Protein AF-A0A0B3VZ58-F1 (afdb_monomer)

pLDDT: mean 81.36, std 14.56, range [23.19, 97.62]

Radius of gyration: 36.92 Å; Cα contacts (8 Å, |Δi|>4): 1366; chains: 1; bounding box: 118×51×94 Å

Sequence (593 aa):
MMNLVYVKKSDALPTGVDRVEIGNWTKTREINEIKGEEKKLNSERFDNIRNINFEDSLNQIEEFTNLYTSTSKSMRTVKQVNDDSKNIIKENKVLRTRVRTFEPIYSFTYDTIKTWIGSEESPTWGEGYLGSKIITWPCYVEVLKYDINGVAPIEWRMLEGEFKLNKEQLEAIKLKKVQPVIGIESEEGDQLILPFCDLLSIFINGEITDINYRASSEPYKFKIDKVIGNYSLVNLMENNKYCNKEMDNKLSQHTRNKHIDCNILTKTISDNYYKMVGDVSQYIKPEISDYKISLLIGQLGRMGEGILNYNGGISKITLFLIENPKFNVNIKPYTINDNGKKLYINSDYKFSYNEKILFDVEIINESSSYDYSNLDLRIDLIKELKEGSVKIRDVFQFNKSTGKYNDTSIKDNVNVYVNDDNTPCSINELSNLDKGDKLTISSNKLAYTVTEYNALKEQIDYDYTLQVNYLNDHIFYKYTNTNRLQANLIEGRLTVTVNGNDEDYFYLKLKGEDNSANIKVKSNEPYTVLNLDYDKEYELSLINSLSYKSVSSQNFVLKNASGYNTKSITINANTKPNNYFTQRKIDEIIINR

Solvent-accessible surface area (backbone atoms only — not comparable to full-atom values): 32676 Å² total; per-residue (Å²): 135,83,82,78,77,78,74,78,73,77,82,71,63,61,64,52,45,45,81,39,72,59,40,83,50,21,19,33,37,52,62,85,72,54,61,85,94,55,56,40,32,40,29,53,77,63,95,47,54,44,80,55,68,99,59,100,59,103,74,49,63,43,70,44,92,62,59,44,44,91,85,79,23,34,48,49,33,49,68,64,46,33,78,78,42,97,60,83,73,79,60,27,19,37,34,34,46,79,44,28,51,52,87,50,72,53,27,35,40,56,72,33,53,38,43,38,16,40,47,86,46,62,70,77,70,39,82,40,54,60,69,16,40,25,44,72,45,70,51,50,44,34,36,76,52,86,52,91,82,46,54,45,52,29,40,35,41,32,39,35,28,33,37,69,53,56,74,68,57,42,51,32,40,76,68,62,46,25,44,42,27,46,16,27,56,36,77,92,43,83,39,49,37,48,39,35,44,32,34,40,39,37,22,45,73,68,43,76,55,88,51,33,38,22,64,50,93,68,64,42,29,46,22,52,58,93,45,77,46,68,44,45,65,56,59,84,77,87,40,64,73,52,46,60,63,72,59,53,34,51,63,11,46,68,20,75,50,26,49,41,68,17,47,45,60,41,84,48,99,64,83,55,46,54,44,39,56,30,49,48,55,91,68,62,52,83,93,59,47,76,44,40,41,35,42,42,36,34,42,64,45,47,67,66,92,62,47,84,75,40,55,35,28,39,53,54,64,35,42,34,37,34,51,53,90,39,68,48,79,46,78,47,43,24,40,70,47,100,84,72,45,79,44,71,62,54,52,80,39,78,60,48,65,72,38,67,40,31,42,36,39,37,43,32,30,68,24,95,45,44,52,35,30,60,35,35,41,37,39,36,41,50,50,44,78,46,88,93,77,44,70,43,63,49,41,41,38,40,30,39,89,47,28,32,48,72,88,38,80,43,46,96,53,43,36,22,19,68,79,51,92,81,64,78,41,57,49,53,55,34,40,52,46,49,54,65,38,38,38,37,42,37,33,88,80,49,60,45,67,38,32,64,58,25,30,76,66,32,31,49,43,32,39,38,34,45,31,31,20,42,97,46,95,35,28,56,47,57,38,47,53,75,52,68,53,59,35,48,83,82,61,21,34,41,38,40,30,41,43,49,91,86,54,72,63,48,43,33,36,42,35,47,88,90,51,73,49,79,45,82,40,47,42,72,39,79,42,77,49,72,74,43,69,59,79,44,62,31,38,42,24,41,37,38,83,82,74,74,42,74,78,48,73,48,76,50,62,33,37,93,42,94,87,37,27,51,47,80,48,78,46,79,52,92,74,85,79,78,93,75,80,81,92,83,83,81,76,81,83,77,82,80,129

Foldseek 3Di:
DDPPPPPLPPDDAFFQKDWWDWDLKDKQDAQVNDDDLAQREEEEDDPFKDFADPDDDPHSYHYDHPQAPPPQLEGAALVVRCVVDPDRHDARHWYKDKWFLDFDSHEYFLVRVCSHHPDSHHDDFDQAFQRFTKDKDADRIAGNDDDPRGMFMKIKMKMKTKTFDDLVLLVCLVVVQWFWFKFTAGSVGTARKWAWAAWKWKDKQRHTDPLTAGQDPRFIWHHYPNDTDTHHHADPPVQPLQDPQVVQQRRNVSNVSDIHRQLDWDDDPDDQFTHGSRTPSVVRDSVDGMMMMMMIGMDTHYYDDCSRVHMTMTTDMIIMTGGDWDKDKDKWKFDADPVRDTDTDDQADADDAQDKIFIKIKIWRQDPRWKWFFKKKKKWKFQDQDPPRDTDTWMWIATLPFTDTNNHTPQVFKFKDKQDPPDTDHSNPSGIGGHGIMMMIGGPVRIDTHHPVCNVQRKIKMKMKIWIDTPDSNRITIGIDIDMDHHDPLKQKEKEAEADDDDQWWWKWKDWPPDIDIDIDGHRDIDMDIRDDAPTKIKIFTAQPVPRDGPDIDIDGAHSDVPRSYYYYYHYDPDDRPPDDDPPDPDDDDPDD

Nearest PDB structures (foldseek):
  3qw9-assembly1_B  TM=3.981E-01  e=2.880E-02  Rattus norvegicus
  3s8w-assembly2_B  TM=7.404E-01  e=1.391E+00  Homo sapiens
  5cl2-assembly1_B  TM=2.750E-01  e=3.978E-02  Bacillus subtilis subsp. subtilis str. 168
  7usy-assembly1_J  TM=2.177E-01  e=3.039E-02  Caenorhabditis elegans
  6voa-assembly1_I  TM=3.654E-01  e=5.569E-01  Bos taurus

Structure (mmCIF, N/CA/C/O backbone):
data_AF-A0A0B3VZ58-F1
#
_entry.id   AF-A0A0B3VZ58-F1
#
loop_
_atom_site.group_PDB
_atom_site.id
_atom_site.type_symbol
_atom_site.label_atom_id
_atom_site.label_alt_id
_atom_site.label_comp_id
_atom_site.label_asym_id
_atom_site.label_entity_id
_atom_site.label_seq_id
_atom_site.pdbx_PDB_ins_code
_atom_site.Cartn_x
_atom_site.Cartn_y
_atom_site.Cartn_z
_atom_site.occupancy
_atom_site.B_iso_or_equiv
_atom_site.auth_seq_id
_atom_site.auth_comp_id
_atom_site.auth_asym_id
_atom_site.auth_atom_id
_atom_site.pdbx_PDB_model_num
ATOM 1 N N . MET A 1 1 ? 44.691 -9.206 24.976 1.00 33.66 1 MET A N 1
ATOM 2 C CA . MET A 1 1 ? 44.050 -8.687 23.749 1.00 33.66 1 MET A CA 1
ATOM 3 C C . MET A 1 1 ? 42.843 -9.551 23.467 1.00 33.66 1 MET A C 1
ATOM 5 O O . MET A 1 1 ? 43.009 -10.733 23.204 1.00 33.66 1 MET A O 1
ATOM 9 N N . MET A 1 2 ? 41.646 -8.999 23.642 1.00 23.19 2 MET A N 1
ATOM 10 C CA . MET A 1 2 ? 40.391 -9.700 23.387 1.00 23.19 2 MET A CA 1
ATOM 11 C C . MET A 1 2 ? 40.067 -9.486 21.904 1.00 23.19 2 MET A C 1
ATOM 13 O O . MET A 1 2 ? 39.782 -8.361 21.501 1.00 23.19 2 MET A O 1
ATOM 17 N N . ASN A 1 3 ? 40.211 -10.529 21.082 1.00 23.91 3 ASN A N 1
ATOM 18 C CA . ASN A 1 3 ? 39.792 -10.486 19.683 1.00 23.91 3 ASN A CA 1
ATOM 19 C C . ASN A 1 3 ? 38.262 -10.435 19.654 1.00 23.91 3 ASN A C 1
ATOM 21 O O . ASN A 1 3 ? 37.597 -11.452 19.847 1.00 23.91 3 ASN A O 1
ATOM 25 N N . LEU A 1 4 ? 37.713 -9.240 19.437 1.00 24.73 4 LEU A N 1
ATOM 26 C CA . LEU A 1 4 ? 36.330 -9.056 19.017 1.00 24.73 4 LEU A CA 1
ATOM 27 C C . LEU A 1 4 ? 36.203 -9.633 17.606 1.00 24.73 4 LEU A C 1
ATOM 29 O O . LEU A 1 4 ? 36.510 -8.977 16.614 1.00 24.73 4 LEU A O 1
ATOM 33 N N . VAL A 1 5 ? 35.788 -10.895 17.529 1.00 25.30 5 VAL A N 1
ATOM 34 C CA . VAL A 1 5 ? 35.271 -11.478 16.295 1.00 25.30 5 VAL A CA 1
ATOM 35 C C . VAL A 1 5 ? 33.942 -10.779 16.030 1.00 25.30 5 VAL A C 1
ATOM 37 O O . VAL A 1 5 ? 32.931 -11.092 16.655 1.00 25.30 5 VAL A O 1
ATOM 40 N N . TYR A 1 6 ? 33.961 -9.786 15.142 1.00 24.61 6 TYR A N 1
ATOM 41 C CA . TYR A 1 6 ? 32.750 -9.228 14.554 1.00 24.61 6 TYR A CA 1
ATOM 42 C C . TYR A 1 6 ? 32.147 -10.338 13.690 1.00 24.61 6 TYR A C 1
ATOM 44 O O . TYR A 1 6 ? 32.563 -10.573 12.556 1.00 24.61 6 TYR A O 1
ATOM 52 N N . VAL A 1 7 ? 31.229 -11.107 14.269 1.00 26.70 7 VAL A N 1
ATOM 53 C CA . VAL A 1 7 ? 30.395 -12.027 13.502 1.00 26.70 7 VAL A CA 1
ATOM 54 C C . VAL A 1 7 ? 29.510 -11.134 12.640 1.00 26.70 7 VAL A C 1
ATOM 56 O O . VAL A 1 7 ? 28.573 -10.525 13.149 1.00 26.70 7 VAL A O 1
ATOM 59 N N . LYS A 1 8 ? 29.845 -11.008 11.348 1.00 30.94 8 LYS A N 1
ATOM 60 C CA . LYS A 1 8 ? 28.934 -10.480 10.326 1.00 30.94 8 LYS A CA 1
ATOM 61 C C . LYS A 1 8 ? 27.684 -11.364 10.431 1.00 30.94 8 LYS A C 1
ATOM 63 O O . LYS A 1 8 ? 27.748 -12.543 10.075 1.00 30.94 8 LYS A O 1
ATOM 68 N N . LYS A 1 9 ? 26.612 -10.864 11.061 1.00 29.86 9 LYS A N 1
ATOM 69 C CA . LYS A 1 9 ? 25.311 -11.541 11.053 1.00 29.86 9 LYS A CA 1
ATOM 70 C C . LYS A 1 9 ? 24.988 -11.733 9.576 1.00 29.86 9 LYS A C 1
ATOM 72 O O . LYS A 1 9 ? 24.919 -10.761 8.843 1.00 29.86 9 LYS A O 1
ATOM 77 N N . SER A 1 10 ? 24.905 -12.980 9.133 1.00 33.62 10 SER A N 1
ATOM 78 C CA . SER A 1 10 ? 24.218 -13.278 7.885 1.00 33.62 10 SER A CA 1
ATOM 79 C C . SER A 1 10 ? 22.781 -12.808 8.083 1.00 33.62 10 SER A C 1
ATOM 81 O O . SER A 1 10 ? 22.152 -13.180 9.077 1.00 33.62 10 SER A O 1
ATOM 83 N N . ASP A 1 11 ? 22.333 -11.916 7.207 1.00 41.22 11 ASP A N 1
ATOM 84 C CA . ASP A 1 11 ? 21.073 -11.186 7.301 1.00 41.22 11 ASP A CA 1
ATOM 85 C C . ASP A 1 11 ? 19.884 -12.151 7.278 1.00 41.22 11 ASP A C 1
ATOM 87 O O . ASP A 1 11 ? 19.392 -12.556 6.226 1.00 41.22 11 ASP A O 1
ATOM 91 N N . ALA A 1 12 ? 19.430 -12.574 8.458 1.00 50.62 12 ALA A N 1
ATOM 92 C CA . ALA A 1 12 ? 18.084 -13.099 8.587 1.00 50.62 12 ALA A CA 1
ATOM 93 C C . ALA A 1 12 ? 17.136 -11.923 8.327 1.00 50.62 12 ALA A C 1
ATOM 95 O O . ALA A 1 12 ? 17.218 -10.916 9.035 1.00 50.62 12 ALA A O 1
ATOM 96 N N . LEU A 1 13 ? 16.278 -12.052 7.309 1.00 57.34 13 LEU A N 1
ATOM 97 C CA . LEU A 1 13 ? 15.213 -11.086 7.031 1.00 57.34 13 LEU A CA 1
ATOM 98 C C . LEU A 1 13 ? 14.439 -10.793 8.330 1.00 57.34 13 LEU A C 1
ATOM 100 O O . LEU A 1 13 ? 14.291 -11.701 9.164 1.00 57.34 13 LEU A O 1
ATOM 104 N N . PRO A 1 14 ? 13.939 -9.560 8.535 1.00 71.56 14 PRO A N 1
ATOM 105 C CA . PRO A 1 14 ? 13.055 -9.280 9.656 1.00 71.56 14 PRO A CA 1
ATOM 106 C C . PRO A 1 14 ? 11.910 -10.299 9.694 1.00 71.56 14 PRO A C 1
ATOM 108 O O . PRO A 1 14 ? 11.344 -10.647 8.659 1.00 71.56 14 PRO A O 1
ATOM 111 N N . THR A 1 15 ? 11.564 -10.791 10.885 1.00 79.00 15 THR A N 1
ATOM 112 C CA . THR A 1 15 ? 10.455 -11.749 11.043 1.00 79.00 15 THR A CA 1
ATOM 113 C C . THR A 1 15 ? 9.189 -11.193 10.378 1.00 79.00 15 THR A C 1
ATOM 115 O O . THR A 1 15 ? 8.862 -10.029 10.580 1.00 79.00 15 THR A O 1
ATOM 118 N N . GLY A 1 16 ? 8.487 -12.000 9.577 1.00 83.38 16 GLY A N 1
ATOM 119 C CA . GLY A 1 16 ? 7.318 -11.563 8.800 1.00 83.38 16 GLY A CA 1
ATOM 120 C C . GLY A 1 16 ? 7.646 -10.889 7.462 1.00 83.38 16 GLY A C 1
ATOM 121 O O . GLY A 1 16 ? 6.733 -10.408 6.796 1.00 83.38 16 GLY A O 1
ATOM 122 N N . VAL A 1 17 ? 8.917 -10.820 7.059 1.00 87.88 17 VAL A N 1
ATOM 123 C CA . VAL A 1 17 ? 9.322 -10.418 5.706 1.00 87.88 17 VAL A CA 1
ATOM 124 C C . VAL A 1 17 ? 9.944 -11.610 5.002 1.00 87.88 17 VAL A C 1
ATOM 126 O O . VAL A 1 17 ? 10.991 -12.102 5.416 1.00 87.88 17 VAL A O 1
ATOM 129 N N . ASP A 1 18 ? 9.324 -12.029 3.904 1.00 89.88 18 ASP A N 1
ATOM 130 C CA . ASP A 1 18 ? 9.908 -13.008 2.997 1.00 89.88 18 ASP A CA 1
ATOM 131 C C . ASP A 1 18 ? 10.396 -12.332 1.718 1.00 89.88 18 ASP A C 1
ATOM 133 O O . ASP A 1 18 ? 9.804 -11.383 1.201 1.00 89.88 18 ASP A O 1
ATOM 137 N N . ARG A 1 19 ? 11.475 -12.871 1.159 1.00 90.31 19 ARG A N 1
ATOM 138 C CA . ARG A 1 19 ? 12.031 -12.433 -0.117 1.00 90.31 19 ARG A CA 1
ATOM 139 C C . ARG A 1 19 ? 11.566 -13.353 -1.235 1.00 90.31 19 ARG A C 1
ATOM 141 O O . ARG A 1 19 ? 11.728 -14.570 -1.157 1.00 90.31 19 ARG A O 1
ATOM 148 N N . VAL A 1 20 ? 11.117 -12.759 -2.333 1.00 92.19 20 VAL A N 1
ATOM 149 C CA . VAL A 1 20 ? 10.935 -13.455 -3.606 1.00 92.19 20 VAL A CA 1
ATOM 150 C C . VAL A 1 20 ? 11.995 -12.955 -4.578 1.00 92.19 20 VAL A C 1
ATOM 152 O O . VAL A 1 20 ? 12.031 -11.780 -4.951 1.00 92.19 20 VAL A O 1
ATOM 155 N N . GLU A 1 21 ? 12.901 -13.851 -4.970 1.00 87.00 21 GLU A N 1
ATOM 156 C CA . GLU A 1 21 ? 13.918 -13.522 -5.962 1.00 87.00 21 GLU A CA 1
ATOM 157 C C . GLU A 1 21 ? 13.271 -13.266 -7.326 1.00 87.00 21 GLU A C 1
ATOM 159 O O . GLU A 1 21 ? 12.488 -14.073 -7.829 1.00 87.00 21 GLU A O 1
ATOM 164 N N . ILE A 1 22 ? 13.655 -12.145 -7.936 1.00 94.25 22 ILE A N 1
ATOM 165 C CA . ILE A 1 22 ? 13.393 -11.870 -9.342 1.00 94.25 22 ILE A CA 1
ATOM 166 C C . ILE A 1 22 ? 14.657 -12.254 -10.120 1.00 94.25 22 ILE A C 1
ATOM 168 O O . ILE A 1 22 ? 15.747 -11.711 -9.879 1.00 94.25 22 ILE A O 1
ATOM 172 N N . GLY A 1 23 ? 14.510 -13.212 -11.029 1.00 93.81 23 GLY A N 1
ATOM 173 C CA . GLY A 1 23 ? 15.562 -13.779 -11.869 1.00 93.81 23 GLY A CA 1
ATOM 174 C C . GLY A 1 23 ? 15.348 -13.491 -13.355 1.00 93.81 23 GLY A C 1
ATOM 175 O O . GLY A 1 23 ? 14.509 -12.672 -13.722 1.00 93.81 23 GLY A O 1
ATOM 176 N N . ASN A 1 24 ? 16.135 -14.165 -14.203 1.00 95.25 24 ASN A N 1
ATOM 177 C CA . ASN A 1 24 ? 16.038 -14.111 -15.672 1.00 95.25 24 ASN A CA 1
ATOM 178 C C . ASN A 1 24 ? 15.975 -12.686 -16.234 1.00 95.25 24 ASN A C 1
ATOM 180 O O . ASN A 1 24 ? 15.191 -12.384 -17.131 1.00 95.25 24 ASN A O 1
ATOM 184 N N . TRP A 1 25 ? 16.790 -11.797 -15.666 1.00 97.00 25 TRP A N 1
ATOM 185 C CA . TRP A 1 25 ? 16.746 -10.397 -16.040 1.00 97.00 25 TRP A CA 1
ATOM 186 C C . TRP A 1 25 ? 17.202 -10.190 -17.484 1.00 97.00 25 TRP A C 1
ATOM 188 O O . TRP A 1 25 ? 18.269 -10.668 -17.874 1.00 97.00 25 TRP A O 1
ATOM 198 N N . THR A 1 26 ? 16.448 -9.394 -18.231 1.00 97.00 26 THR A N 1
ATOM 199 C CA . THR A 1 26 ? 16.855 -8.849 -19.525 1.00 97.00 26 THR A CA 1
ATOM 200 C C . THR A 1 26 ? 16.703 -7.336 -19.533 1.00 97.00 26 THR A C 1
ATOM 202 O O . THR A 1 26 ? 15.935 -6.766 -18.757 1.00 97.00 26 THR A O 1
ATOM 205 N N . LYS A 1 27 ? 17.461 -6.654 -20.387 1.00 95.88 27 LYS A N 1
ATOM 206 C CA . LYS A 1 27 ? 17.427 -5.197 -20.522 1.00 95.88 27 LYS A CA 1
ATOM 207 C C . LYS A 1 27 ? 17.440 -4.765 -21.978 1.00 95.88 27 LYS A C 1
ATOM 209 O O . LYS A 1 27 ? 17.877 -5.509 -22.844 1.00 95.88 27 LYS A O 1
ATOM 214 N N . THR A 1 28 ? 17.043 -3.532 -22.259 1.00 95.50 28 THR A N 1
ATOM 215 C CA . THR A 1 28 ? 17.336 -2.882 -23.545 1.00 95.50 28 THR A CA 1
ATOM 216 C C . THR A 1 28 ? 18.844 -2.875 -23.819 1.00 95.50 28 THR A C 1
ATOM 218 O O . THR A 1 28 ? 19.642 -2.626 -22.909 1.00 95.50 28 THR A O 1
ATOM 221 N N . ARG A 1 29 ? 19.248 -3.129 -25.072 1.00 92.44 29 ARG A N 1
ATOM 222 C CA . ARG A 1 29 ? 20.662 -3.051 -25.463 1.00 92.44 29 ARG A CA 1
ATOM 223 C C . ARG A 1 29 ? 21.131 -1.597 -25.469 1.00 92.44 29 ARG A C 1
ATOM 225 O O . ARG A 1 29 ? 20.477 -0.728 -26.053 1.00 92.44 29 ARG A O 1
ATOM 232 N N . GLU A 1 30 ? 22.268 -1.351 -24.831 1.00 89.19 30 GLU A N 1
ATOM 233 C CA . GLU A 1 30 ? 22.956 -0.060 -24.854 1.00 89.19 30 GLU A CA 1
ATOM 234 C C . GLU A 1 30 ? 23.797 0.090 -26.126 1.00 89.19 30 GLU A C 1
ATOM 236 O O . GLU A 1 30 ? 24.083 -0.876 -26.835 1.00 89.19 30 GLU A O 1
ATOM 241 N N . ILE A 1 31 ? 24.222 1.320 -26.423 1.00 84.94 31 ILE A N 1
ATOM 242 C CA . ILE A 1 31 ? 24.852 1.669 -27.706 1.00 84.94 31 ILE A CA 1
ATOM 243 C C . ILE A 1 31 ? 26.127 0.877 -28.031 1.00 84.94 31 ILE A C 1
ATOM 245 O O . ILE A 1 31 ? 26.469 0.720 -29.201 1.00 84.94 31 ILE A O 1
ATOM 249 N N . ASN A 1 32 ? 26.841 0.420 -27.003 1.00 83.44 32 ASN A N 1
ATOM 250 C CA . ASN A 1 32 ? 28.097 -0.326 -27.084 1.00 83.44 32 ASN A CA 1
ATOM 251 C C . ASN A 1 32 ? 27.875 -1.838 -27.215 1.00 83.44 32 ASN A C 1
ATOM 253 O O . ASN A 1 32 ? 28.800 -2.574 -27.545 1.00 83.44 32 ASN A O 1
ATOM 257 N N . GLU A 1 33 ? 26.658 -2.309 -26.961 1.00 86.88 33 GLU A N 1
ATOM 258 C CA . GLU A 1 33 ? 26.284 -3.716 -27.097 1.00 86.88 33 GLU A CA 1
ATOM 259 C C . GLU A 1 33 ? 25.758 -4.019 -28.499 1.00 86.88 33 GLU A C 1
ATOM 261 O O . GLU A 1 33 ? 25.628 -5.188 -28.863 1.00 86.88 33 GLU A O 1
ATOM 266 N N . ILE A 1 34 ? 25.469 -2.981 -29.290 1.00 82.69 34 ILE A N 1
ATOM 267 C CA . ILE A 1 34 ? 25.019 -3.051 -30.682 1.00 82.69 34 ILE A CA 1
ATOM 268 C C . ILE A 1 34 ? 26.164 -3.517 -31.593 1.00 82.69 34 ILE A C 1
ATOM 270 O O . ILE A 1 34 ? 27.288 -3.033 -31.490 1.00 82.69 34 ILE A O 1
ATOM 274 N N . LYS A 1 35 ? 25.891 -4.477 -32.489 1.00 76.69 35 LYS A N 1
ATOM 275 C CA . LYS A 1 35 ? 26.919 -5.177 -33.289 1.00 76.69 35 LYS A CA 1
ATOM 276 C C . LYS A 1 35 ? 26.626 -5.106 -34.787 1.00 76.69 35 LYS A C 1
ATOM 278 O O . LYS A 1 35 ? 25.472 -5.040 -35.197 1.00 76.69 35 LYS A O 1
ATOM 283 N N . GLY A 1 36 ? 27.671 -5.214 -35.608 1.00 77.19 36 GLY A N 1
ATOM 284 C CA . GLY A 1 36 ? 27.554 -5.283 -37.068 1.00 77.19 36 GLY A CA 1
ATOM 285 C C . GLY A 1 36 ? 27.046 -3.978 -37.689 1.00 77.19 36 GLY A C 1
ATOM 286 O O . GLY A 1 36 ? 27.402 -2.894 -37.245 1.00 77.19 36 GLY A O 1
ATOM 287 N N . GLU A 1 37 ? 26.196 -4.084 -38.711 1.00 74.44 37 GLU A N 1
ATOM 288 C CA . GLU A 1 37 ? 25.627 -2.937 -39.449 1.00 74.44 37 GLU A CA 1
ATOM 289 C C . GLU A 1 37 ? 24.430 -2.282 -38.735 1.00 74.44 37 GLU A C 1
ATOM 291 O O . GLU A 1 37 ? 23.650 -1.529 -39.317 1.00 74.44 37 GLU A O 1
ATOM 296 N N . GLU A 1 38 ? 24.217 -2.617 -37.466 1.00 79.19 38 GLU A N 1
ATOM 297 C CA . GLU A 1 38 ? 23.137 -2.064 -36.672 1.00 79.19 38 GLU A CA 1
ATOM 298 C C . GLU A 1 38 ? 23.376 -0.593 -36.343 1.00 79.19 38 GLU A C 1
ATOM 300 O O . GLU A 1 38 ? 24.395 -0.209 -35.775 1.00 79.19 38 GLU A O 1
ATOM 305 N N . LYS A 1 39 ? 22.369 0.234 -36.615 1.00 84.88 39 LYS A N 1
ATOM 306 C CA . LYS A 1 39 ? 22.294 1.574 -36.041 1.00 84.88 39 LYS A CA 1
ATOM 307 C C . LYS A 1 39 ? 22.174 1.490 -34.516 1.00 84.88 39 LYS A C 1
ATOM 309 O O . LYS A 1 39 ? 21.515 0.588 -34.006 1.00 84.88 39 LYS A O 1
ATOM 314 N N . LYS A 1 40 ? 22.813 2.402 -33.788 1.00 82.88 40 LYS A N 1
ATOM 315 C CA . LYS A 1 40 ? 22.953 2.359 -32.325 1.00 82.88 40 LYS A CA 1
ATOM 316 C C . LYS A 1 40 ? 21.656 2.665 -31.572 1.00 82.88 40 LYS A C 1
ATOM 318 O O . LYS A 1 40 ? 21.442 2.105 -30.505 1.00 82.88 40 LYS A O 1
ATOM 323 N N . LEU A 1 41 ? 20.805 3.542 -32.106 1.00 87.81 41 LEU A N 1
ATOM 324 C CA . LEU A 1 41 ? 19.612 4.053 -31.418 1.00 87.81 41 LEU A CA 1
ATOM 325 C C . LEU A 1 41 ? 18.430 4.173 -32.376 1.00 87.81 41 LEU A C 1
ATOM 327 O O . LEU A 1 41 ? 18.630 4.487 -33.548 1.00 87.81 41 LEU A O 1
ATOM 331 N N . ASN A 1 42 ? 17.220 4.037 -31.841 1.00 89.56 42 ASN A N 1
ATOM 332 C CA . ASN A 1 42 ? 15.961 4.299 -32.533 1.00 89.56 42 ASN A CA 1
ATOM 333 C C . ASN A 1 42 ? 15.461 5.698 -32.155 1.00 89.56 42 ASN A C 1
ATOM 335 O O . ASN A 1 42 ? 15.320 5.990 -30.970 1.00 89.56 42 ASN A O 1
ATOM 339 N N . SER A 1 43 ? 15.181 6.574 -33.123 1.00 87.88 43 SER A N 1
ATOM 340 C CA . SER A 1 43 ? 14.717 7.937 -32.834 1.00 87.88 43 SER A CA 1
ATOM 341 C C . SER A 1 43 ? 13.591 8.399 -33.749 1.00 87.88 43 SER A C 1
ATOM 343 O O . SER A 1 43 ? 13.693 8.355 -34.972 1.00 87.88 43 SER A O 1
ATOM 345 N N . GLU A 1 44 ? 12.542 8.967 -33.151 1.00 86.50 44 GLU A N 1
ATOM 346 C CA . GLU A 1 44 ? 11.639 9.852 -33.893 1.00 86.50 44 GLU A CA 1
ATOM 347 C C . GLU A 1 44 ? 12.456 11.035 -34.443 1.00 86.50 44 GLU A C 1
ATOM 349 O O . GLU A 1 44 ? 13.490 11.391 -33.878 1.00 86.50 44 GLU A O 1
ATOM 354 N N . ARG A 1 45 ? 12.038 11.658 -35.546 1.00 80.38 45 ARG A N 1
ATOM 355 C CA . ARG A 1 45 ? 12.713 12.864 -36.045 1.00 80.38 45 ARG A CA 1
ATOM 356 C C . ARG A 1 45 ? 12.479 14.063 -35.110 1.00 80.38 45 ARG A C 1
ATOM 358 O O . ARG A 1 45 ? 11.336 14.482 -34.891 1.00 80.38 45 ARG A O 1
ATOM 365 N N . PHE A 1 46 ? 13.570 14.652 -34.617 1.00 77.62 46 PHE A N 1
ATOM 366 C CA . PHE A 1 46 ? 13.574 15.842 -33.759 1.00 77.62 46 PHE A CA 1
ATOM 367 C C . PHE A 1 46 ? 14.427 16.955 -34.358 1.00 77.62 46 PHE A C 1
ATOM 369 O O . PHE A 1 46 ? 15.622 16.777 -34.558 1.00 77.62 46 PHE A O 1
ATOM 376 N N . ASP A 1 47 ? 13.840 18.134 -34.544 1.00 76.94 47 ASP A N 1
ATOM 377 C CA . ASP A 1 47 ? 14.566 19.278 -35.108 1.00 76.94 47 ASP A CA 1
ATOM 378 C C . ASP A 1 47 ? 15.311 20.110 -34.040 1.00 76.94 47 ASP A C 1
ATOM 380 O O . ASP A 1 47 ? 16.095 20.991 -34.380 1.00 76.94 47 ASP A O 1
ATOM 384 N N . ASN A 1 48 ? 15.077 19.859 -32.743 1.00 78.12 48 ASN A N 1
ATOM 385 C CA . ASN A 1 48 ? 15.582 20.679 -31.629 1.00 78.12 48 ASN A CA 1
ATOM 386 C C . ASN A 1 48 ? 16.533 19.947 -30.665 1.00 78.12 48 ASN A C 1
ATOM 388 O O . ASN A 1 48 ? 16.774 20.432 -29.554 1.00 78.12 48 ASN A O 1
ATOM 392 N N . ILE A 1 49 ? 17.060 18.788 -31.060 1.00 79.94 49 ILE A N 1
ATOM 393 C CA . ILE A 1 49 ? 17.991 18.007 -30.237 1.00 79.94 49 ILE A CA 1
ATOM 394 C C . ILE A 1 49 ? 19.301 17.774 -30.980 1.00 79.94 49 ILE A C 1
ATOM 396 O O . ILE A 1 49 ? 19.331 17.718 -32.207 1.00 79.94 49 ILE A O 1
ATOM 400 N N . ARG A 1 50 ? 20.376 17.580 -30.220 1.00 79.94 50 ARG A N 1
ATOM 401 C CA . ARG A 1 50 ? 21.627 17.016 -30.708 1.00 79.94 50 ARG A CA 1
ATOM 402 C C . ARG A 1 50 ? 21.777 15.605 -30.169 1.00 79.94 50 ARG A C 1
ATOM 404 O O . ARG A 1 50 ? 21.584 15.330 -28.986 1.00 79.94 50 ARG A O 1
ATOM 411 N N . ASN A 1 51 ? 22.141 14.718 -31.076 1.00 76.44 51 ASN A N 1
ATOM 412 C CA . ASN A 1 51 ? 22.446 13.338 -30.776 1.00 76.44 51 ASN A CA 1
ATOM 413 C C . ASN A 1 51 ? 23.861 13.238 -30.213 1.00 76.44 51 ASN A C 1
ATOM 415 O O . ASN A 1 51 ? 24.813 13.622 -30.890 1.00 76.44 51 ASN A O 1
ATOM 419 N N . ILE A 1 52 ? 23.999 12.719 -28.997 1.00 75.50 52 ILE A N 1
ATOM 420 C CA . ILE A 1 52 ? 25.306 12.444 -28.408 1.00 75.50 52 ILE A CA 1
ATOM 421 C C . ILE A 1 52 ? 25.687 11.016 -28.783 1.00 75.50 52 ILE A C 1
ATOM 423 O O . ILE A 1 52 ? 25.002 10.063 -28.417 1.00 75.50 52 ILE A O 1
ATOM 427 N N . ASN A 1 53 ? 26.790 10.872 -29.508 1.00 65.81 53 ASN A N 1
ATOM 428 C CA . ASN A 1 53 ? 27.406 9.585 -29.791 1.00 65.81 53 ASN A CA 1
ATOM 429 C C . ASN A 1 53 ? 28.830 9.626 -29.237 1.00 65.81 53 ASN A C 1
ATOM 431 O O . ASN A 1 53 ? 29.572 10.556 -29.538 1.00 65.81 53 ASN A O 1
ATOM 435 N N . PHE A 1 54 ? 29.197 8.656 -28.402 1.00 60.03 54 PHE A N 1
ATOM 436 C CA . PHE A 1 54 ? 30.498 8.644 -27.722 1.00 60.03 54 PHE A CA 1
ATOM 437 C C . PHE A 1 54 ? 31.643 8.111 -28.607 1.00 60.03 54 PHE A C 1
ATOM 439 O O . PHE A 1 54 ? 32.783 8.069 -28.159 1.00 60.03 54 PHE A O 1
ATOM 446 N N . GLU A 1 55 ? 31.365 7.742 -29.864 1.00 57.06 55 GLU A N 1
ATOM 447 C CA . GLU A 1 55 ? 32.372 7.321 -30.846 1.00 57.06 55 GLU A CA 1
ATOM 448 C C . GLU A 1 55 ? 32.144 8.003 -32.204 1.00 57.06 55 GLU A C 1
ATOM 450 O O . GLU A 1 55 ? 31.014 8.052 -32.705 1.00 57.06 55 GLU A O 1
ATOM 455 N N . ASP A 1 56 ? 33.234 8.485 -32.808 1.00 51.47 56 ASP A N 1
ATOM 456 C CA . ASP A 1 56 ? 33.284 9.192 -34.094 1.00 51.47 56 ASP A CA 1
ATOM 457 C C . ASP A 1 56 ? 32.899 8.295 -35.284 1.00 51.47 56 ASP A C 1
ATOM 459 O O . ASP A 1 56 ? 33.728 7.811 -36.054 1.00 51.47 56 ASP A O 1
ATOM 463 N N . SER A 1 57 ? 31.597 8.118 -35.495 1.00 57.00 57 SER A N 1
ATOM 464 C CA . SER A 1 57 ? 31.065 7.842 -36.830 1.00 57.00 57 SER A CA 1
ATOM 465 C C . SER A 1 57 ? 29.788 8.651 -37.060 1.00 57.00 57 SER A C 1
ATOM 467 O O . SER A 1 57 ? 28.849 8.648 -36.262 1.00 57.00 57 SER A O 1
ATOM 469 N N . LEU A 1 58 ? 29.799 9.393 -38.165 1.00 50.25 58 LEU A N 1
ATOM 470 C CA . LEU A 1 58 ? 28.994 10.578 -38.483 1.00 50.25 58 LEU A CA 1
ATOM 471 C C . LEU A 1 58 ? 27.475 10.367 -38.706 1.00 50.25 58 LEU A C 1
ATOM 473 O O . LEU A 1 58 ? 26.878 11.154 -39.429 1.00 50.25 58 LEU A O 1
ATOM 477 N N . ASN A 1 59 ? 26.851 9.343 -38.103 1.00 63.78 59 ASN A N 1
ATOM 478 C CA . ASN A 1 59 ? 25.456 9.295 -37.604 1.00 63.78 59 ASN A CA 1
ATOM 479 C C . ASN A 1 59 ? 24.918 7.853 -37.600 1.00 63.78 59 ASN A C 1
ATOM 481 O O . ASN A 1 59 ? 24.427 7.341 -38.604 1.00 63.78 59 ASN A O 1
ATOM 485 N N . GLN A 1 60 ? 24.945 7.215 -36.428 1.00 72.50 60 GLN A N 1
ATOM 486 C CA . GLN A 1 60 ? 24.499 5.832 -36.215 1.00 72.50 60 GLN A CA 1
ATOM 487 C C . GLN A 1 60 ? 23.029 5.721 -35.776 1.00 72.50 60 GLN A C 1
ATOM 489 O O . GLN A 1 60 ? 22.642 4.704 -35.216 1.00 72.50 60 GLN A O 1
ATOM 494 N N . ILE A 1 61 ? 22.199 6.746 -35.983 1.00 80.06 61 ILE A N 1
ATOM 495 C CA . ILE A 1 61 ? 20.823 6.781 -35.461 1.00 80.06 61 ILE A CA 1
ATOM 496 C C . ILE A 1 61 ? 19.821 6.378 -36.533 1.00 80.06 61 ILE A C 1
ATOM 498 O O . ILE A 1 61 ? 19.888 6.780 -37.701 1.00 80.06 61 ILE A O 1
ATOM 502 N N . GLU A 1 62 ? 18.904 5.511 -36.131 1.00 85.69 62 GLU A N 1
ATOM 503 C CA . GLU A 1 62 ? 17.796 5.033 -36.932 1.00 85.69 62 GLU A CA 1
ATOM 504 C C . GLU A 1 62 ? 16.621 5.985 -36.767 1.00 85.69 62 GLU A C 1
ATOM 506 O O . GLU A 1 62 ? 15.837 5.886 -35.825 1.00 85.69 62 GLU A O 1
ATOM 511 N N . GLU A 1 63 ? 16.551 6.964 -37.667 1.00 84.56 63 GLU A N 1
ATOM 512 C CA . GLU A 1 63 ? 15.464 7.934 -37.680 1.00 84.56 63 GLU A CA 1
ATOM 513 C C . GLU A 1 63 ? 14.232 7.403 -38.416 1.00 84.56 63 GLU A C 1
ATOM 515 O O . GLU A 1 63 ? 14.332 6.879 -39.528 1.00 84.56 63 GLU A O 1
ATOM 520 N N . PHE A 1 64 ? 13.058 7.614 -37.825 1.00 84.38 64 PHE A N 1
ATOM 521 C CA . PHE A 1 64 ? 11.763 7.275 -38.415 1.00 84.38 64 PHE A CA 1
ATOM 522 C C . PHE A 1 64 ? 10.762 8.432 -38.291 1.00 84.38 64 PHE A C 1
ATOM 524 O O . PHE A 1 64 ? 10.850 9.289 -37.409 1.00 84.38 64 PHE A O 1
ATOM 531 N N . THR A 1 65 ? 9.787 8.469 -39.203 1.00 79.25 65 THR A N 1
ATOM 532 C CA . THR A 1 65 ? 8.831 9.589 -39.346 1.00 79.25 65 THR A CA 1
ATOM 533 C C . THR A 1 65 ? 7.369 9.197 -39.112 1.00 79.25 65 THR A C 1
ATOM 535 O O . THR A 1 65 ? 6.503 10.064 -39.041 1.00 79.25 65 THR A O 1
ATOM 538 N N . ASN A 1 66 ? 7.082 7.906 -38.944 1.00 83.88 66 ASN A N 1
ATOM 539 C CA . ASN A 1 66 ? 5.737 7.329 -38.889 1.00 83.88 66 ASN A CA 1
ATOM 540 C C . ASN A 1 66 ? 5.526 6.423 -37.661 1.00 83.88 66 ASN A C 1
ATOM 542 O O . ASN A 1 66 ? 4.737 5.487 -37.741 1.00 83.88 66 ASN A O 1
ATOM 546 N N . LEU A 1 67 ? 6.196 6.698 -36.531 1.00 88.81 67 LEU A N 1
ATOM 547 C CA . LEU A 1 67 ? 6.075 5.912 -35.287 1.00 88.81 67 LEU A CA 1
ATOM 548 C C . LEU A 1 67 ? 4.631 5.777 -34.802 1.00 88.81 67 LEU A C 1
ATOM 550 O O . LEU A 1 67 ? 4.260 4.754 -34.239 1.00 88.81 67 LEU A O 1
ATOM 554 N N . TYR A 1 68 ? 3.819 6.809 -35.018 1.00 89.62 68 TYR A N 1
ATOM 555 C CA . TYR A 1 68 ? 2.425 6.841 -34.597 1.00 89.62 68 TYR A CA 1
ATOM 556 C C . TYR A 1 68 ? 1.495 6.810 -35.807 1.00 89.62 68 TYR A C 1
ATOM 558 O O . TYR A 1 68 ? 1.757 7.452 -36.826 1.00 89.62 68 TYR A O 1
ATOM 566 N N . THR A 1 69 ? 0.373 6.104 -35.680 1.00 88.31 69 THR A N 1
ATOM 567 C CA . THR A 1 69 ? -0.697 6.115 -36.685 1.00 88.31 69 THR A CA 1
ATOM 568 C C . THR A 1 69 ? -1.242 7.534 -36.888 1.00 88.31 69 THR A C 1
ATOM 570 O O . THR A 1 69 ? -1.355 8.326 -35.949 1.00 88.31 69 THR A O 1
ATOM 573 N N . SER A 1 70 ? -1.607 7.886 -38.123 1.00 83.12 70 SER A N 1
ATOM 574 C CA . SER A 1 70 ? -2.098 9.232 -38.450 1.00 83.12 70 SER A CA 1
ATOM 575 C C . SER A 1 70 ? -3.433 9.554 -37.770 1.00 83.12 70 SER A C 1
ATOM 577 O O . SER A 1 70 ? -3.601 10.684 -37.305 1.00 83.12 70 SER A O 1
ATOM 579 N N . THR A 1 71 ? -4.328 8.564 -37.674 1.00 83.81 71 THR A N 1
ATOM 580 C CA . THR A 1 71 ? -5.697 8.674 -37.147 1.00 83.81 71 THR A CA 1
ATOM 581 C C . THR A 1 71 ? -5.768 8.527 -35.628 1.00 83.81 71 THR A C 1
ATOM 583 O O . THR A 1 71 ? -6.181 9.461 -34.950 1.00 83.81 71 THR A O 1
ATOM 586 N N . SER A 1 72 ? -5.353 7.380 -35.077 1.00 83.31 72 SER A N 1
ATOM 587 C CA . SER A 1 72 ? -5.490 7.089 -33.640 1.00 83.31 72 SER A CA 1
ATOM 588 C C . SER A 1 72 ? -4.330 7.603 -32.787 1.00 83.31 72 SER A C 1
ATOM 590 O O . SER A 1 72 ? -4.431 7.581 -31.560 1.00 83.31 72 SER A O 1
ATOM 592 N N . LYS A 1 73 ? -3.234 8.061 -33.416 1.00 87.25 73 LYS A N 1
ATOM 593 C CA . LYS A 1 73 ? -2.004 8.504 -32.736 1.00 87.25 73 LYS A CA 1
ATOM 594 C C . LYS A 1 73 ? -1.436 7.429 -31.795 1.00 87.25 73 LYS A C 1
ATOM 596 O O . LYS A 1 73 ? -0.821 7.730 -30.773 1.00 87.25 73 LYS A O 1
ATOM 601 N N . SER A 1 74 ? -1.644 6.163 -32.144 1.00 90.50 74 SER A N 1
ATOM 602 C CA . SER A 1 74 ? -1.138 5.001 -31.409 1.00 90.50 74 SER A CA 1
ATOM 603 C C . SER A 1 74 ? 0.215 4.580 -31.967 1.00 90.50 74 SER A C 1
ATOM 605 O O . SER A 1 74 ? 0.414 4.608 -33.182 1.00 90.50 74 SER A O 1
ATOM 607 N N . MET A 1 75 ? 1.142 4.214 -31.086 1.00 92.38 75 MET A N 1
ATOM 608 C CA . MET A 1 75 ? 2.471 3.735 -31.437 1.00 92.38 75 MET A CA 1
ATOM 609 C C . MET A 1 75 ? 2.339 2.449 -32.242 1.00 92.38 75 MET A C 1
ATOM 611 O O . MET A 1 75 ? 1.606 1.531 -31.876 1.00 92.38 75 MET A O 1
ATOM 615 N N . ARG A 1 76 ? 3.052 2.405 -33.357 1.00 92.81 76 ARG A N 1
ATOM 616 C CA . ARG A 1 76 ? 3.181 1.235 -34.211 1.00 92.81 76 ARG A CA 1
ATOM 617 C C . ARG A 1 76 ? 4.298 0.347 -33.689 1.00 92.81 76 ARG A C 1
ATOM 619 O O . ARG A 1 76 ? 5.268 0.831 -33.113 1.00 92.81 76 ARG A O 1
ATOM 626 N N . THR A 1 77 ? 4.180 -0.946 -33.940 1.00 94.12 77 THR A N 1
ATOM 627 C CA . THR A 1 77 ? 5.285 -1.896 -33.751 1.00 94.12 77 THR A CA 1
ATOM 628 C C . THR A 1 77 ? 6.396 -1.661 -34.777 1.00 94.12 77 THR A C 1
ATOM 630 O O . THR A 1 77 ? 6.134 -1.115 -35.854 1.00 94.12 77 THR A O 1
ATOM 633 N N . VAL A 1 78 ? 7.614 -2.132 -34.493 1.00 92.31 78 VAL A N 1
ATOM 634 C CA . VAL A 1 78 ? 8.736 -2.091 -35.457 1.00 92.31 78 VAL A CA 1
ATOM 635 C C . VAL A 1 78 ? 8.352 -2.739 -36.790 1.00 92.31 78 VAL A C 1
ATOM 637 O O . VAL A 1 78 ? 8.556 -2.142 -37.845 1.00 92.31 78 VAL A O 1
ATOM 640 N N . LYS A 1 79 ? 7.704 -3.912 -36.754 1.00 92.12 79 LYS A N 1
ATOM 641 C CA . LYS A 1 79 ? 7.215 -4.605 -37.957 1.00 92.12 79 LYS A CA 1
ATOM 642 C C . LYS A 1 79 ? 6.303 -3.713 -38.798 1.00 92.12 79 LYS A C 1
ATOM 644 O O . LYS A 1 79 ? 6.540 -3.542 -39.986 1.00 92.12 79 LYS A O 1
ATOM 649 N N . GLN A 1 80 ? 5.300 -3.102 -38.168 1.00 92.00 80 GLN A N 1
ATOM 650 C CA . GLN A 1 80 ? 4.384 -2.211 -38.874 1.00 92.00 80 GLN A CA 1
ATOM 651 C C . GLN A 1 80 ? 5.112 -1.014 -39.485 1.00 92.00 80 GLN A C 1
ATOM 653 O O . GLN A 1 80 ? 4.727 -0.582 -40.563 1.00 92.00 80 GLN A O 1
ATOM 658 N N . VAL A 1 81 ? 6.115 -0.439 -38.815 1.00 90.56 81 VAL A N 1
ATOM 659 C CA . VAL A 1 81 ? 6.893 0.670 -39.392 1.00 90.56 81 VAL A CA 1
ATOM 660 C C . VAL A 1 81 ? 7.732 0.203 -40.585 1.00 90.56 81 VAL A C 1
ATOM 662 O O . VAL A 1 81 ? 7.800 0.920 -41.583 1.00 90.56 81 VAL A O 1
ATOM 665 N N . ASN A 1 82 ? 8.311 -0.996 -40.511 1.00 90.31 82 ASN A N 1
ATOM 666 C CA . ASN A 1 82 ? 9.105 -1.590 -41.586 1.00 90.31 82 ASN A CA 1
ATOM 667 C C . ASN A 1 82 ? 8.290 -1.897 -42.841 1.00 90.31 82 ASN A C 1
ATOM 669 O O . ASN A 1 82 ? 8.790 -1.659 -43.935 1.00 90.31 82 ASN A O 1
ATOM 673 N N . ASP A 1 83 ? 7.041 -2.347 -42.698 1.00 87.81 83 ASP A N 1
ATOM 674 C CA . ASP A 1 83 ? 6.156 -2.627 -43.839 1.00 87.81 83 ASP A CA 1
ATOM 675 C C . ASP A 1 83 ? 5.921 -1.378 -44.724 1.00 87.81 83 ASP A C 1
ATOM 677 O O . ASP A 1 83 ? 5.711 -1.497 -45.930 1.00 87.81 83 ASP A O 1
ATOM 681 N N . ASP A 1 84 ? 6.027 -0.176 -44.142 1.00 79.31 84 ASP A N 1
ATOM 682 C CA . ASP A 1 84 ? 5.842 1.111 -44.829 1.00 79.31 84 ASP A CA 1
ATOM 683 C C . ASP A 1 84 ? 7.164 1.833 -45.162 1.00 79.31 84 ASP A C 1
ATOM 685 O O . ASP A 1 84 ? 7.154 2.914 -45.762 1.00 79.31 84 ASP A O 1
ATOM 689 N N . SER A 1 85 ? 8.307 1.293 -44.732 1.00 76.81 85 SER A N 1
ATOM 690 C CA . SER A 1 85 ? 9.612 1.951 -44.820 1.00 76.81 85 SER A CA 1
ATOM 691 C C . SER A 1 85 ? 10.493 1.309 -45.887 1.00 76.81 85 SER A C 1
ATOM 693 O O . SER A 1 85 ? 10.520 0.097 -46.068 1.00 76.81 85 SER A O 1
ATOM 695 N N . LYS A 1 86 ? 11.295 2.129 -46.575 1.00 71.50 86 LYS A N 1
ATOM 696 C CA . LYS A 1 86 ? 12.353 1.631 -47.474 1.00 71.50 86 LYS A CA 1
ATOM 697 C C . LYS A 1 86 ? 13.580 1.113 -46.715 1.00 71.50 86 LYS A C 1
ATOM 699 O O . LYS A 1 86 ? 14.370 0.371 -47.287 1.00 71.50 86 LYS A O 1
ATOM 704 N N . ASN A 1 87 ? 13.736 1.516 -45.453 1.00 76.50 87 ASN A N 1
ATOM 705 C CA . ASN A 1 87 ? 14.829 1.109 -44.577 1.00 76.50 87 ASN A CA 1
ATOM 706 C C . ASN A 1 87 ? 14.281 0.205 -43.472 1.00 76.50 87 ASN A C 1
ATOM 708 O O . ASN A 1 87 ? 13.326 0.584 -42.791 1.00 76.50 87 ASN A O 1
ATOM 712 N N . ILE A 1 88 ? 14.901 -0.960 -43.289 1.00 85.62 88 ILE A N 1
ATOM 713 C CA . ILE A 1 88 ? 14.526 -1.914 -42.244 1.00 85.62 88 ILE A CA 1
ATOM 714 C C . ILE A 1 88 ? 15.080 -1.420 -40.911 1.00 85.62 88 ILE A C 1
ATOM 716 O O . ILE A 1 88 ? 16.291 -1.433 -40.700 1.00 85.62 88 ILE A O 1
ATOM 720 N N . ILE A 1 89 ? 14.174 -1.027 -40.023 1.00 87.62 89 ILE A N 1
ATOM 721 C CA . ILE A 1 89 ? 14.457 -0.674 -38.639 1.00 87.62 89 ILE A CA 1
ATOM 722 C C . ILE A 1 89 ? 14.705 -1.933 -37.829 1.00 87.62 89 ILE A C 1
ATOM 724 O O . ILE A 1 89 ? 13.965 -2.917 -37.942 1.00 87.62 89 ILE A O 1
ATOM 728 N N . LYS A 1 90 ? 15.729 -1.880 -36.983 1.00 87.75 90 LYS A N 1
ATOM 729 C CA . LYS A 1 90 ? 16.065 -2.957 -36.060 1.00 87.75 90 LYS A CA 1
ATOM 730 C C . LYS A 1 90 ? 15.566 -2.647 -34.649 1.00 87.75 90 LYS A C 1
ATOM 732 O O . LYS A 1 90 ? 15.750 -1.556 -34.114 1.00 87.75 90 LYS A O 1
ATOM 737 N N . GLU A 1 91 ? 14.948 -3.651 -34.051 1.00 89.62 91 GLU A N 1
ATOM 738 C CA . GLU A 1 91 ? 14.406 -3.635 -32.693 1.00 89.62 91 GLU A CA 1
ATOM 739 C C . GLU A 1 91 ? 15.488 -3.713 -31.597 1.00 89.62 91 GLU A C 1
ATOM 741 O O . GLU A 1 91 ? 16.686 -3.825 -31.877 1.00 89.62 91 GLU A O 1
ATOM 746 N N . ASN A 1 92 ? 15.030 -3.687 -30.343 1.00 91.62 92 ASN A N 1
ATOM 747 C CA . ASN A 1 92 ? 15.754 -4.054 -29.125 1.00 91.62 92 ASN A CA 1
ATOM 748 C C . ASN A 1 92 ? 16.834 -3.071 -28.639 1.00 91.62 92 ASN A C 1
ATOM 750 O O . ASN A 1 92 ? 17.806 -3.471 -27.993 1.00 91.62 92 ASN A O 1
ATOM 754 N N . LYS A 1 93 ? 16.664 -1.775 -28.925 1.00 91.94 93 LYS A N 1
ATOM 755 C CA . LYS A 1 93 ? 17.629 -0.701 -28.607 1.00 91.94 93 LYS A CA 1
ATOM 756 C C . LYS A 1 93 ? 16.931 0.476 -27.952 1.00 91.94 93 LYS A C 1
ATOM 758 O O . LYS A 1 93 ? 15.712 0.586 -28.022 1.00 91.94 93 LYS A O 1
ATOM 763 N N . VAL A 1 94 ? 17.705 1.388 -27.369 1.00 92.62 94 VAL A N 1
ATOM 764 C CA . VAL A 1 94 ? 17.165 2.614 -26.766 1.00 92.62 94 VAL A CA 1
ATOM 765 C C . VAL A 1 94 ? 16.297 3.363 -27.787 1.00 92.62 94 VAL A C 1
ATOM 767 O O . VAL A 1 94 ? 16.750 3.710 -28.884 1.00 92.62 94 VAL A O 1
ATOM 770 N N . LEU A 1 95 ? 15.037 3.591 -27.410 1.00 93.38 95 LEU A N 1
ATOM 771 C CA . LEU A 1 95 ? 14.039 4.284 -28.221 1.00 93.38 95 LEU A CA 1
ATOM 772 C C . LEU A 1 95 ? 13.881 5.713 -27.728 1.00 93.38 95 LEU A C 1
ATOM 774 O O . LEU A 1 95 ? 13.607 5.950 -26.553 1.00 93.38 95 LEU A O 1
ATOM 778 N N . ARG A 1 96 ? 13.954 6.666 -28.650 1.00 90.56 96 ARG A N 1
ATOM 779 C CA . ARG A 1 96 ? 13.743 8.073 -28.360 1.00 90.56 96 ARG A CA 1
ATOM 780 C C . ARG A 1 96 ? 12.425 8.582 -28.907 1.00 90.56 96 ARG A C 1
ATOM 782 O O . ARG A 1 96 ? 12.179 8.535 -30.113 1.00 90.56 96 ARG A O 1
ATOM 789 N N . THR A 1 97 ? 11.607 9.124 -28.012 1.00 89.38 97 THR A N 1
ATOM 790 C CA . THR A 1 97 ? 10.301 9.705 -28.344 1.00 89.38 97 THR A CA 1
ATOM 791 C C . THR A 1 97 ? 10.083 11.038 -27.634 1.00 89.38 97 THR A C 1
ATOM 793 O O . THR A 1 97 ? 10.964 11.558 -26.948 1.00 89.38 97 THR A O 1
ATOM 796 N N . ARG A 1 98 ? 8.925 11.653 -27.873 1.00 84.06 98 ARG A N 1
ATOM 797 C CA . ARG A 1 98 ? 8.492 12.896 -27.232 1.00 84.06 98 ARG A CA 1
ATOM 798 C C . ARG A 1 98 ? 7.579 12.608 -26.048 1.00 84.06 98 ARG A C 1
ATOM 800 O O . ARG A 1 98 ? 6.630 11.839 -26.182 1.00 84.06 98 ARG A O 1
ATOM 807 N N . VAL A 1 99 ? 7.781 13.330 -24.951 1.00 82.00 99 VAL A N 1
ATOM 808 C CA . VAL A 1 99 ? 6.803 13.470 -23.861 1.00 82.00 99 VAL A CA 1
ATOM 809 C C . VAL A 1 99 ? 6.318 14.907 -23.762 1.00 82.00 99 VAL A C 1
ATOM 811 O O . VAL A 1 99 ? 6.987 15.839 -24.213 1.00 82.00 99 VAL A O 1
ATOM 814 N N . ARG A 1 100 ? 5.119 15.079 -23.205 1.00 80.81 100 ARG A N 1
ATOM 815 C CA . ARG A 1 100 ? 4.420 16.365 -23.129 1.00 80.81 100 ARG A CA 1
ATOM 816 C C . ARG A 1 100 ? 3.975 16.639 -21.697 1.00 80.81 100 ARG A C 1
ATOM 818 O O . ARG A 1 100 ? 3.621 15.707 -20.977 1.00 80.81 100 ARG A O 1
ATOM 825 N N . THR A 1 101 ? 3.976 17.906 -21.297 1.00 80.50 101 THR A N 1
ATOM 826 C CA . THR A 1 101 ? 3.451 18.364 -19.993 1.00 80.50 101 THR A CA 1
ATOM 827 C C . THR A 1 101 ? 1.933 18.603 -20.006 1.00 80.50 101 THR A C 1
ATOM 829 O O . THR A 1 101 ? 1.305 18.789 -18.966 1.00 80.50 101 THR A O 1
ATOM 832 N N . PHE A 1 102 ? 1.318 18.562 -21.188 1.00 79.88 102 PHE A N 1
ATOM 833 C CA . PHE A 1 102 ? -0.125 18.644 -21.416 1.00 79.88 102 PHE A CA 1
ATOM 834 C C . PHE A 1 102 ? -0.669 17.303 -21.927 1.00 79.88 102 PHE A C 1
ATOM 836 O O . PHE A 1 102 ? 0.011 16.283 -21.843 1.00 79.88 102 PHE A O 1
ATOM 843 N N . GLU A 1 103 ? -1.918 17.277 -22.399 1.00 78.00 103 GLU A N 1
ATOM 844 C CA . GLU A 1 103 ? -2.593 16.035 -22.782 1.00 78.00 103 GLU A CA 1
ATOM 845 C C . GLU A 1 103 ? -1.758 15.187 -23.768 1.00 78.00 103 GLU A C 1
ATOM 847 O O . GLU A 1 103 ? -1.348 15.680 -24.830 1.00 78.00 103 GLU A O 1
ATOM 852 N N . PRO A 1 104 ? -1.464 13.919 -23.418 1.00 77.69 104 PRO A N 1
ATOM 853 C CA . PRO A 1 104 ? -0.658 13.048 -24.254 1.00 77.69 104 PRO A CA 1
ATOM 854 C C . PRO A 1 104 ? -1.452 12.671 -25.506 1.00 77.69 104 PRO A C 1
ATOM 856 O O . PRO A 1 104 ? -2.413 11.905 -25.464 1.00 77.69 104 PRO A O 1
ATOM 859 N N . ILE A 1 105 ? -1.029 13.217 -26.645 1.00 74.75 105 ILE A N 1
ATOM 860 C CA . ILE A 1 105 ? -1.629 12.901 -27.948 1.00 74.75 105 ILE A CA 1
ATOM 861 C C . ILE A 1 105 ? -1.234 11.488 -28.396 1.00 74.75 105 ILE A C 1
ATOM 863 O O . ILE A 1 105 ? -2.018 10.803 -29.048 1.00 74.75 105 ILE A O 1
ATOM 867 N N . TYR A 1 106 ? -0.028 11.050 -28.036 1.00 82.88 106 TYR A N 1
ATOM 868 C CA . TYR A 1 106 ? 0.524 9.757 -28.423 1.00 82.88 106 TYR A CA 1
ATOM 869 C C . TYR A 1 106 ? 0.258 8.694 -27.367 1.00 82.88 106 TYR A C 1
ATOM 871 O O . TYR A 1 106 ? 0.397 8.971 -26.179 1.00 82.88 106 TYR A O 1
ATOM 879 N N . SER A 1 107 ? -0.092 7.488 -27.813 1.00 88.50 107 SER A N 1
ATOM 880 C CA . SER A 1 107 ? -0.354 6.330 -26.947 1.00 88.50 107 SER A CA 1
ATOM 881 C C . SER A 1 107 ? 0.489 5.125 -27.329 1.00 88.50 107 SER A C 1
ATOM 883 O O . SER A 1 107 ? 0.829 4.981 -28.499 1.00 88.50 107 SER A O 1
ATOM 885 N N . PHE A 1 108 ? 0.791 4.241 -26.382 1.00 91.25 108 PHE A N 1
ATOM 886 C CA . PHE A 1 108 ? 1.410 2.939 -26.656 1.00 91.25 108 PHE A CA 1
ATOM 887 C C . PHE A 1 108 ? 0.918 1.879 -25.667 1.00 91.25 108 PHE A C 1
ATOM 889 O O . PHE A 1 108 ? 0.547 2.204 -24.549 1.00 91.25 108 PHE A O 1
ATOM 896 N N . THR A 1 109 ? 0.908 0.611 -26.062 1.00 92.50 109 THR A N 1
ATOM 897 C CA . THR A 1 109 ? 0.717 -0.539 -25.160 1.00 92.50 109 THR A CA 1
ATOM 898 C C . THR A 1 109 ? 2.066 -1.154 -24.787 1.00 92.50 109 THR A C 1
ATOM 900 O O . THR A 1 109 ? 3.058 -0.917 -25.486 1.00 92.50 109 THR A O 1
ATOM 903 N N . TYR A 1 110 ? 2.097 -1.988 -23.741 1.00 93.69 110 TYR A N 1
ATOM 904 C CA . TYR A 1 110 ? 3.276 -2.791 -23.389 1.00 93.69 110 TYR A CA 1
ATOM 905 C C . TYR A 1 110 ? 3.820 -3.563 -24.603 1.00 93.69 110 TYR A C 1
ATOM 907 O O . TYR A 1 110 ? 4.993 -3.422 -24.937 1.00 93.69 110 TYR A O 1
ATOM 915 N N . ASP A 1 111 ? 2.960 -4.276 -25.336 1.00 94.62 111 ASP A N 1
ATOM 916 C CA . ASP A 1 111 ? 3.385 -5.054 -26.507 1.00 94.62 111 ASP A CA 1
ATOM 917 C C . ASP A 1 111 ? 4.000 -4.176 -27.598 1.00 94.62 111 ASP A C 1
ATOM 919 O O . ASP A 1 111 ? 5.033 -4.524 -28.167 1.00 94.62 111 ASP A O 1
ATOM 923 N N . THR A 1 112 ? 3.406 -3.009 -27.873 1.00 94.69 112 THR A N 1
ATOM 924 C CA . THR A 1 112 ? 3.925 -2.116 -28.920 1.00 94.69 112 THR A CA 1
ATOM 925 C C . THR A 1 112 ? 5.297 -1.561 -28.565 1.00 94.69 112 THR A C 1
ATOM 927 O O . THR A 1 112 ? 6.209 -1.679 -29.382 1.00 94.69 112 THR A O 1
ATOM 930 N N . ILE A 1 113 ? 5.484 -1.017 -27.354 1.00 94.75 113 ILE A N 1
ATOM 931 C CA . ILE A 1 113 ? 6.775 -0.451 -26.945 1.00 94.75 113 ILE A CA 1
ATOM 932 C C . ILE A 1 113 ? 7.838 -1.541 -26.799 1.00 94.75 113 ILE A C 1
ATOM 934 O O . ILE A 1 113 ? 8.989 -1.324 -27.172 1.00 94.75 113 ILE A O 1
ATOM 938 N N . LYS A 1 114 ? 7.452 -2.743 -26.357 1.00 95.75 114 LYS A N 1
ATOM 939 C CA . LYS A 1 114 ? 8.353 -3.890 -26.242 1.00 95.75 114 LYS A CA 1
ATOM 940 C C . LYS A 1 114 ? 8.985 -4.273 -27.576 1.00 95.75 114 LYS A C 1
ATOM 942 O O . LYS A 1 114 ? 10.167 -4.589 -27.579 1.00 95.75 114 LYS A O 1
ATOM 947 N N . THR A 1 115 ? 8.268 -4.159 -28.699 1.00 95.81 115 THR A N 1
ATOM 948 C CA . THR A 1 115 ? 8.884 -4.397 -30.022 1.00 95.81 115 THR A CA 1
ATOM 949 C C . THR A 1 115 ? 10.038 -3.446 -30.340 1.00 95.81 115 THR A C 1
ATOM 951 O O . THR A 1 115 ? 10.839 -3.746 -31.209 1.00 95.81 115 THR A O 1
ATOM 954 N N . TRP A 1 116 ? 10.144 -2.297 -29.669 1.00 95.31 116 TRP A N 1
ATOM 955 C CA . TRP A 1 116 ? 11.223 -1.336 -29.903 1.00 95.31 116 TRP A CA 1
ATOM 956 C C . TRP A 1 116 ? 12.412 -1.526 -28.968 1.00 95.31 116 TRP A C 1
ATOM 958 O O . TRP A 1 116 ? 13.550 -1.357 -29.403 1.00 95.31 116 TRP A O 1
ATOM 968 N N . ILE A 1 117 ? 12.147 -1.825 -27.692 1.00 95.62 117 ILE A N 1
ATOM 969 C CA . ILE A 1 117 ? 13.149 -1.741 -26.617 1.00 95.62 117 ILE A CA 1
ATOM 970 C C . ILE A 1 117 ? 13.357 -3.044 -25.841 1.00 95.62 117 ILE A C 1
ATOM 972 O O . ILE A 1 117 ? 14.319 -3.126 -25.077 1.00 95.62 117 ILE A O 1
ATOM 976 N N . GLY A 1 118 ? 12.470 -4.034 -25.984 1.00 94.38 118 GLY A N 1
ATOM 977 C CA . GLY A 1 118 ? 12.632 -5.341 -25.342 1.00 94.38 118 GLY A CA 1
ATOM 978 C C . GLY A 1 118 ? 13.877 -6.037 -25.875 1.00 94.38 118 GLY A C 1
ATOM 979 O O . GLY A 1 118 ? 14.289 -5.758 -26.982 1.00 94.38 118 GLY A O 1
ATOM 980 N N . SER A 1 119 ? 14.545 -6.891 -25.111 1.00 93.56 119 SER A N 1
ATOM 981 C CA . SER A 1 119 ? 15.662 -7.675 -25.650 1.00 93.56 119 SER A CA 1
ATOM 982 C C . SER A 1 119 ? 15.915 -8.919 -24.805 1.00 93.56 119 SER A C 1
ATOM 984 O O . SER A 1 119 ? 15.323 -9.074 -23.735 1.00 93.56 119 SER A O 1
ATOM 986 N N . GLU A 1 120 ? 16.791 -9.794 -25.292 1.00 91.94 120 GLU A N 1
ATOM 987 C CA . GLU A 1 120 ? 17.296 -10.964 -24.563 1.00 91.94 120 GLU A CA 1
ATOM 988 C C . GLU A 1 120 ? 18.647 -10.688 -23.871 1.00 91.94 120 GLU A C 1
ATOM 990 O O . GLU A 1 120 ? 19.198 -11.562 -23.209 1.00 91.94 120 GLU A O 1
ATOM 995 N N . GLU A 1 121 ? 19.190 -9.473 -24.003 1.00 93.81 121 GLU A N 1
ATOM 996 C CA . GLU A 1 121 ? 20.459 -9.075 -23.392 1.00 93.81 121 GLU A CA 1
ATOM 997 C C . GLU A 1 121 ? 20.328 -9.044 -21.870 1.00 93.81 121 GLU A C 1
ATOM 999 O O . GLU A 1 121 ? 19.480 -8.338 -21.318 1.00 93.81 121 GLU A O 1
ATOM 1004 N N . SER A 1 122 ? 21.192 -9.777 -21.174 1.00 93.94 122 SER A N 1
ATOM 1005 C CA . SER A 1 122 ? 21.214 -9.771 -19.714 1.00 93.94 122 SER A CA 1
ATOM 1006 C C . SER A 1 122 ? 21.897 -8.508 -19.173 1.00 93.94 122 SER A C 1
ATOM 1008 O O . SER A 1 122 ? 22.934 -8.086 -19.688 1.00 93.94 122 SER A O 1
ATOM 1010 N N . PRO A 1 123 ? 21.378 -7.890 -18.099 1.00 93.44 123 PRO A N 1
ATOM 1011 C CA . PRO A 1 123 ? 22.071 -6.794 -17.444 1.00 93.44 123 PRO A CA 1
ATOM 1012 C C . PRO A 1 123 ? 23.335 -7.278 -16.729 1.00 93.44 123 PRO A C 1
ATOM 1014 O O . PRO A 1 123 ? 23.320 -8.280 -16.013 1.00 93.44 123 PRO A O 1
ATOM 1017 N N . THR A 1 124 ? 24.406 -6.492 -16.832 1.00 93.19 124 THR A N 1
ATOM 1018 C CA . THR A 1 124 ? 25.528 -6.579 -15.893 1.00 93.19 124 THR A CA 1
ATOM 1019 C C . THR A 1 124 ? 25.246 -5.638 -14.729 1.00 93.19 124 THR A C 1
ATOM 1021 O O . THR A 1 124 ? 25.208 -4.421 -14.901 1.00 93.19 124 THR A O 1
ATOM 1024 N N . TRP A 1 125 ? 25.017 -6.208 -13.549 1.00 93.44 125 TRP A N 1
ATOM 1025 C CA . TRP A 1 125 ? 24.772 -5.453 -12.325 1.00 93.44 125 TRP A CA 1
ATOM 1026 C C . TRP A 1 125 ? 26.096 -4.984 -11.724 1.00 93.44 125 TRP A C 1
ATOM 1028 O O . TRP A 1 125 ? 26.912 -5.808 -11.314 1.00 93.44 125 TRP A O 1
ATOM 1038 N N . GLY A 1 126 ? 26.299 -3.671 -11.670 1.00 91.75 126 GLY A N 1
ATOM 1039 C CA . GLY A 1 126 ? 27.410 -3.069 -10.942 1.00 91.75 126 GLY A CA 1
ATOM 1040 C C . GLY A 1 126 ? 27.169 -3.092 -9.436 1.00 91.75 126 GLY A C 1
ATOM 1041 O O . GLY A 1 126 ? 26.024 -3.129 -8.977 1.00 91.75 126 GLY A O 1
ATOM 1042 N N . GLU A 1 127 ? 28.257 -3.046 -8.673 1.00 90.50 127 GLU A N 1
ATOM 1043 C CA . GLU A 1 127 ? 28.202 -2.832 -7.230 1.00 90.50 127 GLU A CA 1
ATOM 1044 C C . GLU A 1 127 ? 27.927 -1.350 -6.947 1.00 90.50 127 GLU A C 1
ATOM 1046 O O . GLU A 1 127 ? 28.639 -0.454 -7.403 1.00 90.50 127 GLU A O 1
ATOM 1051 N N . GLY A 1 128 ? 26.828 -1.102 -6.252 1.00 86.12 128 GLY A N 1
ATOM 1052 C CA . GLY A 1 128 ? 26.405 0.187 -5.738 1.00 86.12 128 GLY A CA 1
ATOM 1053 C C . GLY A 1 128 ? 26.824 0.369 -4.284 1.00 86.12 128 GLY A C 1
ATOM 1054 O O . GLY A 1 128 ? 27.542 -0.439 -3.696 1.00 86.12 128 GLY A O 1
ATOM 1055 N N . TYR A 1 129 ? 26.366 1.464 -3.685 1.00 83.25 129 TYR A N 1
ATOM 1056 C CA . TYR A 1 129 ? 26.661 1.754 -2.286 1.00 83.25 129 TYR A CA 1
ATOM 1057 C C . TYR A 1 129 ? 25.997 0.707 -1.372 1.00 83.25 129 TYR A C 1
ATOM 1059 O O . TYR A 1 129 ? 24.870 0.287 -1.649 1.00 83.25 129 TYR A O 1
ATOM 1067 N N . LEU A 1 130 ? 26.696 0.280 -0.310 1.00 86.75 130 LEU A N 1
ATOM 1068 C CA . LEU A 1 130 ? 26.273 -0.793 0.613 1.00 86.75 130 LEU A CA 1
ATOM 1069 C C . LEU A 1 130 ? 25.871 -2.076 -0.128 1.00 86.75 130 LEU A C 1
ATOM 1071 O O . LEU A 1 130 ? 24.811 -2.634 0.128 1.00 86.75 130 LEU A O 1
ATOM 1075 N N . GLY A 1 131 ? 26.647 -2.481 -1.136 1.00 85.81 131 GLY A N 1
ATOM 1076 C CA . GLY A 1 131 ? 26.431 -3.706 -1.917 1.00 85.81 131 GLY A CA 1
ATOM 1077 C C . GLY A 1 131 ? 25.112 -3.794 -2.694 1.00 85.81 131 GLY A C 1
ATOM 1078 O O . GLY A 1 131 ? 24.791 -4.857 -3.231 1.00 85.81 131 GLY A O 1
ATOM 1079 N N . SER A 1 132 ? 24.350 -2.699 -2.799 1.00 87.25 132 SER A N 1
ATOM 1080 C CA . SER A 1 132 ? 23.175 -2.639 -3.674 1.00 87.25 132 SER A CA 1
ATOM 1081 C C . SER A 1 132 ? 23.584 -2.888 -5.128 1.00 87.25 132 SER A C 1
ATOM 1083 O O . SER A 1 132 ? 24.658 -2.488 -5.560 1.00 87.25 132 SER A O 1
ATOM 1085 N N . LYS A 1 133 ? 22.755 -3.565 -5.921 1.00 93.19 133 LYS A N 1
ATOM 1086 C CA . LYS A 1 133 ? 23.066 -3.840 -7.336 1.00 93.19 133 LYS A CA 1
ATOM 1087 C C . LYS A 1 133 ? 22.471 -2.755 -8.218 1.00 93.19 133 LYS A C 1
ATOM 1089 O O . LYS A 1 133 ? 21.275 -2.495 -8.117 1.00 93.19 133 LYS A O 1
ATOM 1094 N N . ILE A 1 134 ? 23.269 -2.143 -9.090 1.00 94.62 134 ILE A N 1
ATOM 1095 C CA . ILE A 1 134 ? 22.844 -0.984 -9.892 1.00 94.62 134 ILE A CA 1
ATOM 1096 C C . ILE A 1 134 ? 23.213 -1.119 -11.370 1.00 94.62 134 ILE A C 1
ATOM 1098 O O . ILE A 1 134 ? 24.151 -1.825 -11.736 1.00 94.62 134 ILE A O 1
ATOM 1102 N N . ILE A 1 135 ? 22.491 -0.394 -12.219 1.00 93.50 135 ILE A N 1
ATOM 1103 C CA . ILE A 1 135 ? 22.866 -0.107 -13.605 1.00 93.50 135 ILE A CA 1
ATOM 1104 C C . ILE A 1 135 ? 22.857 1.409 -13.761 1.00 93.50 135 ILE A C 1
ATOM 1106 O O . ILE A 1 135 ? 21.940 2.084 -13.289 1.00 93.50 135 ILE A O 1
ATOM 1110 N N . THR A 1 136 ? 23.868 1.946 -14.437 1.00 92.06 136 THR A N 1
ATOM 1111 C CA . THR A 1 136 ? 23.900 3.347 -14.858 1.00 92.06 136 THR A CA 1
ATOM 1112 C C . THR A 1 136 ? 24.148 3.433 -16.355 1.00 92.06 136 THR A C 1
ATOM 1114 O O . THR A 1 136 ? 24.726 2.529 -16.956 1.00 92.06 136 THR A O 1
ATOM 1117 N N . TRP A 1 137 ? 23.686 4.516 -16.966 1.00 89.50 137 TRP A N 1
ATOM 1118 C CA . TRP A 1 137 ? 23.859 4.774 -18.393 1.00 89.50 137 TRP A CA 1
ATOM 1119 C C . TRP A 1 137 ? 23.948 6.281 -18.642 1.00 89.50 137 TRP A C 1
ATOM 1121 O O . TRP A 1 137 ? 23.359 7.062 -17.892 1.00 89.50 137 TRP A O 1
ATOM 1131 N N . PRO A 1 138 ? 24.662 6.737 -19.678 1.00 87.56 138 PRO A N 1
ATOM 1132 C CA . PRO A 1 138 ? 24.694 8.151 -20.026 1.00 87.56 138 PRO A CA 1
ATOM 1133 C C . PRO A 1 138 ? 23.411 8.572 -20.760 1.00 87.56 138 PRO A C 1
ATOM 1135 O O . PRO A 1 138 ? 22.667 7.749 -21.299 1.00 87.56 138 PRO A O 1
ATOM 1138 N N . CYS A 1 139 ? 23.156 9.879 -20.798 1.00 86.12 139 CYS A N 1
ATOM 1139 C CA . CYS A 1 139 ? 22.135 10.457 -21.667 1.00 86.12 139 CYS A CA 1
ATOM 1140 C C . CYS A 1 139 ? 22.688 10.628 -23.085 1.00 86.12 139 CYS A C 1
ATOM 1142 O O . CYS A 1 139 ? 23.696 11.314 -23.268 1.00 86.12 139 CYS A O 1
ATOM 1144 N N . TYR A 1 140 ? 22.012 10.070 -24.093 1.00 86.00 140 TYR A N 1
ATOM 1145 C CA . TYR A 1 140 ? 22.427 10.229 -25.494 1.00 86.00 140 TYR A CA 1
ATOM 1146 C C . TYR A 1 140 ? 21.702 11.385 -26.215 1.00 86.00 140 TYR A C 1
ATOM 1148 O O . TYR A 1 140 ? 21.813 11.535 -27.440 1.00 86.00 140 TYR A O 1
ATOM 1156 N N . VAL A 1 141 ? 20.969 12.228 -25.472 1.00 84.25 141 VAL A N 1
ATOM 1157 C CA . VAL A 1 141 ? 20.272 13.432 -25.961 1.00 84.25 141 VAL A CA 1
ATOM 1158 C C . VAL A 1 141 ? 20.808 14.689 -25.308 1.00 84.25 141 VAL A C 1
ATOM 1160 O O . VAL A 1 141 ? 20.750 14.838 -24.091 1.00 84.25 141 VAL A O 1
ATOM 1163 N N . GLU A 1 142 ? 21.111 15.679 -26.137 1.00 85.31 142 GLU A N 1
ATOM 1164 C CA . GLU A 1 142 ? 21.155 17.075 -25.725 1.00 85.31 142 GLU A CA 1
ATOM 1165 C C . GLU A 1 142 ? 19.989 17.860 -26.330 1.00 85.31 142 GLU A C 1
ATOM 1167 O O . GLU A 1 142 ? 19.695 17.764 -27.521 1.00 85.31 142 GLU A O 1
ATOM 1172 N N . VAL A 1 143 ? 19.324 18.670 -25.513 1.00 85.88 143 VAL A N 1
ATOM 1173 C CA . VAL A 1 143 ? 18.295 19.613 -25.959 1.00 85.88 143 VAL A CA 1
ATOM 1174 C C . VAL A 1 143 ? 18.990 20.908 -26.371 1.00 85.88 143 VAL A C 1
ATOM 1176 O O . VAL A 1 143 ? 19.556 21.593 -25.524 1.00 85.88 143 VAL A O 1
ATOM 1179 N N . LEU A 1 144 ? 18.931 21.257 -27.660 1.00 82.62 144 LEU A N 1
ATOM 1180 C CA . LEU A 1 144 ? 19.567 22.470 -28.198 1.00 82.62 144 LEU A CA 1
ATOM 1181 C C . LEU A 1 144 ? 18.756 23.731 -27.896 1.00 82.62 144 LEU A C 1
ATOM 1183 O O . LEU A 1 144 ? 19.302 24.818 -27.726 1.00 82.62 144 LEU A O 1
ATOM 1187 N N . LYS A 1 145 ? 17.431 23.586 -27.852 1.00 77.31 145 LYS A N 1
ATOM 1188 C CA . LYS A 1 145 ? 16.499 24.656 -27.515 1.00 77.31 145 LYS A CA 1
ATOM 1189 C C . LYS A 1 145 ? 15.283 24.049 -26.833 1.00 77.31 145 LYS A C 1
ATOM 1191 O O . LYS A 1 145 ? 14.636 23.166 -27.408 1.00 77.31 145 LYS A O 1
ATOM 1196 N N . TYR A 1 146 ? 14.960 24.528 -25.632 1.00 65.50 146 TYR A N 1
ATOM 1197 C CA . TYR A 1 146 ? 13.665 24.223 -25.034 1.00 65.50 146 TYR A CA 1
ATOM 1198 C C . TYR A 1 146 ? 12.579 24.819 -25.916 1.00 65.50 146 TYR A C 1
ATOM 1200 O O . TYR A 1 146 ? 12.556 26.026 -26.168 1.00 65.50 146 TYR A O 1
ATOM 1208 N N . ASP A 1 147 ? 11.692 23.959 -26.402 1.00 60.88 147 ASP A N 1
ATOM 1209 C CA . ASP A 1 147 ? 10.461 24.447 -26.985 1.00 60.88 147 ASP A CA 1
ATOM 1210 C C . ASP A 1 147 ? 9.566 24.908 -25.829 1.00 60.88 147 ASP A C 1
ATOM 1212 O O . ASP A 1 147 ? 9.259 24.134 -24.920 1.00 60.88 147 ASP A O 1
ATOM 1216 N N . ILE A 1 148 ? 9.154 26.176 -25.849 1.00 56.28 148 ILE A N 1
ATOM 1217 C CA . ILE A 1 148 ? 8.245 26.770 -24.851 1.00 56.28 148 ILE A CA 1
ATOM 1218 C C . ILE A 1 148 ? 6.875 26.070 -24.814 1.00 56.28 148 ILE A C 1
ATOM 1220 O O . ILE A 1 148 ? 6.070 26.317 -23.922 1.00 56.28 148 ILE A O 1
ATOM 1224 N N . ASN A 1 149 ? 6.626 25.161 -25.758 1.00 64.44 149 ASN A N 1
ATOM 1225 C CA . ASN A 1 149 ? 5.399 24.395 -25.907 1.00 64.44 149 ASN A CA 1
ATOM 1226 C C . ASN A 1 149 ? 5.311 23.143 -25.012 1.00 64.44 149 ASN A C 1
ATOM 1228 O O . ASN A 1 149 ? 4.433 22.319 -25.242 1.00 64.44 149 ASN A O 1
ATOM 1232 N N . GLY A 1 150 ? 6.193 22.943 -24.025 1.00 70.69 150 GLY A N 1
ATOM 1233 C CA . GLY A 1 150 ? 6.042 21.853 -23.044 1.00 70.69 150 GLY A CA 1
ATOM 1234 C C . GLY A 1 150 ? 6.277 20.442 -23.603 1.00 70.69 150 GLY A C 1
ATOM 1235 O O . GLY A 1 150 ? 5.623 19.487 -23.177 1.00 70.69 150 GLY A O 1
ATOM 1236 N N . VAL A 1 151 ? 7.189 20.304 -24.573 1.00 79.56 151 VAL A N 1
ATOM 1237 C CA . VAL A 1 151 ? 7.595 19.025 -25.184 1.00 79.56 151 VAL A CA 1
ATOM 1238 C C . VAL A 1 151 ? 9.066 18.753 -24.882 1.00 79.56 151 VAL A C 1
ATOM 1240 O O . VAL A 1 151 ? 9.909 19.622 -25.096 1.00 79.56 151 VAL A O 1
ATOM 1243 N N . ALA A 1 152 ? 9.389 17.534 -24.446 1.00 82.31 152 ALA A N 1
ATOM 1244 C CA . ALA A 1 152 ? 10.765 17.109 -24.201 1.00 82.31 152 ALA A CA 1
ATOM 1245 C C . ALA A 1 152 ? 11.077 15.769 -24.890 1.00 82.31 152 ALA A C 1
ATOM 1247 O O . ALA A 1 152 ? 10.201 14.901 -24.966 1.00 82.31 152 ALA A O 1
ATOM 1248 N N . PRO A 1 153 ? 12.308 15.576 -25.398 1.00 87.12 153 PRO A N 1
ATOM 1249 C CA . PRO A 1 153 ? 12.777 14.264 -25.824 1.00 87.12 153 PRO A CA 1
ATOM 1250 C C . PRO A 1 153 ? 13.000 13.361 -24.607 1.00 87.12 153 PRO A C 1
ATOM 1252 O O . PRO A 1 153 ? 13.494 13.805 -23.567 1.00 87.12 153 PRO A O 1
ATOM 1255 N N . ILE A 1 154 ? 12.675 12.085 -24.759 1.00 89.31 154 ILE A N 1
ATOM 1256 C CA . ILE A 1 154 ? 12.890 11.060 -23.748 1.00 89.31 154 ILE A CA 1
ATOM 1257 C C . ILE A 1 154 ? 13.524 9.823 -24.369 1.00 89.31 154 ILE A C 1
ATOM 1259 O O . ILE A 1 154 ? 13.185 9.450 -25.490 1.00 89.31 154 ILE A O 1
ATOM 1263 N N . GLU A 1 155 ? 14.436 9.198 -23.637 1.00 92.44 155 GLU A N 1
ATOM 1264 C CA . GLU A 1 155 ? 15.040 7.913 -23.965 1.00 92.44 155 GLU A CA 1
ATOM 1265 C C . GLU A 1 155 ? 14.415 6.825 -23.102 1.00 92.44 155 GLU A C 1
ATOM 1267 O O . GLU A 1 155 ? 14.444 6.911 -21.872 1.00 92.44 155 GLU A O 1
ATOM 1272 N N . TRP A 1 156 ? 13.858 5.808 -23.751 1.00 94.06 156 TRP A N 1
ATOM 1273 C CA . TRP A 1 156 ? 13.215 4.679 -23.100 1.00 94.06 156 TRP A CA 1
ATOM 1274 C C . TRP A 1 156 ? 14.140 3.477 -23.036 1.00 94.06 156 TRP A C 1
ATOM 1276 O O . TRP A 1 156 ? 14.751 3.082 -24.034 1.00 94.06 156 TRP A O 1
ATOM 1286 N N . ARG A 1 157 ? 14.169 2.871 -21.855 1.00 94.88 157 ARG A N 1
ATOM 1287 C CA . ARG A 1 157 ? 14.781 1.578 -21.571 1.00 94.88 157 ARG A CA 1
ATOM 1288 C C . ARG A 1 157 ? 13.761 0.704 -20.872 1.00 94.88 157 ARG A C 1
ATOM 1290 O O . ARG A 1 157 ? 12.913 1.198 -20.132 1.00 94.88 157 ARG A O 1
ATOM 1297 N N . MET A 1 158 ? 13.860 -0.589 -21.099 1.00 96.38 158 MET A N 1
ATOM 1298 C CA . MET A 1 158 ? 13.078 -1.592 -20.409 1.00 96.38 158 MET A CA 1
ATOM 1299 C C . MET A 1 158 ? 14.025 -2.563 -19.728 1.00 96.38 158 MET A C 1
ATOM 1301 O O . MET A 1 158 ? 14.989 -3.025 -20.333 1.00 96.38 158 MET A O 1
ATOM 1305 N N . LEU A 1 159 ? 13.736 -2.849 -18.468 1.00 97.00 159 LEU A N 1
ATOM 1306 C CA . LEU A 1 159 ? 14.345 -3.925 -17.710 1.00 97.00 159 LEU A CA 1
ATOM 1307 C C . LEU A 1 159 ? 13.229 -4.908 -17.354 1.00 97.00 159 LEU A C 1
ATOM 1309 O O . LEU A 1 159 ? 12.193 -4.492 -16.843 1.00 97.00 159 LEU A O 1
ATOM 1313 N N . GLU A 1 160 ? 13.414 -6.188 -17.634 1.00 97.50 160 GLU A N 1
ATOM 1314 C CA . GLU A 1 160 ? 12.406 -7.217 -17.404 1.00 97.50 160 GLU A CA 1
ATOM 1315 C C . GLU A 1 160 ? 12.982 -8.344 -16.564 1.00 97.50 160 GLU A C 1
ATOM 1317 O O . GLU A 1 160 ? 14.130 -8.721 -16.763 1.00 97.50 160 GLU A O 1
ATOM 1322 N N . GLY A 1 161 ? 12.194 -8.885 -15.646 1.00 97.19 161 GLY A N 1
ATOM 1323 C CA . GLY A 1 161 ? 12.575 -10.022 -14.820 1.00 97.19 161 GLY A CA 1
ATOM 1324 C C . GLY A 1 161 ? 11.388 -10.936 -14.561 1.00 97.19 161 GLY A C 1
ATOM 1325 O O . GLY A 1 161 ? 10.237 -10.587 -14.833 1.00 97.19 161 GLY A O 1
ATOM 1326 N N . GLU A 1 162 ? 11.674 -12.114 -14.027 1.00 97.31 162 GLU A N 1
ATOM 1327 C CA . GLU A 1 162 ? 10.679 -13.145 -13.751 1.00 97.31 162 GLU A CA 1
ATOM 1328 C C . GLU A 1 162 ? 10.739 -13.575 -12.290 1.00 97.31 162 GLU A C 1
ATOM 1330 O O . GLU A 1 162 ? 11.819 -13.700 -11.712 1.00 97.31 162 GLU A O 1
ATOM 1335 N N . PHE A 1 163 ? 9.579 -13.824 -11.691 1.00 96.31 163 PHE A N 1
ATOM 1336 C CA . PHE A 1 163 ? 9.474 -14.335 -10.330 1.00 96.31 163 PHE A CA 1
ATOM 1337 C C . PHE A 1 163 ? 8.337 -15.343 -10.210 1.00 96.31 163 PHE A C 1
ATOM 1339 O O . PHE A 1 163 ? 7.421 -15.381 -11.034 1.00 96.31 163 PHE A O 1
ATOM 1346 N N . LYS A 1 164 ? 8.401 -16.175 -9.170 1.00 95.12 164 LYS A N 1
ATOM 1347 C CA . LYS A 1 164 ? 7.402 -17.210 -8.907 1.00 95.12 164 LYS A CA 1
ATOM 1348 C C . LYS A 1 164 ? 6.813 -17.045 -7.523 1.00 95.12 164 LYS A C 1
ATOM 1350 O O . LYS A 1 164 ? 7.537 -16.741 -6.579 1.00 95.12 164 LYS A O 1
ATOM 1355 N N . LEU A 1 165 ? 5.516 -17.304 -7.410 1.00 94.19 165 LEU A N 1
ATOM 1356 C CA . LEU A 1 165 ? 4.815 -17.365 -6.133 1.00 94.19 165 LEU A CA 1
ATOM 1357 C C . LEU A 1 165 ? 4.212 -18.754 -5.957 1.00 94.19 165 LEU A C 1
ATOM 1359 O O . LEU A 1 165 ? 3.604 -19.310 -6.875 1.00 94.19 165 LEU A O 1
ATOM 1363 N N . ASN A 1 166 ? 4.391 -19.327 -4.772 1.00 92.50 166 ASN A N 1
ATOM 1364 C CA . ASN A 1 166 ? 3.763 -20.596 -4.429 1.00 92.50 166 ASN A CA 1
ATOM 1365 C C . ASN A 1 166 ? 2.288 -20.387 -4.021 1.00 92.50 166 ASN A C 1
ATOM 1367 O O . ASN A 1 166 ? 1.819 -19.265 -3.825 1.00 92.50 166 ASN A O 1
ATOM 1371 N N . LYS A 1 167 ? 1.535 -21.485 -3.879 1.00 92.06 167 LYS A N 1
ATOM 1372 C CA . LYS A 1 167 ? 0.098 -21.428 -3.553 1.00 92.06 167 LYS A CA 1
ATOM 1373 C C . LYS A 1 167 ? -0.195 -20.768 -2.202 1.00 92.06 167 LYS A C 1
ATOM 1375 O O . LYS A 1 167 ? -1.199 -20.073 -2.082 1.00 92.06 167 LYS A O 1
ATOM 1380 N N . GLU A 1 168 ? 0.655 -20.983 -1.201 1.00 92.50 168 GLU A N 1
ATOM 1381 C CA . GLU A 1 168 ? 0.476 -20.418 0.143 1.00 92.50 168 GLU A CA 1
ATOM 1382 C C . GLU A 1 168 ? 0.655 -18.897 0.124 1.00 92.50 168 GLU A C 1
ATOM 1384 O O . GLU A 1 168 ? -0.172 -18.174 0.676 1.00 92.50 168 GLU A O 1
ATOM 1389 N N . GLN A 1 169 ? 1.672 -18.410 -0.591 1.00 94.06 169 GLN A N 1
ATOM 1390 C CA . GLN A 1 169 ? 1.926 -16.985 -0.805 1.00 94.06 169 GLN A CA 1
ATOM 1391 C C . GLN A 1 169 ? 0.771 -16.320 -1.562 1.00 94.06 169 GLN A C 1
ATOM 1393 O O . GLN A 1 169 ? 0.288 -15.268 -1.146 1.00 94.06 169 GLN A O 1
ATOM 1398 N N . LEU A 1 170 ? 0.279 -16.946 -2.637 1.00 93.88 170 LEU A N 1
ATOM 1399 C CA . LEU A 1 170 ? -0.858 -16.434 -3.411 1.00 93.88 170 LEU A CA 1
ATOM 1400 C C . LEU A 1 170 ? -2.131 -16.322 -2.559 1.00 93.88 170 LEU A C 1
ATOM 1402 O O . LEU A 1 170 ? -2.805 -15.291 -2.594 1.00 93.88 170 LEU A O 1
ATOM 1406 N N . GLU A 1 171 ? -2.449 -17.338 -1.752 1.00 93.31 171 GLU A N 1
ATOM 1407 C CA . GLU A 1 171 ? -3.596 -17.272 -0.839 1.00 93.31 171 GLU A CA 1
ATOM 1408 C C . GLU A 1 171 ? -3.383 -16.245 0.286 1.00 93.31 171 GLU A C 1
ATOM 1410 O O . GLU A 1 171 ? -4.323 -15.537 0.646 1.00 93.31 171 GLU A O 1
ATOM 1415 N N . ALA A 1 172 ? -2.164 -16.085 0.813 1.00 92.38 172 ALA A N 1
ATOM 1416 C CA . ALA A 1 172 ? -1.864 -15.061 1.817 1.00 92.38 172 ALA A CA 1
ATOM 1417 C C . ALA A 1 172 ? -2.052 -13.631 1.277 1.00 92.38 172 ALA A C 1
ATOM 1419 O O . ALA A 1 172 ? -2.648 -12.797 1.965 1.00 92.38 172 ALA A O 1
ATOM 1420 N N . ILE A 1 173 ? -1.611 -13.365 0.042 1.00 92.00 173 ILE A N 1
ATOM 1421 C CA . ILE A 1 173 ? -1.808 -12.082 -0.654 1.00 92.00 173 ILE A CA 1
ATOM 1422 C C . ILE A 1 173 ? -3.300 -11.835 -0.901 1.00 92.00 173 ILE A C 1
ATOM 1424 O O . ILE A 1 173 ? -3.831 -10.781 -0.553 1.00 92.00 173 ILE A O 1
ATOM 1428 N N . LYS A 1 174 ? -4.013 -12.836 -1.426 1.00 90.19 174 LYS A N 1
ATOM 1429 C CA . LYS A 1 174 ? -5.461 -12.774 -1.682 1.00 90.19 174 LYS A CA 1
ATOM 1430 C C . LYS A 1 174 ? -6.273 -12.498 -0.414 1.00 90.19 174 LYS A C 1
ATOM 1432 O O . LYS A 1 174 ? -7.229 -11.727 -0.450 1.00 90.19 174 LYS A O 1
ATOM 1437 N N . LEU A 1 175 ? -5.886 -13.097 0.713 1.00 89.69 175 LEU A N 1
ATOM 1438 C CA . LEU A 1 175 ? -6.501 -12.869 2.025 1.00 89.69 175 LEU A CA 1
ATOM 1439 C C . LEU A 1 175 ? -6.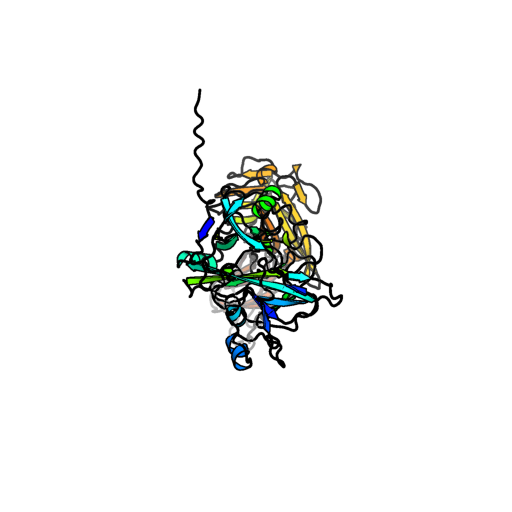021 -11.577 2.708 1.00 89.69 175 LEU A C 1
ATOM 1441 O O . LEU A 1 175 ? -6.389 -11.341 3.858 1.00 89.69 175 LEU A O 1
ATOM 1445 N N . LYS A 1 176 ? -5.198 -10.756 2.037 1.00 88.19 176 LYS A N 1
ATOM 1446 C CA . LYS A 1 176 ? -4.594 -9.526 2.577 1.00 88.19 176 LYS A CA 1
ATOM 1447 C C . LYS A 1 176 ? -3.851 -9.760 3.897 1.00 88.19 176 LYS A C 1
ATOM 1449 O O . LYS A 1 176 ? -3.805 -8.885 4.757 1.00 88.19 176 LYS A O 1
ATOM 1454 N N . LYS A 1 177 ? -3.275 -10.948 4.083 1.00 88.38 177 LYS A N 1
ATOM 1455 C CA . LYS A 1 177 ? -2.383 -11.243 5.216 1.00 88.38 177 LYS A CA 1
ATOM 1456 C C . LYS A 1 177 ? -0.970 -10.741 4.951 1.00 88.38 177 LYS A C 1
ATOM 1458 O O . LYS A 1 177 ? -0.253 -10.442 5.896 1.00 88.38 177 LYS A O 1
ATOM 1463 N N . VAL A 1 178 ? -0.605 -10.661 3.676 1.00 90.38 178 VAL A N 1
ATOM 1464 C CA . VAL A 1 178 ? 0.702 -10.249 3.176 1.00 90.38 178 VAL A CA 1
ATOM 1465 C C . VAL A 1 178 ? 0.493 -9.241 2.052 1.00 90.38 178 VAL A C 1
ATOM 1467 O O . VAL A 1 178 ? -0.417 -9.406 1.238 1.00 90.38 178 VAL A O 1
ATOM 1470 N N . GLN A 1 179 ? 1.346 -8.226 1.997 1.00 90.56 179 GLN A N 1
ATOM 1471 C CA . GLN A 1 179 ? 1.456 -7.286 0.887 1.00 90.56 179 GLN A CA 1
ATOM 1472 C C . GLN A 1 179 ? 2.783 -7.520 0.141 1.00 90.56 179 GLN A C 1
ATOM 1474 O O . GLN A 1 179 ? 3.846 -7.503 0.764 1.00 90.56 179 GLN A O 1
ATOM 1479 N N . PRO A 1 180 ? 2.746 -7.782 -1.177 1.00 93.38 180 PRO A N 1
ATOM 1480 C CA . PRO A 1 180 ? 3.926 -7.907 -2.017 1.00 93.38 180 PRO A CA 1
ATOM 1481 C C . PRO A 1 180 ? 4.381 -6.509 -2.457 1.00 93.38 180 PRO A C 1
ATOM 1483 O O . PRO A 1 180 ? 3.704 -5.858 -3.252 1.00 93.38 180 PRO A O 1
ATOM 1486 N N . VAL A 1 181 ? 5.514 -6.048 -1.935 1.00 92.88 181 VAL A N 1
ATOM 1487 C CA . VAL A 1 181 ? 6.025 -4.681 -2.090 1.00 92.88 181 VAL A CA 1
ATOM 1488 C C . VAL A 1 181 ? 7.384 -4.696 -2.783 1.00 92.88 181 VAL A C 1
ATOM 1490 O O . VAL A 1 181 ? 8.259 -5.493 -2.449 1.00 92.88 181 VAL A O 1
ATOM 1493 N N . ILE A 1 182 ? 7.572 -3.812 -3.760 1.00 93.38 182 ILE A N 1
ATOM 1494 C CA . ILE A 1 182 ? 8.857 -3.647 -4.450 1.00 93.38 182 ILE A CA 1
ATOM 1495 C C . ILE A 1 182 ? 9.828 -2.838 -3.578 1.00 93.38 182 ILE A C 1
ATOM 1497 O O . ILE A 1 182 ? 9.460 -1.804 -3.022 1.00 93.38 182 ILE A O 1
ATOM 1501 N N . GLY A 1 183 ? 11.084 -3.275 -3.519 1.00 92.25 183 GLY A N 1
ATOM 1502 C CA . GLY A 1 183 ? 12.185 -2.517 -2.924 1.00 92.25 183 GLY A CA 1
ATOM 1503 C C . GLY A 1 183 ? 13.540 -2.951 -3.478 1.00 92.25 183 GLY A C 1
ATOM 1504 O O . GLY A 1 183 ? 13.614 -3.570 -4.543 1.00 92.25 183 GLY A O 1
ATOM 1505 N N . ILE A 1 184 ? 14.613 -2.641 -2.754 1.00 92.00 184 ILE A N 1
ATOM 1506 C CA . ILE A 1 184 ? 15.986 -3.023 -3.094 1.00 92.00 184 ILE A CA 1
ATOM 1507 C C . ILE A 1 184 ? 16.669 -3.713 -1.913 1.00 92.00 184 ILE A C 1
ATOM 1509 O O . ILE A 1 184 ? 16.330 -3.489 -0.753 1.00 92.00 184 ILE A O 1
ATOM 1513 N N . GLU A 1 185 ? 17.671 -4.526 -2.222 1.00 88.62 185 GLU A N 1
ATOM 1514 C CA . GLU A 1 185 ? 18.557 -5.125 -1.223 1.00 88.62 185 GLU A CA 1
ATOM 1515 C C . GLU A 1 185 ? 19.844 -4.321 -1.073 1.00 88.62 185 GLU A C 1
ATOM 1517 O O . GLU A 1 185 ? 20.385 -3.792 -2.052 1.00 88.62 185 GLU A O 1
ATOM 1522 N N . SER A 1 186 ? 20.353 -4.295 0.155 1.00 85.38 186 SER A N 1
ATOM 1523 C CA . SER A 1 186 ? 21.658 -3.750 0.517 1.00 85.38 186 SER A CA 1
ATOM 1524 C C . SER A 1 186 ? 22.327 -4.633 1.575 1.00 85.38 186 SER A C 1
ATOM 1526 O O . SER A 1 186 ? 21.678 -5.474 2.190 1.00 85.38 186 SER A O 1
ATOM 1528 N N . GLU A 1 187 ? 23.617 -4.421 1.821 1.00 81.94 187 GLU A N 1
ATOM 1529 C CA . GLU A 1 187 ? 24.367 -5.039 2.921 1.00 81.94 187 GLU A CA 1
ATOM 1530 C C . GLU A 1 187 ? 23.832 -4.657 4.306 1.00 81.94 187 GLU A C 1
ATOM 1532 O O . GLU A 1 187 ? 24.120 -5.347 5.275 1.00 81.94 187 GLU A O 1
ATOM 1537 N N . GLU A 1 188 ? 23.075 -3.564 4.411 1.00 75.12 188 GLU A N 1
ATOM 1538 C CA . GLU A 1 188 ? 22.438 -3.110 5.656 1.00 75.12 188 GLU A CA 1
ATOM 1539 C C . GLU A 1 188 ? 20.999 -3.646 5.788 1.00 75.12 188 GLU A C 1
ATOM 1541 O O . GLU A 1 188 ? 20.251 -3.230 6.672 1.00 75.12 188 GLU A O 1
ATOM 1546 N N . GLY A 1 189 ? 20.590 -4.549 4.890 1.00 76.50 189 GLY A N 1
ATOM 1547 C CA . GLY A 1 189 ? 19.280 -5.193 4.874 1.00 76.50 189 GLY A CA 1
ATOM 1548 C C . GLY A 1 189 ? 18.343 -4.688 3.775 1.00 76.50 189 GLY A C 1
ATOM 1549 O O . GLY A 1 189 ? 18.759 -4.034 2.808 1.00 76.50 189 GLY A O 1
ATOM 1550 N N . ASP A 1 190 ? 17.063 -5.022 3.934 1.00 79.75 190 ASP A N 1
ATOM 1551 C CA . ASP A 1 190 ? 15.993 -4.732 2.979 1.00 79.75 190 ASP A CA 1
ATOM 1552 C C . ASP A 1 190 ? 15.570 -3.265 3.044 1.00 79.75 190 ASP A C 1
ATOM 1554 O O . ASP A 1 190 ? 15.277 -2.727 4.113 1.00 79.75 190 ASP A O 1
ATOM 1558 N N . GLN A 1 191 ? 15.504 -2.613 1.886 1.00 86.44 191 GLN A N 1
ATOM 1559 C CA . GLN A 1 191 ? 15.203 -1.190 1.790 1.00 86.44 191 GLN A CA 1
ATOM 1560 C C . GLN A 1 191 ? 13.986 -0.996 0.892 1.00 86.44 191 GLN A C 1
ATOM 1562 O O . GLN A 1 191 ? 14.006 -1.295 -0.304 1.00 86.44 191 GLN A O 1
ATOM 1567 N N . LEU A 1 192 ? 12.905 -0.470 1.468 1.00 87.25 192 LEU A N 1
ATOM 1568 C CA . LEU A 1 192 ? 11.647 -0.211 0.763 1.00 87.25 192 LEU A CA 1
ATOM 1569 C C . LEU A 1 192 ? 11.707 1.114 -0.002 1.00 87.25 192 LEU A C 1
ATOM 1571 O O . LEU A 1 192 ? 10.860 1.990 0.169 1.00 87.25 192 LEU A O 1
ATOM 1575 N N . ILE A 1 193 ? 12.719 1.246 -0.856 1.00 88.88 193 ILE A N 1
ATOM 1576 C CA . ILE A 1 193 ? 12.877 2.355 -1.791 1.00 88.88 193 ILE A CA 1
ATOM 1577 C C . ILE A 1 193 ? 13.057 1.830 -3.212 1.00 88.88 193 ILE A C 1
ATOM 1579 O O . ILE A 1 193 ? 13.552 0.725 -3.424 1.00 88.88 193 ILE A O 1
ATOM 1583 N N . LEU A 1 194 ? 12.710 2.657 -4.195 1.00 93.00 194 LEU A N 1
ATOM 1584 C CA . LEU A 1 194 ? 12.943 2.363 -5.606 1.00 93.00 194 LEU A CA 1
ATOM 1585 C C . LEU A 1 194 ? 13.684 3.518 -6.293 1.00 93.00 194 LEU A C 1
ATOM 1587 O O . LEU A 1 194 ? 13.046 4.497 -6.690 1.00 93.00 194 LEU A O 1
ATOM 1591 N N . PRO A 1 195 ? 15.022 3.441 -6.425 1.00 93.19 195 PRO A N 1
ATOM 1592 C CA . PRO A 1 195 ? 15.822 4.450 -7.115 1.00 93.19 195 PRO A CA 1
ATOM 1593 C C . PRO A 1 195 ? 15.523 4.508 -8.614 1.00 93.19 195 PRO A C 1
ATOM 1595 O O . PRO A 1 195 ? 15.554 3.490 -9.298 1.00 93.19 195 PRO A O 1
ATOM 1598 N N . PHE A 1 196 ? 15.273 5.706 -9.143 1.00 93.12 196 PHE A N 1
ATOM 1599 C CA . PHE A 1 196 ? 15.091 5.946 -10.580 1.00 93.12 196 PHE A CA 1
ATOM 1600 C C . PHE A 1 196 ? 15.386 7.412 -10.925 1.00 93.12 196 PHE A C 1
ATOM 1602 O O . PHE A 1 196 ? 15.358 8.283 -10.057 1.00 93.12 196 PHE A O 1
ATOM 1609 N N . CYS A 1 197 ? 15.668 7.715 -12.194 1.00 86.69 197 CYS A N 1
ATOM 1610 C CA . CYS A 1 197 ? 16.140 9.054 -12.567 1.00 86.69 197 CYS A CA 1
ATOM 1611 C C . CYS A 1 197 ? 15.060 10.080 -12.902 1.00 86.69 197 CYS A C 1
ATOM 1613 O O . CYS A 1 197 ? 15.078 11.170 -12.328 1.00 86.69 197 CYS A O 1
ATOM 1615 N N . ASP A 1 198 ? 14.182 9.802 -13.869 1.00 90.50 198 ASP A N 1
ATOM 1616 C CA . ASP A 1 198 ? 13.223 10.807 -14.342 1.00 90.50 198 ASP A CA 1
ATOM 1617 C C . ASP A 1 198 ? 11.803 10.278 -14.410 1.00 90.50 198 ASP A C 1
ATOM 1619 O O . ASP A 1 198 ? 10.978 10.819 -13.686 1.00 90.50 198 ASP A O 1
ATOM 1623 N N . LEU A 1 199 ? 11.515 9.258 -15.223 1.00 92.56 199 LEU A N 1
ATOM 1624 C CA . LEU A 1 199 ? 10.201 8.614 -15.302 1.00 92.56 199 LEU A CA 1
ATOM 1625 C C . LEU A 1 199 ? 10.333 7.104 -15.083 1.00 92.56 199 LEU A C 1
ATOM 1627 O O . LEU A 1 199 ? 11.285 6.490 -15.568 1.00 92.56 199 LEU A O 1
ATOM 1631 N N . LEU A 1 200 ? 9.359 6.513 -14.397 1.00 94.25 200 LEU A N 1
ATOM 1632 C CA . LEU A 1 200 ? 9.254 5.073 -14.186 1.00 94.25 200 LEU A CA 1
ATOM 1633 C C . LEU A 1 200 ? 7.794 4.632 -14.303 1.00 94.25 200 LEU A C 1
ATOM 1635 O O . LEU A 1 200 ? 6.917 5.242 -13.693 1.00 94.25 200 LEU A O 1
ATOM 1639 N N . SER A 1 201 ? 7.566 3.552 -15.044 1.00 94.00 201 SER A N 1
ATOM 1640 C CA . SER A 1 201 ? 6.312 2.796 -15.074 1.00 94.00 201 SER A CA 1
ATOM 1641 C C . SER A 1 201 ? 6.615 1.318 -14.862 1.00 94.00 201 SER A C 1
ATOM 1643 O O . SER A 1 201 ? 7.537 0.788 -15.485 1.00 94.00 201 SER A O 1
ATOM 1645 N N . ILE A 1 202 ? 5.838 0.649 -14.014 1.00 95.06 202 ILE A N 1
ATOM 1646 C CA . ILE A 1 202 ? 5.971 -0.791 -13.765 1.00 95.06 202 ILE A CA 1
ATOM 1647 C C . ILE A 1 202 ? 4.803 -1.536 -14.406 1.00 95.06 202 ILE A C 1
ATOM 1649 O O . ILE A 1 202 ? 3.669 -1.061 -14.416 1.00 95.06 202 ILE A O 1
ATOM 1653 N N . PHE A 1 203 ? 5.095 -2.715 -14.948 1.00 95.62 203 PHE A N 1
ATOM 1654 C CA . PHE A 1 203 ? 4.116 -3.642 -15.492 1.00 95.62 203 PHE A CA 1
ATOM 1655 C C . PHE A 1 203 ? 4.258 -5.001 -14.815 1.00 95.62 203 PHE A C 1
ATOM 1657 O O . PHE A 1 203 ? 5.379 -5.460 -14.593 1.00 95.62 203 PHE A O 1
ATOM 1664 N N . ILE A 1 204 ? 3.133 -5.665 -14.555 1.00 96.12 204 ILE A N 1
ATOM 1665 C CA . ILE A 1 204 ? 3.082 -7.064 -14.119 1.00 96.12 204 ILE A CA 1
ATOM 1666 C C . ILE A 1 204 ? 2.327 -7.851 -15.186 1.00 96.12 204 ILE A C 1
ATOM 1668 O O . ILE A 1 204 ? 1.186 -7.536 -15.506 1.00 96.12 204 ILE A O 1
ATOM 1672 N N . ASN A 1 205 ? 2.976 -8.850 -15.786 1.00 94.62 205 ASN A N 1
ATOM 1673 C CA . ASN A 1 205 ? 2.442 -9.630 -16.910 1.00 94.62 205 ASN A CA 1
ATOM 1674 C C . ASN A 1 205 ? 1.921 -8.757 -18.071 1.00 94.62 205 ASN A C 1
ATOM 1676 O O . ASN A 1 205 ? 0.938 -9.094 -18.726 1.00 94.62 205 ASN A O 1
ATOM 1680 N N . GLY A 1 206 ? 2.578 -7.618 -18.314 1.00 92.19 206 GLY A N 1
ATOM 1681 C CA . GLY A 1 206 ? 2.201 -6.644 -19.344 1.00 92.19 206 GLY A CA 1
ATOM 1682 C C . GLY A 1 206 ? 1.061 -5.690 -18.958 1.00 92.19 206 GLY A C 1
ATOM 1683 O O . GLY A 1 206 ? 0.793 -4.745 -19.700 1.00 92.19 206 GLY A O 1
ATOM 1684 N N . GLU A 1 207 ? 0.424 -5.880 -17.800 1.00 92.62 207 GLU A N 1
ATOM 1685 C CA . GLU A 1 207 ? -0.579 -4.969 -17.240 1.00 92.62 207 GLU A CA 1
ATOM 1686 C C . GLU A 1 207 ? 0.120 -3.803 -16.525 1.00 92.62 207 GLU A C 1
ATOM 1688 O O . GLU A 1 207 ? 0.998 -4.030 -15.692 1.00 92.62 207 GLU A O 1
ATOM 1693 N N . ILE A 1 208 ? -0.225 -2.556 -16.872 1.00 91.25 208 ILE A N 1
ATOM 1694 C CA . ILE A 1 208 ? 0.346 -1.358 -16.234 1.00 91.25 208 ILE A CA 1
ATOM 1695 C C . ILE A 1 208 ? -0.116 -1.260 -14.779 1.00 91.25 208 ILE A C 1
ATOM 1697 O O . ILE A 1 208 ? -1.312 -1.363 -14.506 1.00 91.25 208 ILE A O 1
ATOM 1701 N N . THR A 1 209 ? 0.823 -1.031 -13.858 1.00 91.44 209 THR A N 1
ATOM 1702 C CA . THR A 1 209 ? 0.502 -0.846 -12.441 1.00 91.44 209 THR A CA 1
ATOM 1703 C C . THR A 1 209 ? 0.181 0.609 -12.104 1.00 91.44 209 THR A C 1
ATOM 1705 O O . THR A 1 209 ? 0.225 1.487 -12.961 1.00 91.44 209 THR A O 1
ATOM 1708 N N . ASP A 1 210 ? -0.126 0.899 -10.845 1.00 87.50 210 ASP A N 1
ATOM 1709 C CA . ASP A 1 210 ? -0.265 2.245 -10.283 1.00 87.50 210 ASP A CA 1
ATOM 1710 C C . ASP A 1 210 ? 1.084 2.862 -9.881 1.00 87.50 210 ASP A C 1
ATOM 1712 O O . ASP A 1 210 ? 1.158 4.058 -9.588 1.00 87.50 210 ASP A O 1
ATOM 1716 N N . ILE A 1 211 ? 2.173 2.094 -9.974 1.00 90.75 211 ILE A N 1
ATOM 1717 C CA . ILE A 1 211 ? 3.538 2.555 -9.724 1.00 90.75 211 ILE A CA 1
ATOM 1718 C C . ILE A 1 211 ? 4.056 3.277 -10.977 1.00 90.75 211 ILE A C 1
ATOM 1720 O O . ILE A 1 211 ? 4.870 2.764 -11.748 1.00 90.75 211 ILE A O 1
ATOM 1724 N N . ASN A 1 212 ? 3.547 4.496 -11.182 1.00 90.94 212 ASN A N 1
ATOM 1725 C CA . ASN A 1 212 ? 3.950 5.409 -12.250 1.00 90.94 212 ASN A CA 1
ATOM 1726 C C . ASN A 1 212 ? 4.445 6.728 -11.659 1.00 90.94 212 ASN A C 1
ATOM 1728 O O . ASN A 1 212 ? 3.652 7.599 -11.287 1.00 90.94 212 ASN A O 1
ATOM 1732 N N . TYR A 1 213 ? 5.762 6.907 -11.620 1.00 91.75 213 TYR A N 1
ATOM 1733 C CA . TYR A 1 213 ? 6.389 8.033 -10.937 1.00 91.75 213 TYR A CA 1
ATOM 1734 C C . TYR A 1 213 ? 7.262 8.887 -11.843 1.00 91.75 213 TYR A C 1
ATOM 1736 O O . TYR A 1 213 ? 7.840 8.428 -12.828 1.00 91.75 213 TYR A O 1
ATOM 1744 N N . ARG A 1 214 ? 7.375 10.159 -11.457 1.00 91.75 214 ARG A N 1
ATOM 1745 C CA . ARG A 1 214 ? 8.341 11.110 -11.993 1.00 91.75 214 ARG A CA 1
ATOM 1746 C C . ARG A 1 214 ? 9.182 11.709 -10.880 1.00 91.75 214 ARG A C 1
ATOM 1748 O O . ARG A 1 214 ? 8.682 12.012 -9.801 1.00 91.75 214 ARG A O 1
ATOM 1755 N N . ALA A 1 215 ? 10.440 11.972 -11.191 1.00 88.75 215 ALA A N 1
ATOM 1756 C CA . ALA A 1 215 ? 11.353 12.746 -10.361 1.00 88.75 215 ALA A CA 1
ATOM 1757 C C . ALA A 1 215 ? 11.803 14.053 -11.031 1.00 88.75 215 ALA A C 1
ATOM 1759 O O . ALA A 1 215 ? 12.725 14.723 -10.562 1.00 88.75 215 ALA A O 1
ATOM 1760 N N . SER A 1 216 ? 11.175 14.428 -12.147 1.00 83.44 216 SER A N 1
ATOM 1761 C CA . SER A 1 216 ? 11.267 15.768 -12.731 1.00 83.44 216 SER A CA 1
ATOM 1762 C C . SER A 1 216 ? 10.161 16.671 -12.186 1.00 83.44 216 SER A C 1
ATOM 1764 O O . SER A 1 216 ? 9.025 16.221 -12.046 1.00 83.44 216 SER A O 1
ATOM 1766 N N . SER A 1 217 ? 10.451 17.959 -11.979 1.00 79.31 217 SER A N 1
ATOM 1767 C CA . SER A 1 217 ? 9.467 18.976 -11.563 1.00 79.31 217 SER A CA 1
ATOM 1768 C C . SER A 1 217 ? 8.333 19.180 -12.571 1.00 79.31 217 SER A C 1
ATOM 1770 O O . SER A 1 217 ? 7.207 19.484 -12.176 1.00 79.31 217 SER A O 1
ATOM 1772 N N . GLU A 1 218 ? 8.598 18.938 -13.853 1.00 82.75 218 GLU A N 1
ATOM 1773 C CA . GLU A 1 218 ? 7.624 19.080 -14.937 1.00 82.75 218 GLU A CA 1
ATOM 1774 C C . GLU A 1 218 ? 6.541 17.988 -14.912 1.00 82.75 218 GLU A C 1
ATOM 1776 O O . GLU A 1 218 ? 6.885 16.802 -14.801 1.00 82.75 218 GLU A O 1
ATOM 1781 N N . PRO A 1 219 ? 5.245 18.346 -15.033 1.00 83.94 219 PRO A N 1
ATOM 1782 C CA . PRO A 1 219 ? 4.111 17.431 -14.916 1.00 83.94 219 PRO A CA 1
ATOM 1783 C C . PRO A 1 219 ? 3.878 16.636 -16.204 1.00 83.94 219 PRO A C 1
ATOM 1785 O O . PRO A 1 219 ? 2.814 16.714 -16.816 1.00 83.94 219 PRO A O 1
ATOM 1788 N N . TYR A 1 220 ? 4.885 15.877 -16.635 1.00 83.19 220 TYR A N 1
ATOM 1789 C CA . TYR A 1 220 ? 4.754 15.014 -17.803 1.00 83.19 220 TYR A CA 1
ATOM 1790 C C . TYR A 1 220 ? 3.593 14.031 -17.642 1.00 83.19 220 TYR A C 1
ATOM 1792 O O . TYR A 1 220 ? 3.367 13.466 -16.566 1.00 83.19 220 TYR A O 1
ATOM 1800 N N . LYS A 1 221 ? 2.872 13.826 -18.741 1.00 83.31 221 LYS A N 1
ATOM 1801 C CA . LYS A 1 221 ? 1.736 12.910 -18.826 1.00 83.31 221 LYS A CA 1
ATOM 1802 C C . LYS A 1 221 ? 2.061 11.736 -19.734 1.00 83.31 221 LYS A C 1
ATOM 1804 O O . LYS A 1 221 ? 2.859 11.868 -20.664 1.00 83.31 221 LYS A O 1
ATOM 1809 N N . PHE A 1 222 ? 1.395 10.611 -19.498 1.00 81.69 222 PHE A N 1
ATOM 1810 C CA . PHE A 1 222 ? 1.494 9.426 -20.342 1.00 81.69 222 PHE A CA 1
ATOM 1811 C C . PHE A 1 222 ? 0.115 8.951 -20.788 1.00 81.69 222 PHE A C 1
ATOM 1813 O O . PHE A 1 222 ? -0.900 9.185 -20.128 1.00 81.69 222 PHE A O 1
ATOM 1820 N N . LYS A 1 223 ? 0.097 8.254 -21.923 1.00 85.81 223 LYS A N 1
ATOM 1821 C CA . LYS A 1 223 ? -1.057 7.490 -22.383 1.00 85.81 223 LYS A CA 1
ATOM 1822 C C . LYS A 1 223 ? -0.591 6.080 -22.704 1.00 85.81 223 LYS A C 1
ATOM 1824 O O . LYS A 1 223 ? -0.019 5.844 -23.767 1.00 85.81 223 LYS A O 1
ATOM 1829 N N . ILE A 1 224 ? -0.775 5.179 -21.750 1.00 84.94 224 ILE A N 1
ATOM 1830 C CA . ILE A 1 224 ? -0.383 3.779 -21.887 1.00 84.94 224 ILE A CA 1
ATOM 1831 C C . ILE A 1 224 ? -1.666 2.959 -21.963 1.00 84.94 224 ILE A C 1
ATOM 1833 O O . ILE A 1 224 ? -2.529 3.060 -21.093 1.00 84.94 224 ILE A O 1
ATOM 1837 N N . ASP A 1 225 ? -1.817 2.211 -23.052 1.00 80.44 225 ASP A N 1
ATOM 1838 C CA . ASP A 1 225 ? -3.071 1.578 -23.453 1.00 80.44 225 ASP A CA 1
ATOM 1839 C C . ASP A 1 225 ? -4.241 2.594 -23.499 1.00 80.44 225 ASP A C 1
ATOM 1841 O O . ASP A 1 225 ? -4.136 3.633 -24.165 1.00 80.44 225 ASP A O 1
ATOM 1845 N N . LYS A 1 226 ? -5.357 2.332 -22.807 1.00 75.56 226 LYS A N 1
ATOM 1846 C CA . LYS A 1 226 ? -6.518 3.234 -22.715 1.00 75.56 226 LYS A CA 1
ATOM 1847 C C . LYS A 1 226 ? -6.424 4.212 -21.543 1.00 75.56 226 LYS A C 1
ATOM 1849 O O . LYS A 1 226 ? -7.315 5.044 -21.377 1.00 75.56 226 LYS A O 1
ATOM 1854 N N . VAL A 1 227 ? -5.366 4.128 -20.739 1.00 77.38 227 VAL A N 1
ATOM 1855 C CA . VAL A 1 227 ? -5.208 4.914 -19.517 1.00 77.38 227 VAL A CA 1
ATOM 1856 C C . VAL A 1 227 ? -4.457 6.203 -19.837 1.00 77.38 227 VAL A C 1
ATOM 1858 O O . VAL A 1 227 ? -3.295 6.182 -20.243 1.00 77.38 227 VAL A O 1
ATOM 1861 N N . ILE A 1 228 ? -5.126 7.342 -19.643 1.00 79.62 228 ILE A N 1
ATOM 1862 C CA . ILE A 1 228 ? -4.471 8.653 -19.592 1.00 79.62 228 ILE A CA 1
ATOM 1863 C C . ILE A 1 228 ? -4.155 8.931 -18.127 1.00 79.62 228 ILE A C 1
ATOM 1865 O O . ILE A 1 228 ? -5.065 9.066 -17.311 1.00 79.62 228 ILE A O 1
ATOM 1869 N N . GLY A 1 229 ? -2.867 9.008 -17.805 1.00 73.88 229 GLY A N 1
ATOM 1870 C CA . GLY A 1 229 ? -2.386 9.186 -16.442 1.00 73.88 229 GLY A CA 1
ATOM 1871 C C . GLY A 1 229 ? -1.410 10.349 -16.313 1.00 73.88 229 GLY A C 1
ATOM 1872 O O . GLY A 1 229 ? -0.765 10.779 -17.275 1.00 73.88 229 GLY A O 1
ATOM 1873 N N . ASN A 1 230 ? -1.295 10.853 -15.088 1.00 79.50 230 ASN A N 1
ATOM 1874 C CA . ASN A 1 230 ? -0.193 11.718 -14.691 1.00 79.50 230 ASN A CA 1
ATOM 1875 C C . ASN A 1 230 ? 0.838 10.865 -13.953 1.00 79.50 230 ASN A C 1
ATOM 1877 O O . ASN A 1 230 ? 0.461 9.997 -13.168 1.00 79.50 230 ASN A O 1
ATOM 1881 N N . TYR A 1 231 ? 2.122 11.150 -14.151 1.00 85.00 231 TYR A N 1
ATOM 1882 C CA . TYR A 1 231 ? 3.147 10.599 -13.274 1.00 85.00 231 TYR A CA 1
ATOM 1883 C C . TYR A 1 231 ? 3.094 11.281 -11.903 1.00 85.00 231 TYR A C 1
ATOM 1885 O O . TYR A 1 231 ? 3.141 12.517 -11.807 1.00 85.00 231 TYR A O 1
ATOM 1893 N N . SER A 1 232 ? 3.050 10.473 -10.846 1.00 87.69 232 SER A N 1
ATOM 1894 C CA . SER A 1 232 ? 3.138 10.943 -9.464 1.00 87.69 232 SER A CA 1
ATOM 1895 C C . SER A 1 232 ? 4.527 11.520 -9.204 1.00 87.69 232 SER A C 1
ATOM 1897 O O . SER A 1 232 ? 5.536 10.870 -9.469 1.00 87.69 232 SER A O 1
ATOM 1899 N N . LEU A 1 233 ? 4.604 12.760 -8.718 1.00 87.38 233 LEU A N 1
ATOM 1900 C CA . LEU A 1 233 ? 5.886 13.368 -8.357 1.00 87.38 233 LEU A CA 1
ATOM 1901 C C . LEU A 1 233 ? 6.404 12.734 -7.064 1.00 87.38 233 LEU A C 1
ATOM 1903 O O . LEU A 1 233 ? 5.672 12.695 -6.076 1.00 87.38 233 LEU A O 1
ATOM 1907 N N . VAL A 1 234 ? 7.661 12.288 -7.045 1.00 83.50 234 VAL A N 1
ATOM 1908 C CA . VAL A 1 234 ? 8.300 11.888 -5.784 1.00 83.50 234 VAL A CA 1
ATOM 1909 C C . VAL A 1 234 ? 8.482 13.104 -4.881 1.00 83.50 234 VAL A C 1
ATOM 1911 O O . VAL A 1 234 ? 9.068 14.113 -5.276 1.00 83.50 234 VAL A O 1
ATOM 1914 N N . ASN A 1 235 ? 7.943 13.028 -3.668 1.00 67.69 235 ASN A N 1
ATOM 1915 C CA . ASN A 1 235 ? 7.931 14.139 -2.724 1.00 67.69 235 ASN A CA 1
ATOM 1916 C C . ASN A 1 235 ? 8.990 13.942 -1.633 1.00 67.69 235 ASN A C 1
ATOM 1918 O O . ASN A 1 235 ? 8.684 13.611 -0.493 1.00 67.69 235 ASN A O 1
ATOM 1922 N N . LEU A 1 236 ? 10.254 14.184 -1.985 1.00 61.72 236 LEU A N 1
ATOM 1923 C CA . LEU A 1 236 ? 11.398 13.981 -1.085 1.00 61.72 236 LEU A CA 1
ATOM 1924 C C . LEU A 1 236 ? 11.420 14.932 0.137 1.00 61.72 236 LEU A C 1
ATOM 1926 O O . LEU A 1 236 ? 12.257 14.768 1.019 1.00 61.72 236 LEU A O 1
ATOM 1930 N N . MET A 1 237 ? 10.561 15.960 0.195 1.00 56.25 237 MET A N 1
ATOM 1931 C CA . MET A 1 237 ? 10.581 16.981 1.259 1.00 56.25 237 MET A CA 1
ATOM 1932 C C . MET A 1 237 ? 9.524 16.754 2.348 1.00 56.25 237 MET A C 1
ATOM 1934 O O . MET A 1 237 ? 9.814 16.987 3.520 1.00 56.25 237 MET A O 1
ATOM 1938 N N . GLU A 1 238 ? 8.321 16.287 1.999 1.00 56.94 238 GLU A N 1
ATOM 1939 C CA . GLU A 1 238 ? 7.236 16.045 2.970 1.00 56.94 238 GLU A CA 1
ATOM 1940 C C . GLU A 1 238 ? 7.318 14.659 3.638 1.00 56.94 238 GLU A C 1
ATOM 1942 O O . GLU A 1 238 ? 6.663 14.410 4.652 1.00 56.94 238 GLU A O 1
ATOM 1947 N N . ASN A 1 239 ? 8.180 13.779 3.119 1.00 60.75 239 ASN A N 1
ATOM 1948 C CA . ASN A 1 239 ? 8.299 12.385 3.543 1.00 60.75 239 ASN A CA 1
ATOM 1949 C C . ASN A 1 239 ? 9.417 12.113 4.559 1.00 60.75 239 ASN A C 1
ATOM 1951 O O . ASN A 1 239 ? 9.650 10.957 4.879 1.00 60.75 239 ASN A O 1
ATOM 1955 N N . ASN A 1 240 ? 10.069 13.133 5.136 1.00 62.38 240 ASN A N 1
ATOM 1956 C CA . ASN A 1 240 ? 11.206 12.934 6.061 1.00 62.38 240 ASN A CA 1
ATOM 1957 C C . ASN A 1 240 ? 10.883 12.056 7.289 1.00 62.38 240 ASN A C 1
ATOM 1959 O O . ASN A 1 240 ? 11.795 11.555 7.936 1.00 62.38 240 ASN A O 1
ATOM 1963 N N . LYS A 1 241 ? 9.602 11.894 7.650 1.00 63.16 241 LYS A N 1
ATOM 1964 C CA . LYS A 1 241 ? 9.193 10.965 8.717 1.00 63.16 241 LYS A CA 1
ATOM 1965 C C . LYS A 1 241 ? 9.224 9.497 8.282 1.00 63.16 241 LYS A C 1
ATOM 1967 O O . LYS A 1 241 ? 9.359 8.634 9.137 1.00 63.16 241 LYS A O 1
ATOM 1972 N N . TYR A 1 242 ? 9.109 9.233 6.984 1.00 62.62 242 TYR A N 1
ATOM 1973 C CA . TYR A 1 242 ? 8.992 7.907 6.388 1.00 62.62 242 TYR A CA 1
ATOM 1974 C C . TYR A 1 242 ? 10.300 7.395 5.787 1.00 62.62 242 TYR A C 1
ATOM 1976 O O . TYR A 1 242 ? 10.294 6.340 5.178 1.00 62.62 242 TYR A O 1
ATOM 1984 N N . CYS A 1 243 ? 11.418 8.107 5.903 1.00 69.25 243 CYS A N 1
ATOM 1985 C CA . CYS A 1 243 ? 12.641 7.719 5.207 1.00 69.25 243 CYS A CA 1
ATOM 1986 C C . CYS A 1 243 ? 13.876 7.937 6.082 1.00 69.25 243 CYS A C 1
ATOM 1988 O O . CYS A 1 243 ? 13.936 8.880 6.881 1.00 69.25 243 CYS A O 1
ATOM 1990 N N . ASN A 1 244 ? 14.882 7.076 5.923 1.00 77.88 244 ASN A N 1
ATOM 1991 C CA . ASN A 1 244 ? 16.205 7.335 6.471 1.00 77.88 244 ASN A CA 1
ATOM 1992 C C . ASN A 1 244 ? 16.980 8.106 5.407 1.00 77.88 244 ASN A C 1
ATOM 1994 O O . ASN A 1 244 ? 17.764 7.549 4.645 1.00 77.88 244 ASN A O 1
ATOM 1998 N N . LYS A 1 245 ? 16.764 9.422 5.374 1.00 79.31 245 LYS A N 1
ATOM 1999 C CA . LYS A 1 245 ? 17.288 10.303 4.325 1.00 79.31 245 LYS A CA 1
ATOM 2000 C C . LYS A 1 245 ? 18.783 10.129 4.045 1.00 79.31 245 LYS A C 1
ATOM 2002 O O . LYS A 1 245 ? 19.204 10.277 2.901 1.00 79.31 245 LYS A O 1
ATOM 2007 N N . GLU A 1 246 ? 19.606 9.872 5.060 1.00 84.19 246 GLU A N 1
ATOM 2008 C CA . GLU A 1 246 ? 21.037 9.645 4.843 1.00 84.19 246 GLU A CA 1
ATOM 2009 C C . GLU A 1 246 ? 21.283 8.340 4.077 1.00 84.19 246 GLU A C 1
ATOM 2011 O O . GLU A 1 246 ? 22.016 8.338 3.085 1.00 84.19 246 GLU A O 1
ATOM 2016 N N . MET A 1 247 ? 20.648 7.255 4.521 1.00 85.81 247 MET A N 1
ATOM 2017 C CA . MET A 1 247 ? 20.732 5.941 3.890 1.00 85.81 247 MET A CA 1
ATOM 2018 C C . MET A 1 247 ? 20.149 5.957 2.474 1.00 85.81 247 MET A C 1
ATOM 2020 O O . MET A 1 247 ? 20.809 5.549 1.519 1.00 85.81 247 MET A O 1
ATOM 2024 N N . ASP A 1 248 ? 18.954 6.516 2.313 1.00 87.06 248 ASP A N 1
ATOM 2025 C CA . ASP A 1 248 ? 18.238 6.514 1.042 1.00 87.06 248 ASP A CA 1
ATOM 2026 C C . ASP A 1 248 ? 18.975 7.350 -0.007 1.00 87.06 248 ASP A C 1
ATOM 2028 O O . ASP A 1 248 ? 19.086 6.942 -1.165 1.00 87.06 248 ASP A O 1
ATOM 2032 N N . ASN A 1 249 ? 19.584 8.476 0.388 1.00 87.81 249 ASN A N 1
ATOM 2033 C CA . ASN A 1 249 ? 20.463 9.251 -0.492 1.00 87.81 249 ASN A CA 1
ATOM 2034 C C . ASN A 1 249 ? 21.692 8.448 -0.931 1.00 87.81 249 ASN A C 1
ATOM 2036 O O . ASN A 1 249 ? 22.080 8.521 -2.093 1.00 87.81 249 ASN A O 1
ATOM 2040 N N . LYS A 1 250 ? 22.308 7.678 -0.027 1.00 89.69 250 LYS A N 1
ATOM 2041 C CA . LYS A 1 250 ? 23.463 6.832 -0.355 1.00 89.69 250 LYS A CA 1
ATOM 2042 C C . LYS A 1 250 ? 23.084 5.742 -1.362 1.00 89.69 250 LYS A C 1
ATOM 2044 O O . LYS A 1 250 ? 23.740 5.597 -2.392 1.00 89.69 250 LYS A O 1
ATOM 2049 N N . LEU A 1 251 ? 21.986 5.030 -1.114 1.00 91.19 251 LEU A N 1
ATOM 2050 C CA . LEU A 1 251 ? 21.494 3.954 -1.981 1.00 91.19 251 LEU A CA 1
ATOM 2051 C C . LEU A 1 251 ? 21.017 4.468 -3.349 1.00 91.19 251 LEU A C 1
ATOM 2053 O O . LEU A 1 251 ? 21.219 3.816 -4.373 1.00 91.19 251 LEU A O 1
ATOM 2057 N N . SER A 1 252 ? 20.449 5.675 -3.396 1.00 91.69 252 SER A N 1
ATOM 2058 C CA . SER A 1 252 ? 19.975 6.317 -4.630 1.00 91.69 252 SER A CA 1
ATOM 2059 C C . SER A 1 252 ? 20.969 7.317 -5.241 1.00 91.69 252 SER A C 1
ATOM 2061 O O . SER A 1 252 ? 20.622 8.070 -6.151 1.00 91.69 252 SER A O 1
ATOM 2063 N N . GLN A 1 253 ? 22.237 7.322 -4.818 1.00 91.00 253 GLN A N 1
ATOM 2064 C CA . GLN A 1 253 ? 23.234 8.273 -5.328 1.00 91.00 253 GLN A CA 1
ATOM 2065 C C . GLN A 1 253 ? 23.411 8.182 -6.851 1.00 91.00 253 GLN A C 1
ATOM 2067 O O . GLN A 1 253 ? 23.499 9.198 -7.545 1.00 91.00 253 GLN A O 1
ATOM 2072 N N . HIS A 1 254 ? 23.390 6.960 -7.385 1.00 90.56 254 HIS A N 1
ATOM 2073 C CA . HIS A 1 254 ? 23.497 6.674 -8.817 1.00 90.56 254 HIS A CA 1
ATOM 2074 C C . HIS A 1 254 ? 22.303 7.199 -9.637 1.00 90.56 254 HIS A C 1
ATOM 2076 O O . HIS A 1 254 ? 22.417 7.379 -10.847 1.00 90.56 254 HIS A O 1
ATOM 2082 N N . THR A 1 255 ? 21.186 7.521 -8.979 1.00 91.38 255 THR A N 1
ATOM 2083 C CA . THR A 1 255 ? 20.016 8.182 -9.572 1.00 91.38 255 THR A CA 1
ATOM 2084 C C . THR A 1 255 ? 19.871 9.635 -9.123 1.00 91.38 255 THR A C 1
ATOM 2086 O O . THR A 1 255 ? 18.812 10.236 -9.298 1.00 91.38 255 THR A O 1
ATOM 2089 N N . ARG A 1 256 ? 20.951 10.244 -8.608 1.00 87.94 256 ARG A N 1
ATOM 2090 C CA . ARG A 1 256 ? 20.995 11.626 -8.090 1.00 87.94 256 ARG A CA 1
ATOM 2091 C C . ARG A 1 256 ? 20.102 11.827 -6.871 1.00 87.94 256 ARG A C 1
ATOM 2093 O O . ARG A 1 256 ? 19.431 12.852 -6.753 1.00 87.94 256 ARG A O 1
ATOM 2100 N N . ASN A 1 257 ? 20.112 10.844 -5.981 1.00 88.69 257 ASN A N 1
ATOM 2101 C CA . ASN A 1 257 ? 19.350 10.812 -4.739 1.00 88.69 257 ASN A CA 1
ATOM 2102 C C . ASN A 1 257 ? 17.827 10.774 -4.959 1.00 88.69 257 ASN A C 1
ATOM 2104 O O . ASN A 1 257 ? 17.054 11.200 -4.103 1.00 88.69 257 ASN A O 1
ATOM 2108 N N . LYS A 1 258 ? 17.385 10.320 -6.138 1.00 89.31 258 LYS A N 1
ATOM 2109 C CA . LYS A 1 258 ? 15.969 10.247 -6.504 1.00 89.31 258 LYS A CA 1
ATOM 2110 C C . LYS A 1 258 ? 15.466 8.819 -6.368 1.00 89.31 258 LYS A C 1
ATOM 2112 O O . LYS A 1 258 ? 16.025 7.896 -6.965 1.00 89.31 258 LYS A O 1
ATOM 2117 N N . HIS A 1 259 ? 14.389 8.653 -5.619 1.00 90.12 259 HIS A N 1
ATOM 2118 C CA . HIS A 1 259 ? 13.765 7.364 -5.367 1.00 90.12 259 HIS A CA 1
ATOM 2119 C C . HIS A 1 259 ? 12.287 7.539 -5.013 1.00 90.12 259 HIS A C 1
ATOM 2121 O O . HIS A 1 259 ? 11.836 8.641 -4.695 1.00 90.12 259 HIS A O 1
ATOM 2127 N N . ILE A 1 260 ? 11.542 6.442 -5.103 1.00 89.44 260 ILE A N 1
ATOM 2128 C CA . ILE A 1 260 ? 10.196 6.308 -4.544 1.00 89.44 260 ILE A CA 1
ATOM 2129 C C . ILE A 1 260 ? 10.334 5.700 -3.151 1.00 89.44 260 ILE A C 1
ATOM 2131 O O . ILE A 1 260 ? 10.924 4.629 -3.024 1.00 89.44 260 ILE A O 1
ATOM 2135 N N . ASP A 1 261 ? 9.752 6.340 -2.143 1.00 86.25 261 ASP A N 1
ATOM 2136 C CA . ASP A 1 261 ? 9.569 5.763 -0.809 1.00 86.25 261 ASP A CA 1
ATOM 2137 C C . ASP A 1 261 ? 8.412 4.752 -0.862 1.00 86.25 261 ASP A C 1
ATOM 2139 O O . ASP A 1 261 ? 7.233 5.123 -0.886 1.00 86.25 261 ASP A O 1
ATOM 2143 N N . CYS A 1 262 ? 8.730 3.462 -0.951 1.00 85.94 262 CYS A N 1
ATOM 2144 C CA . CYS A 1 262 ? 7.725 2.414 -1.134 1.00 85.94 262 CYS A CA 1
ATOM 2145 C C . CYS A 1 262 ? 7.018 2.045 0.174 1.00 85.94 262 CYS A C 1
ATOM 2147 O O . CYS A 1 262 ? 5.947 1.451 0.131 1.00 85.94 262 CYS A O 1
ATOM 2149 N N . ASN A 1 263 ? 7.559 2.450 1.321 1.00 76.75 263 ASN A N 1
ATOM 2150 C CA . ASN A 1 263 ? 6.976 2.248 2.646 1.00 76.75 263 ASN A CA 1
ATOM 2151 C C . ASN A 1 263 ? 5.862 3.232 3.035 1.00 76.75 263 ASN A C 1
ATOM 2153 O O . ASN A 1 263 ? 5.282 3.118 4.118 1.00 76.75 263 ASN A O 1
ATOM 2157 N N . ILE A 1 264 ? 5.545 4.205 2.184 1.00 77.62 264 ILE A N 1
ATOM 2158 C CA . ILE A 1 264 ? 4.464 5.145 2.464 1.00 77.62 264 ILE A CA 1
ATOM 2159 C C . ILE A 1 264 ? 3.127 4.442 2.303 1.00 77.62 264 ILE A C 1
ATOM 2161 O O . ILE A 1 264 ? 2.829 3.857 1.264 1.00 77.62 264 ILE A O 1
ATOM 2165 N N . LEU A 1 265 ? 2.283 4.565 3.320 1.00 76.06 265 LEU A N 1
ATOM 2166 C CA . LEU A 1 265 ? 0.919 4.083 3.254 1.00 76.06 265 LEU A CA 1
ATOM 2167 C C . LEU A 1 265 ? -0.005 5.047 2.517 1.00 76.06 265 LEU A C 1
ATOM 2169 O O . LEU A 1 265 ? -0.236 6.186 2.931 1.00 76.06 265 LEU A O 1
ATOM 2173 N N . THR A 1 266 ? -0.630 4.532 1.470 1.00 72.44 266 THR A N 1
ATOM 2174 C CA . THR A 1 266 ? -1.722 5.174 0.752 1.00 72.44 266 THR A CA 1
ATOM 2175 C C . THR A 1 266 ? -3.060 4.690 1.304 1.00 72.44 266 THR A C 1
ATOM 2177 O O . THR A 1 266 ? -3.262 3.511 1.612 1.00 72.44 266 THR A O 1
ATOM 2180 N N . LYS A 1 267 ? -3.997 5.628 1.487 1.00 64.06 267 LYS A N 1
ATOM 2181 C CA . LYS A 1 267 ? -5.357 5.299 1.920 1.00 64.06 267 LYS A CA 1
ATOM 2182 C C . LYS A 1 267 ? -6.061 4.583 0.772 1.00 64.06 267 LYS A C 1
ATOM 2184 O O . LYS A 1 267 ? -6.260 5.193 -0.275 1.00 64.06 267 LYS A O 1
ATOM 2189 N N . THR A 1 268 ? -6.495 3.343 0.976 1.00 58.56 268 THR A N 1
ATOM 2190 C CA . THR A 1 268 ? -7.421 2.719 0.028 1.00 58.56 268 THR A CA 1
ATOM 2191 C C . THR A 1 268 ? -8.859 3.135 0.349 1.00 58.56 268 THR A C 1
ATOM 2193 O O . THR A 1 268 ? -9.214 3.398 1.500 1.00 58.56 268 THR A O 1
ATOM 2196 N N . ILE A 1 269 ? -9.682 3.294 -0.691 1.00 51.47 269 ILE A N 1
ATOM 2197 C CA . ILE A 1 269 ? -11.074 3.770 -0.579 1.00 51.47 269 ILE A CA 1
ATOM 2198 C C . ILE A 1 269 ? -11.995 2.660 -0.027 1.00 51.47 269 ILE A C 1
ATOM 2200 O O . ILE A 1 269 ? -13.085 2.957 0.457 1.00 51.47 269 ILE A O 1
ATOM 2204 N N . SER A 1 270 ? -11.542 1.403 -0.025 1.00 52.47 270 SER A N 1
ATOM 2205 C CA . SER A 1 270 ? -12.295 0.231 0.425 1.00 52.47 270 SER A CA 1
ATOM 2206 C C . SER A 1 270 ? -11.486 -0.615 1.415 1.00 52.47 270 SER A C 1
ATOM 2208 O O . SER A 1 270 ? -10.320 -0.912 1.176 1.00 52.47 270 SER A O 1
ATOM 2210 N N . ASP A 1 271 ? -12.144 -1.064 2.486 1.00 56.56 271 ASP A N 1
ATOM 2211 C CA . ASP A 1 271 ? -11.700 -2.131 3.404 1.00 56.56 271 ASP A CA 1
ATOM 2212 C C . ASP A 1 271 ? -10.775 -1.748 4.569 1.00 56.56 271 ASP A C 1
ATOM 2214 O O . ASP A 1 271 ? -10.115 -2.627 5.122 1.00 56.56 271 ASP A O 1
ATOM 2218 N N . ASN A 1 272 ? -10.752 -0.476 5.000 1.00 63.25 272 ASN A N 1
ATOM 2219 C CA . ASN A 1 272 ? -10.064 -0.047 6.236 1.00 63.25 272 ASN A CA 1
ATOM 2220 C C . ASN A 1 272 ? -8.559 -0.398 6.289 1.00 63.25 272 ASN A C 1
ATOM 2222 O O . ASN A 1 272 ? -7.931 -0.371 7.347 1.00 63.25 272 ASN A O 1
ATOM 2226 N N . TYR A 1 273 ? -7.983 -0.699 5.126 1.00 65.88 273 TYR A N 1
ATOM 2227 C CA . TYR A 1 273 ? -6.636 -1.212 4.942 1.00 65.88 273 TYR A CA 1
ATOM 2228 C C . TYR A 1 273 ? -5.804 -0.192 4.170 1.00 65.88 273 TYR A C 1
ATOM 2230 O O . TYR A 1 273 ? -6.265 0.408 3.197 1.00 65.88 273 TYR A O 1
ATOM 2238 N N . TYR A 1 274 ? -4.572 0.034 4.595 1.00 73.00 274 TYR A N 1
ATOM 2239 C CA . TYR A 1 274 ? -3.669 0.946 3.909 1.00 73.00 274 TYR A CA 1
ATOM 2240 C C . TYR A 1 274 ? -2.630 0.140 3.138 1.00 73.00 274 TYR A C 1
ATOM 2242 O O . TYR A 1 274 ? -2.059 -0.801 3.682 1.00 73.00 274 TYR A O 1
ATOM 2250 N N . LYS A 1 275 ? -2.388 0.525 1.883 1.00 81.19 275 LYS A N 1
ATOM 2251 C CA . LYS A 1 275 ? -1.417 -0.135 1.004 1.00 81.19 275 LYS A CA 1
ATOM 2252 C C . LYS A 1 275 ? -0.132 0.663 0.933 1.00 81.19 275 LYS A C 1
ATOM 2254 O O . LYS A 1 275 ? -0.180 1.886 0.791 1.00 81.19 275 LYS A O 1
ATOM 2259 N N . MET A 1 276 ? 0.997 -0.028 0.977 1.00 85.00 276 MET A N 1
ATOM 2260 C CA . MET A 1 276 ? 2.289 0.565 0.654 1.00 85.00 276 MET A CA 1
ATOM 2261 C C . MET A 1 276 ? 2.323 1.063 -0.800 1.00 85.00 276 MET A C 1
ATOM 2263 O O . MET A 1 276 ? 1.727 0.451 -1.680 1.00 85.00 276 MET A O 1
ATOM 2267 N N . VAL A 1 277 ? 3.020 2.170 -1.068 1.00 85.75 277 VAL A N 1
ATOM 2268 C CA . VAL A 1 277 ? 3.186 2.735 -2.424 1.00 85.75 277 VAL A CA 1
ATOM 2269 C C . VAL A 1 277 ? 3.758 1.713 -3.414 1.00 85.75 277 VAL A C 1
ATOM 2271 O O . VAL A 1 277 ? 3.396 1.730 -4.586 1.00 85.75 277 VAL A O 1
ATOM 2274 N N . GLY A 1 278 ? 4.646 0.828 -2.954 1.00 87.56 278 GLY A N 1
ATOM 2275 C CA . GLY A 1 278 ? 5.240 -0.222 -3.784 1.00 87.56 278 GLY A CA 1
ATOM 2276 C C . GLY A 1 278 ? 4.424 -1.517 -3.875 1.00 87.56 278 GLY A C 1
ATOM 2277 O O . GLY A 1 278 ? 4.950 -2.494 -4.407 1.00 87.56 278 GLY A O 1
ATOM 2278 N N . ASP A 1 279 ? 3.206 -1.567 -3.323 1.00 91.44 279 ASP A N 1
ATOM 2279 C CA . ASP A 1 279 ? 2.358 -2.765 -3.315 1.00 91.44 279 ASP A CA 1
ATOM 2280 C C . ASP A 1 279 ? 1.870 -3.123 -4.728 1.00 91.44 279 ASP A C 1
ATOM 2282 O O . ASP A 1 279 ? 1.256 -2.315 -5.422 1.00 91.44 279 ASP A O 1
ATOM 2286 N N . VAL A 1 280 ? 2.097 -4.372 -5.137 1.00 93.38 280 VAL A N 1
ATOM 2287 C CA . VAL A 1 280 ? 1.633 -4.915 -6.426 1.00 93.38 280 VAL A CA 1
ATOM 2288 C C . VAL A 1 280 ? 0.549 -5.986 -6.272 1.00 93.38 280 VAL A C 1
ATOM 2290 O O . VAL A 1 280 ? 0.252 -6.704 -7.228 1.00 93.38 280 VAL A O 1
ATOM 2293 N N . SER A 1 281 ? -0.080 -6.097 -5.094 1.00 92.12 281 SER A N 1
ATOM 2294 C CA . SER A 1 281 ? -1.044 -7.163 -4.759 1.00 92.12 281 SER A CA 1
ATOM 2295 C C . SER A 1 281 ? -2.180 -7.278 -5.769 1.00 92.12 281 SER A C 1
ATOM 2297 O O . SER A 1 281 ? -2.590 -8.378 -6.126 1.00 92.12 281 SER A O 1
ATOM 2299 N N . GLN A 1 282 ? -2.673 -6.141 -6.263 1.00 91.00 282 GLN A N 1
ATOM 2300 C CA . GLN A 1 282 ? -3.815 -6.080 -7.176 1.00 91.00 282 GLN A CA 1
ATOM 2301 C C . GLN A 1 282 ? -3.521 -6.647 -8.573 1.00 91.00 282 GLN A C 1
ATOM 2303 O O . GLN A 1 282 ? -4.455 -6.985 -9.294 1.00 91.00 282 GLN A O 1
ATOM 2308 N N . TYR A 1 283 ? -2.243 -6.785 -8.934 1.00 93.19 283 TYR A N 1
ATOM 2309 C CA . TYR A 1 283 ? -1.807 -7.325 -10.225 1.00 93.19 283 TYR A CA 1
ATOM 2310 C C . TYR A 1 283 ? -1.344 -8.786 -10.131 1.00 93.19 283 TYR A C 1
ATOM 2312 O O . TYR A 1 283 ? -0.968 -9.389 -11.137 1.00 93.19 283 TYR A O 1
ATOM 2320 N N . ILE A 1 284 ? -1.384 -9.374 -8.932 1.00 93.19 284 ILE A N 1
ATOM 2321 C CA . ILE A 1 284 ? -1.065 -10.779 -8.683 1.00 93.19 284 ILE A CA 1
ATOM 2322 C C . ILE A 1 284 ? -2.366 -11.584 -8.724 1.00 93.19 284 ILE A C 1
ATOM 2324 O O . ILE A 1 284 ? -3.256 -11.407 -7.893 1.00 93.19 284 ILE A O 1
ATOM 2328 N N . LYS A 1 285 ? -2.489 -12.467 -9.719 1.00 89.88 285 LYS A N 1
ATOM 2329 C CA . LYS A 1 285 ? -3.708 -13.235 -10.001 1.00 89.88 285 LYS A CA 1
ATOM 2330 C C . LYS A 1 285 ? -3.530 -14.686 -9.536 1.00 89.88 285 LYS A C 1
ATOM 2332 O O . LYS A 1 285 ? -2.603 -15.335 -10.009 1.00 89.88 285 LYS A O 1
ATOM 2337 N N . PRO A 1 286 ? -4.384 -15.235 -8.652 1.00 85.00 286 PRO A N 1
ATOM 2338 C CA . PRO A 1 286 ? -4.177 -16.560 -8.046 1.00 85.00 286 PRO A CA 1
ATOM 2339 C C . PRO A 1 286 ? -3.960 -17.716 -9.037 1.00 85.00 286 PRO A C 1
ATOM 2341 O O . PRO A 1 286 ? -3.323 -18.711 -8.703 1.00 85.00 286 PRO A O 1
ATOM 2344 N N . GLU A 1 287 ? -4.492 -17.599 -10.251 1.00 86.56 287 GLU A N 1
ATOM 2345 C CA . GLU A 1 287 ? -4.339 -18.559 -11.345 1.00 86.56 287 GLU A CA 1
ATOM 2346 C C . GLU A 1 287 ? -2.967 -18.527 -12.046 1.00 86.56 287 GLU A C 1
ATOM 2348 O O . GLU A 1 287 ? -2.667 -19.426 -12.832 1.00 86.56 287 GLU A O 1
ATOM 2353 N N . ILE A 1 288 ? -2.125 -17.529 -11.763 1.00 87.25 288 ILE A N 1
ATOM 2354 C CA . ILE A 1 288 ? -0.787 -17.364 -12.336 1.00 87.25 288 ILE A CA 1
ATOM 2355 C C . ILE A 1 288 ? 0.262 -17.695 -11.269 1.00 87.25 288 ILE A C 1
ATOM 2357 O O . ILE A 1 288 ? 0.241 -17.140 -10.171 1.00 87.25 288 ILE A O 1
ATOM 2361 N N . SER A 1 289 ? 1.206 -18.580 -11.599 1.00 82.25 289 SER A N 1
ATOM 2362 C CA . SER A 1 289 ? 2.349 -18.924 -10.737 1.00 82.25 289 SER A CA 1
ATOM 2363 C C . SER A 1 289 ? 3.667 -18.299 -11.189 1.00 82.25 289 SER A C 1
ATOM 2365 O O . SER A 1 289 ? 4.535 -18.053 -10.355 1.00 82.25 289 SER A O 1
ATOM 2367 N N . ASP A 1 290 ? 3.810 -18.054 -12.493 1.00 91.12 290 ASP A N 1
ATOM 2368 C CA . ASP A 1 290 ? 4.995 -17.466 -13.112 1.00 91.12 290 ASP A CA 1
ATOM 2369 C C . ASP A 1 290 ? 4.663 -16.044 -13.557 1.00 91.12 290 ASP A C 1
ATOM 2371 O O . ASP A 1 290 ? 3.795 -15.829 -14.405 1.00 91.12 290 ASP A O 1
ATOM 2375 N N . TYR A 1 291 ? 5.339 -15.073 -12.959 1.00 96.00 291 TYR A N 1
ATOM 2376 C CA . TYR A 1 291 ? 5.097 -13.660 -13.191 1.00 96.00 291 TYR A CA 1
ATOM 2377 C C . TYR A 1 291 ? 6.274 -13.024 -13.896 1.00 96.00 291 TYR A C 1
ATOM 2379 O O . TYR A 1 291 ? 7.433 -13.295 -13.584 1.00 96.00 291 TYR A O 1
ATOM 2387 N N . LYS A 1 292 ? 5.953 -12.098 -14.791 1.00 96.31 292 LYS A N 1
ATOM 2388 C CA . LYS A 1 292 ? 6.903 -11.188 -15.402 1.00 96.31 292 LYS A CA 1
ATOM 2389 C C . LYS A 1 292 ? 6.703 -9.789 -14.841 1.00 96.31 292 LYS A C 1
ATOM 2391 O O . LYS A 1 292 ? 5.584 -9.281 -14.839 1.00 96.31 292 LYS A O 1
ATOM 2396 N N . ILE A 1 293 ? 7.787 -9.157 -14.417 1.00 97.62 293 ILE A N 1
ATOM 2397 C CA . ILE A 1 293 ? 7.822 -7.741 -14.058 1.00 97.62 293 ILE A CA 1
ATOM 2398 C C . ILE A 1 293 ? 8.641 -6.980 -15.094 1.00 97.62 293 ILE A C 1
ATOM 2400 O O . ILE A 1 293 ? 9.735 -7.408 -15.460 1.00 97.62 293 ILE A O 1
ATOM 2404 N N . SER A 1 294 ? 8.123 -5.848 -15.560 1.00 97.19 294 SER A N 1
ATOM 2405 C CA . SER A 1 294 ? 8.819 -4.989 -16.520 1.00 97.19 294 SER A CA 1
ATOM 2406 C C . SER A 1 294 ? 8.860 -3.557 -16.001 1.00 97.19 294 SER A C 1
ATOM 2408 O O . SER A 1 294 ? 7.833 -2.990 -15.636 1.00 97.19 294 SER A O 1
ATOM 2410 N N . LEU A 1 295 ? 10.048 -2.964 -15.981 1.00 97.19 295 LEU A N 1
ATOM 2411 C CA . LEU A 1 295 ? 10.301 -1.591 -15.571 1.00 97.19 295 LEU A CA 1
ATOM 2412 C C . LEU A 1 295 ? 10.597 -0.781 -16.829 1.00 97.19 295 LEU A C 1
ATOM 2414 O O . LEU A 1 295 ? 11.643 -0.956 -17.455 1.00 97.19 295 LEU A O 1
ATOM 2418 N N . LEU A 1 296 ? 9.671 0.096 -17.207 1.00 95.88 296 LEU A N 1
ATOM 2419 C CA . LEU A 1 296 ? 9.862 1.061 -18.280 1.00 95.88 296 LEU A CA 1
ATOM 2420 C C . LEU A 1 296 ? 10.423 2.350 -17.690 1.00 95.88 296 LEU A C 1
ATOM 2422 O O . LEU A 1 296 ? 9.756 3.046 -16.924 1.00 95.88 296 LEU A O 1
ATOM 2426 N N . ILE A 1 297 ? 11.650 2.669 -18.073 1.00 94.94 297 ILE A N 1
ATOM 2427 C CA . ILE A 1 297 ? 12.426 3.761 -17.504 1.00 94.94 297 ILE A CA 1
ATOM 2428 C C . ILE A 1 297 ? 12.611 4.810 -18.587 1.00 94.94 297 ILE A C 1
ATOM 2430 O O . ILE A 1 297 ? 13.124 4.522 -19.670 1.00 94.94 297 ILE A O 1
ATOM 2434 N N . GLY A 1 298 ? 12.180 6.028 -18.288 1.00 92.62 298 GLY A N 1
ATOM 2435 C CA . GLY A 1 298 ? 12.323 7.170 -19.171 1.00 92.62 298 GLY A CA 1
ATOM 2436 C C . GLY A 1 298 ? 13.362 8.138 -18.628 1.00 92.62 298 GLY A C 1
ATOM 2437 O O . GLY A 1 298 ? 13.248 8.584 -17.487 1.00 92.62 298 GLY A O 1
ATOM 2438 N N . GLN A 1 299 ? 14.356 8.487 -19.441 1.00 91.62 299 GLN A N 1
ATOM 2439 C CA . GLN A 1 299 ? 15.338 9.527 -19.138 1.00 91.62 299 GLN A CA 1
ATOM 2440 C C . GLN A 1 299 ? 15.138 10.715 -20.070 1.00 91.62 299 GLN A C 1
ATOM 2442 O O . GLN A 1 299 ? 15.200 10.590 -21.291 1.00 91.62 299 GLN A O 1
ATOM 2447 N N . LEU A 1 300 ? 14.890 11.882 -19.495 1.00 88.88 300 LEU A N 1
ATOM 2448 C CA . LEU A 1 300 ? 14.605 13.084 -20.264 1.00 88.88 300 LEU A CA 1
ATOM 2449 C C . LEU A 1 300 ? 15.910 13.720 -20.760 1.00 88.88 300 LEU A C 1
ATOM 2451 O O . LEU A 1 300 ? 16.868 13.850 -19.995 1.00 88.88 300 LEU A O 1
ATOM 2455 N N . GLY A 1 301 ? 15.912 14.214 -21.998 1.00 86.44 301 GLY A N 1
ATOM 2456 C CA . GLY A 1 301 ? 17.010 15.038 -22.500 1.00 86.44 301 GLY A CA 1
ATOM 2457 C C . GLY A 1 301 ? 17.197 16.310 -21.666 1.00 86.44 301 GLY A C 1
ATOM 2458 O O . GLY A 1 301 ? 16.246 16.830 -21.066 1.00 86.44 301 GLY A O 1
ATOM 2459 N N . ARG A 1 302 ? 18.429 16.824 -21.600 1.00 81.62 302 ARG A N 1
ATOM 2460 C CA . ARG A 1 302 ? 18.754 18.062 -20.867 1.00 81.62 302 ARG A CA 1
ATOM 2461 C C . ARG A 1 302 ? 19.465 19.059 -21.773 1.00 81.62 302 ARG A C 1
ATOM 2463 O O . ARG A 1 302 ? 20.060 18.682 -22.777 1.00 81.62 302 ARG A O 1
ATOM 2470 N N . MET A 1 303 ? 19.385 20.329 -21.399 1.00 80.88 303 MET A N 1
ATOM 2471 C CA . MET A 1 303 ? 20.093 21.438 -22.039 1.00 80.88 303 MET A CA 1
ATOM 2472 C C . MET A 1 303 ? 21.320 21.821 -21.203 1.00 80.88 303 MET A C 1
ATOM 2474 O O . MET A 1 303 ? 21.231 21.814 -19.974 1.00 80.88 303 MET A O 1
ATOM 2478 N N . GLY A 1 304 ? 22.410 22.232 -21.857 1.00 67.75 304 GLY A N 1
ATOM 2479 C CA . GLY A 1 304 ? 23.534 22.925 -21.218 1.00 67.75 304 GLY A CA 1
ATOM 2480 C C . GLY A 1 304 ? 24.866 22.170 -21.216 1.00 67.75 304 GLY A C 1
ATOM 2481 O O . GLY A 1 304 ? 24.951 20.983 -21.539 1.00 67.75 304 GLY A O 1
ATOM 2482 N N . GLU A 1 305 ? 25.921 22.892 -20.832 1.00 55.47 305 GLU A N 1
ATOM 2483 C CA . GLU A 1 305 ? 27.277 22.357 -20.687 1.00 55.47 305 GLU A CA 1
ATOM 2484 C C . GLU A 1 305 ? 27.320 21.283 -19.586 1.00 55.47 305 GLU A C 1
ATOM 2486 O O . GLU A 1 305 ? 26.792 21.469 -18.491 1.00 55.47 305 GLU A O 1
ATOM 2491 N N . GLY A 1 306 ? 27.931 20.132 -19.879 1.00 63.12 306 GLY A N 1
ATOM 2492 C CA . GLY A 1 306 ? 28.014 19.006 -18.940 1.00 63.12 306 GLY A CA 1
ATOM 2493 C C . GLY A 1 306 ? 26.929 17.934 -19.093 1.00 63.12 306 GLY A C 1
ATOM 2494 O O . GLY A 1 306 ? 26.853 17.045 -18.247 1.00 63.12 306 GLY A O 1
ATOM 2495 N N . ILE A 1 307 ? 26.137 17.946 -20.176 1.00 66.94 307 ILE A N 1
ATOM 2496 C CA . ILE A 1 307 ? 25.197 16.857 -20.521 1.00 66.94 307 ILE A CA 1
ATOM 2497 C C . ILE A 1 307 ? 25.862 15.470 -20.540 1.00 66.94 307 ILE A C 1
ATOM 2499 O O . ILE A 1 307 ? 25.244 14.488 -20.142 1.00 66.94 307 ILE A O 1
ATOM 2503 N N . LEU A 1 308 ? 27.144 15.397 -20.912 1.00 65.69 308 LEU A N 1
ATOM 2504 C CA . LEU A 1 308 ? 27.933 14.160 -20.910 1.00 65.69 308 LEU A CA 1
ATOM 2505 C C . LEU A 1 308 ? 28.122 13.565 -19.504 1.00 65.69 308 LEU A C 1
ATOM 2507 O O . LEU A 1 308 ? 28.369 12.373 -19.378 1.00 65.69 308 LEU A O 1
ATOM 2511 N N . ASN A 1 309 ? 27.957 14.376 -18.455 1.00 66.69 309 ASN A N 1
ATOM 2512 C CA . ASN A 1 309 ? 27.979 13.944 -17.055 1.00 66.69 309 ASN A CA 1
ATOM 2513 C C . ASN A 1 309 ? 26.565 13.615 -16.536 1.00 66.69 309 ASN A C 1
ATOM 2515 O O . ASN A 1 309 ? 26.375 13.322 -15.349 1.00 66.69 309 ASN A O 1
ATOM 2519 N N . TYR A 1 310 ? 25.538 13.710 -17.392 1.00 74.62 310 TYR A N 1
ATOM 2520 C CA . TYR A 1 310 ? 24.171 13.362 -17.037 1.00 74.62 310 TYR A CA 1
ATOM 2521 C C . TYR A 1 310 ? 23.924 11.869 -17.218 1.00 74.62 310 TYR A C 1
ATOM 2523 O O . TYR A 1 310 ? 23.508 11.410 -18.280 1.00 74.62 310 TYR A O 1
ATOM 2531 N N . ASN A 1 311 ? 24.132 11.125 -16.135 1.00 80.69 311 ASN A N 1
ATOM 2532 C CA . ASN A 1 311 ? 23.826 9.703 -16.093 1.00 80.69 311 ASN A CA 1
ATOM 2533 C C . ASN A 1 311 ? 22.415 9.453 -15.554 1.00 80.69 311 ASN A C 1
ATOM 2535 O O . ASN A 1 311 ? 21.954 10.125 -14.623 1.00 80.69 311 ASN A O 1
ATOM 2539 N N . GLY A 1 312 ? 21.744 8.502 -16.196 1.00 85.56 312 GLY A N 1
ATOM 2540 C CA . GLY A 1 312 ? 20.584 7.799 -15.691 1.00 85.56 312 GLY A CA 1
ATOM 2541 C C . GLY A 1 312 ? 20.998 6.516 -14.962 1.00 85.56 312 GLY A C 1
ATOM 2542 O O . GLY A 1 312 ? 22.164 6.114 -15.001 1.00 85.56 312 GLY A O 1
ATOM 2543 N N . GLY A 1 313 ? 20.045 5.858 -14.311 1.00 90.94 313 GLY A N 1
ATOM 2544 C CA . GLY A 1 313 ? 20.277 4.584 -13.649 1.00 90.94 313 GLY A CA 1
ATOM 2545 C C . GLY A 1 313 ? 19.045 4.023 -12.952 1.00 90.94 313 GLY A C 1
ATOM 2546 O O . GLY A 1 313 ? 18.004 4.684 -12.861 1.00 90.94 313 GLY A O 1
ATOM 2547 N N . ILE A 1 314 ? 19.190 2.788 -12.479 1.00 94.25 314 ILE A N 1
ATOM 2548 C CA . ILE A 1 314 ? 18.217 2.064 -11.660 1.00 94.25 314 ILE A CA 1
ATOM 2549 C C . ILE A 1 314 ? 18.921 1.003 -10.805 1.00 94.25 314 ILE A C 1
ATOM 2551 O O . ILE A 1 314 ? 19.977 0.488 -11.185 1.00 94.25 314 ILE A O 1
ATOM 2555 N N . SER A 1 315 ? 18.306 0.631 -9.687 1.00 94.12 315 SER A N 1
ATOM 2556 C CA . SER A 1 315 ? 18.722 -0.510 -8.869 1.00 94.12 315 SER A CA 1
ATOM 2557 C C . SER A 1 315 ? 18.043 -1.812 -9.293 1.00 94.12 315 SER A C 1
ATOM 2559 O O . SER A 1 315 ? 16.923 -1.812 -9.805 1.00 94.12 315 SER A O 1
ATOM 2561 N N . LYS A 1 316 ? 18.693 -2.947 -9.017 1.00 94.00 316 LYS A N 1
ATOM 2562 C CA . LYS A 1 316 ? 18.043 -4.256 -9.066 1.00 94.00 316 LYS A CA 1
ATOM 2563 C C . LYS A 1 316 ? 16.966 -4.283 -7.993 1.00 94.00 316 LYS A C 1
ATOM 2565 O O . LYS A 1 316 ? 17.274 -4.135 -6.812 1.00 94.00 316 LYS A O 1
ATOM 2570 N N . ILE A 1 317 ? 15.727 -4.488 -8.418 1.00 94.69 317 ILE A N 1
ATOM 2571 C CA . ILE A 1 317 ? 14.612 -4.607 -7.490 1.00 94.69 317 ILE A CA 1
ATOM 2572 C C . ILE A 1 317 ? 14.458 -6.036 -6.979 1.00 94.69 317 ILE A C 1
ATOM 2574 O O . ILE A 1 317 ? 14.809 -7.004 -7.662 1.00 94.69 317 ILE A O 1
ATOM 2578 N N . THR A 1 318 ? 13.865 -6.131 -5.800 1.00 92.94 318 THR A N 1
ATOM 2579 C CA . THR A 1 318 ? 13.405 -7.357 -5.156 1.00 92.94 318 THR A CA 1
ATOM 2580 C C . THR A 1 318 ? 11.927 -7.201 -4.812 1.00 92.94 318 THR A C 1
ATOM 2582 O O . THR A 1 318 ? 11.449 -6.089 -4.568 1.00 92.94 318 THR A O 1
ATOM 2585 N N . LEU A 1 319 ? 11.196 -8.318 -4.809 1.00 94.62 319 LEU A N 1
ATOM 2586 C CA . LEU A 1 319 ? 9.834 -8.368 -4.297 1.00 94.62 319 LEU A CA 1
ATOM 2587 C C . LEU A 1 319 ? 9.854 -8.879 -2.853 1.00 94.62 319 LEU A C 1
ATOM 2589 O O . LEU A 1 319 ? 10.272 -10.010 -2.596 1.00 94.62 319 LEU A O 1
ATOM 2593 N N . PHE A 1 320 ? 9.387 -8.051 -1.925 1.00 92.88 320 PHE A N 1
ATOM 2594 C CA . PHE A 1 320 ? 9.261 -8.386 -0.513 1.00 92.88 320 PHE A CA 1
ATOM 2595 C C . PHE A 1 320 ? 7.815 -8.731 -0.188 1.00 92.88 320 PHE A C 1
ATOM 2597 O O . PHE A 1 320 ? 6.898 -7.973 -0.490 1.00 92.88 320 PHE A O 1
ATOM 2604 N N . LEU A 1 321 ? 7.599 -9.880 0.432 1.00 93.12 321 LEU A N 1
ATOM 2605 C CA . LEU A 1 321 ? 6.315 -10.299 0.965 1.00 93.12 321 LEU A CA 1
ATOM 2606 C C . LEU A 1 321 ? 6.270 -9.895 2.434 1.00 93.12 321 LEU A C 1
ATOM 2608 O O . LEU A 1 321 ? 6.873 -10.546 3.282 1.00 93.12 321 LEU A O 1
ATOM 2612 N N . ILE A 1 322 ? 5.582 -8.796 2.718 1.00 90.12 322 ILE A N 1
ATOM 2613 C CA . ILE A 1 322 ? 5.522 -8.206 4.053 1.00 90.12 322 ILE A CA 1
ATOM 2614 C C . ILE A 1 322 ? 4.207 -8.609 4.708 1.00 90.12 322 ILE A C 1
ATOM 2616 O O . ILE A 1 322 ? 3.133 -8.287 4.193 1.00 90.12 322 ILE A O 1
ATOM 2620 N N . GLU A 1 323 ? 4.265 -9.296 5.845 1.00 89.19 323 GLU A N 1
ATOM 2621 C CA . GLU A 1 323 ? 3.076 -9.561 6.645 1.00 89.19 323 GLU A CA 1
ATOM 2622 C C . GLU A 1 323 ? 2.427 -8.255 7.112 1.00 89.19 323 GLU A C 1
ATOM 2624 O O . GLU A 1 323 ? 3.072 -7.291 7.527 1.00 89.19 323 GLU A O 1
ATOM 2629 N N . ASN A 1 324 ? 1.102 -8.214 7.054 1.00 86.94 324 ASN A N 1
ATOM 2630 C CA . ASN A 1 324 ? 0.360 -7.081 7.576 1.00 86.94 324 ASN A CA 1
ATOM 2631 C C . ASN A 1 324 ? 0.310 -7.123 9.105 1.00 86.94 324 ASN A C 1
ATOM 2633 O O . ASN A 1 324 ? 0.153 -8.206 9.681 1.00 86.94 324 ASN A O 1
ATOM 2637 N N . PRO A 1 325 ? 0.360 -5.956 9.774 1.00 85.94 325 PRO A N 1
ATOM 2638 C CA . PRO A 1 325 ? 0.120 -5.869 11.205 1.00 85.94 325 PRO A CA 1
ATOM 2639 C C . PRO A 1 325 ? -1.213 -6.509 11.608 1.00 85.94 325 PRO A C 1
ATOM 2641 O O . PRO A 1 325 ? -2.230 -6.329 10.934 1.00 85.94 325 PRO A O 1
ATOM 2644 N N . LYS A 1 326 ? -1.204 -7.241 12.724 1.00 88.12 326 LYS A N 1
ATOM 2645 C CA . LYS A 1 326 ? -2.376 -7.880 13.323 1.00 88.12 326 LYS A CA 1
ATOM 2646 C C . LYS A 1 326 ? -2.524 -7.355 14.736 1.00 88.12 326 LYS A C 1
ATOM 2648 O O . LYS A 1 326 ? -1.646 -7.538 15.573 1.00 88.12 326 LYS A O 1
ATOM 2653 N N . PHE A 1 327 ? -3.636 -6.696 14.992 1.00 86.75 327 PHE A N 1
ATOM 2654 C CA . PHE A 1 327 ? -3.954 -6.186 16.310 1.00 86.75 327 PHE A CA 1
ATOM 2655 C C . PHE A 1 327 ? -5.458 -6.111 16.486 1.00 86.75 327 PHE A C 1
ATOM 2657 O O . PHE A 1 327 ? -6.219 -6.031 15.518 1.00 86.75 327 PHE A O 1
ATOM 2664 N N . ASN A 1 328 ? -5.860 -6.059 17.745 1.00 88.62 328 ASN A N 1
ATOM 2665 C CA . ASN A 1 328 ? -7.241 -5.880 18.136 1.00 88.62 328 ASN A CA 1
ATOM 2666 C C . ASN A 1 328 ? -7.365 -4.657 19.045 1.00 88.62 328 ASN A C 1
ATOM 2668 O O . ASN A 1 328 ? -6.606 -4.518 20.002 1.00 88.62 328 ASN A O 1
ATOM 2672 N N . VAL A 1 329 ? -8.312 -3.771 18.733 1.00 88.62 329 VAL A N 1
ATOM 2673 C CA . VAL A 1 329 ? -8.629 -2.598 19.554 1.00 88.62 329 VAL A CA 1
ATOM 2674 C C . VAL A 1 329 ? -10.039 -2.764 20.103 1.00 88.62 329 VAL A C 1
ATOM 2676 O O . VAL A 1 329 ? -11.018 -2.666 19.360 1.00 88.62 329 VAL A O 1
ATOM 2679 N N . ASN A 1 330 ? -10.140 -2.974 21.413 1.00 88.38 330 ASN A N 1
ATOM 2680 C CA . ASN A 1 330 ? -11.405 -3.148 22.115 1.00 88.38 330 ASN A CA 1
ATOM 2681 C C . ASN A 1 330 ? -11.676 -1.942 23.012 1.00 88.38 330 ASN A C 1
ATOM 2683 O O . ASN A 1 330 ? -10.832 -1.548 23.809 1.00 88.38 330 ASN A O 1
ATOM 2687 N N . ILE A 1 331 ? -12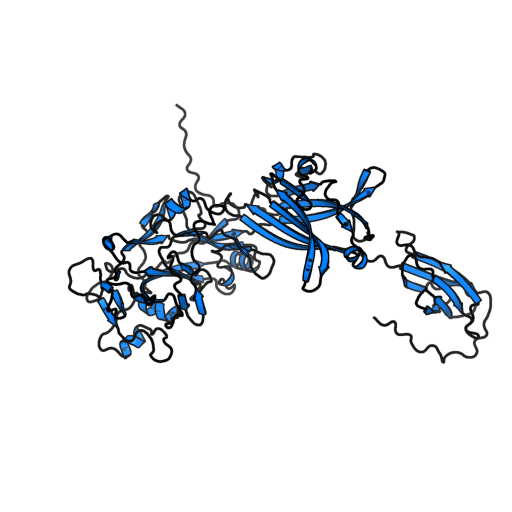.879 -1.378 22.922 1.00 88.31 331 ILE A N 1
ATOM 2688 C CA . ILE A 1 331 ? -13.343 -0.355 23.861 1.00 88.31 331 ILE A CA 1
ATOM 2689 C C . ILE A 1 331 ? -14.303 -1.028 24.838 1.00 88.31 331 ILE A C 1
ATOM 2691 O O . ILE A 1 331 ? -15.329 -1.566 24.430 1.00 88.31 331 ILE A O 1
ATOM 2695 N N . LYS A 1 332 ? -13.966 -0.994 26.126 1.00 89.19 332 LYS A N 1
ATOM 2696 C CA . LYS A 1 332 ? -14.744 -1.565 27.227 1.00 89.19 332 LYS A CA 1
ATOM 2697 C C . LYS A 1 332 ? -15.451 -0.446 27.998 1.00 89.19 332 LYS A C 1
ATOM 2699 O O . LYS A 1 332 ? -14.840 0.157 28.885 1.00 89.19 332 LYS A O 1
ATOM 2704 N N . PRO A 1 333 ? -16.716 -0.133 27.668 1.00 88.69 333 PRO A N 1
ATOM 2705 C CA . PRO A 1 333 ? -17.502 0.841 28.418 1.00 88.69 333 PRO A CA 1
ATOM 2706 C C . PRO A 1 333 ? -17.814 0.342 29.833 1.00 88.69 333 PRO A C 1
ATOM 2708 O O . PRO A 1 333 ? -18.063 -0.847 30.043 1.00 88.69 333 PRO A O 1
ATOM 2711 N N . TYR A 1 334 ? -17.841 1.244 30.809 1.00 89.81 334 TYR A N 1
ATOM 2712 C CA . TYR A 1 334 ? -18.223 0.928 32.182 1.00 89.81 334 TYR A CA 1
ATOM 2713 C C . TYR A 1 334 ? -18.836 2.125 32.914 1.00 89.81 334 TYR A C 1
ATOM 2715 O O . TYR A 1 334 ? -18.619 3.287 32.564 1.00 89.81 334 TYR A O 1
ATOM 2723 N N . THR A 1 335 ? -19.568 1.827 33.985 1.00 89.12 335 THR A N 1
ATOM 2724 C CA . THR A 1 335 ? -19.995 2.799 34.999 1.00 89.12 335 THR A CA 1
ATOM 2725 C C . THR A 1 335 ? -19.284 2.525 36.323 1.00 89.12 335 THR A C 1
ATOM 2727 O O . THR A 1 335 ? -18.666 1.476 36.516 1.00 89.12 335 THR A O 1
ATOM 2730 N N . ILE A 1 336 ? -19.318 3.487 37.244 1.00 86.06 336 ILE A N 1
ATOM 2731 C CA . ILE A 1 336 ? -18.787 3.317 38.601 1.00 86.06 336 ILE A CA 1
ATOM 2732 C C . ILE A 1 336 ? -19.974 3.243 39.555 1.00 86.06 336 ILE A C 1
ATOM 2734 O O . ILE A 1 336 ? -20.823 4.132 39.542 1.00 86.06 336 ILE A O 1
ATOM 2738 N N . ASN A 1 337 ? -20.037 2.189 40.368 1.00 82.69 337 ASN A N 1
ATOM 2739 C CA . ASN A 1 337 ? -21.063 2.071 41.404 1.00 82.69 337 ASN A CA 1
ATOM 2740 C C . ASN A 1 337 ? -20.723 2.886 42.662 1.00 82.69 337 ASN A C 1
ATOM 2742 O O . ASN A 1 337 ? -19.609 3.386 42.811 1.00 82.69 337 ASN A O 1
ATOM 2746 N N . ASP A 1 338 ? -21.657 2.945 43.612 1.00 82.75 338 ASP A N 1
ATOM 2747 C CA . ASP A 1 338 ? -21.507 3.696 44.871 1.00 82.75 338 ASP A CA 1
ATOM 2748 C C . ASP A 1 338 ? -20.288 3.269 45.713 1.00 82.75 338 ASP A C 1
ATOM 2750 O O . ASP A 1 338 ? -19.766 4.047 46.507 1.00 82.75 338 ASP A O 1
ATOM 2754 N N . ASN A 1 339 ? -19.790 2.045 45.503 1.00 83.38 339 ASN A N 1
ATOM 2755 C CA . ASN A 1 339 ? -18.606 1.499 46.172 1.00 83.38 339 ASN A CA 1
ATOM 2756 C C . ASN A 1 339 ? -17.298 1.763 45.401 1.00 83.38 339 ASN A C 1
ATOM 2758 O O . ASN A 1 339 ? -16.261 1.192 45.741 1.00 83.38 339 ASN A O 1
ATOM 2762 N N . GLY A 1 340 ? -17.333 2.563 44.331 1.00 80.88 340 GLY A N 1
ATOM 2763 C CA . GLY A 1 340 ? -16.166 2.890 43.512 1.00 80.88 340 GLY A CA 1
ATOM 2764 C C . GLY A 1 340 ? -15.696 1.768 42.578 1.00 80.88 340 GLY A C 1
ATOM 2765 O O . GLY A 1 340 ? -14.617 1.876 41.997 1.00 80.88 340 GLY A O 1
ATOM 2766 N N . LYS A 1 341 ? -16.466 0.683 42.414 1.00 86.50 341 LYS A N 1
ATOM 2767 C CA . LYS A 1 341 ? -16.107 -0.435 41.526 1.00 86.50 341 LYS A CA 1
ATOM 2768 C C . LYS A 1 341 ? -16.589 -0.190 40.099 1.00 86.50 341 LYS A C 1
ATOM 2770 O O . LYS A 1 341 ? -17.719 0.254 39.893 1.00 86.50 341 LYS A O 1
ATOM 2775 N N . LYS A 1 342 ? -15.746 -0.558 39.127 1.00 89.25 342 LYS A N 1
ATOM 2776 C CA . LYS A 1 342 ? -16.097 -0.589 37.702 1.00 89.25 342 LYS A CA 1
ATOM 2777 C C . LYS A 1 342 ? -17.150 -1.673 37.448 1.00 89.25 342 LYS A C 1
ATOM 2779 O O . LYS A 1 342 ? -16.948 -2.832 37.808 1.00 89.25 342 LYS A O 1
ATOM 2784 N N . LEU A 1 343 ? -18.253 -1.292 36.816 1.00 87.81 343 LEU A N 1
ATOM 2785 C CA . LEU A 1 343 ? -19.282 -2.180 36.288 1.00 87.81 343 LEU A CA 1
ATOM 2786 C C . LEU A 1 343 ? -19.245 -2.082 34.765 1.00 87.81 343 LEU A C 1
ATOM 2788 O O . LEU A 1 343 ? -19.729 -1.104 34.195 1.00 87.81 343 LEU A O 1
ATOM 2792 N N . TYR A 1 344 ? -18.624 -3.065 34.114 1.00 88.12 344 TYR A N 1
ATOM 2793 C CA . TYR A 1 344 ? -18.552 -3.092 32.656 1.00 88.12 344 TYR A CA 1
ATOM 2794 C C . TYR A 1 344 ? -19.937 -3.280 32.049 1.00 88.12 344 TYR A C 1
ATOM 2796 O O . TYR A 1 344 ? -20.727 -4.116 32.492 1.00 88.12 344 TYR A O 1
ATOM 2804 N N . ILE A 1 345 ? -20.202 -2.483 31.025 1.00 84.62 345 ILE A N 1
ATOM 2805 C CA . ILE A 1 345 ? -21.433 -2.516 30.255 1.00 84.62 345 ILE A CA 1
ATOM 2806 C C . ILE A 1 345 ? -21.393 -3.742 29.344 1.00 84.62 345 ILE A C 1
ATOM 2808 O O . ILE A 1 345 ? -20.428 -3.963 28.613 1.00 84.62 345 ILE A O 1
ATOM 2812 N N . ASN A 1 346 ? -22.444 -4.553 29.420 1.00 76.62 346 ASN A N 1
ATOM 2813 C CA . ASN A 1 346 ? -22.637 -5.732 28.590 1.00 76.62 346 ASN A CA 1
ATOM 2814 C C . ASN A 1 346 ? -23.806 -5.506 27.622 1.00 76.62 346 ASN A C 1
ATOM 2816 O O . ASN A 1 346 ? -24.410 -4.433 27.584 1.00 76.62 346 ASN A O 1
ATOM 2820 N N . SER A 1 347 ? -24.143 -6.539 26.856 1.00 70.56 347 SER A N 1
ATOM 2821 C CA . SER A 1 347 ? -25.249 -6.490 25.905 1.00 70.56 347 SER A CA 1
ATOM 2822 C C . SER A 1 347 ? -26.616 -6.274 26.552 1.00 70.56 347 SER A C 1
ATOM 2824 O O . SER A 1 347 ? -27.552 -6.029 25.825 1.00 70.56 347 SER A O 1
ATOM 2826 N N . ASP A 1 348 ? -26.777 -6.360 27.870 1.00 68.56 348 ASP A N 1
ATOM 2827 C CA . ASP A 1 348 ? -28.082 -6.179 28.525 1.00 68.56 348 ASP A CA 1
ATOM 2828 C C . ASP A 1 348 ? -28.205 -4.804 29.207 1.00 68.56 348 ASP A C 1
ATOM 2830 O O . ASP A 1 348 ? -29.179 -4.524 29.904 1.00 68.56 348 ASP A O 1
ATOM 2834 N N . TYR A 1 349 ? -27.200 -3.940 29.049 1.00 75.31 349 TYR A N 1
ATOM 2835 C CA . TYR A 1 349 ? -27.211 -2.578 29.578 1.00 75.31 349 TYR A CA 1
ATOM 2836 C C . TYR A 1 349 ? -28.143 -1.681 28.760 1.00 75.31 349 TYR A C 1
ATOM 2838 O O . TYR A 1 349 ? -28.252 -1.894 27.569 1.00 75.31 349 TYR A O 1
ATOM 2846 N N . LYS A 1 350 ? -28.752 -0.635 29.332 1.00 72.00 350 LYS A N 1
ATOM 2847 C CA . LYS A 1 350 ? -29.479 0.383 28.549 1.00 72.00 350 LYS A CA 1
ATOM 2848 C C . LYS A 1 350 ? -28.860 1.751 28.743 1.00 72.00 350 LYS A C 1
ATOM 2850 O O . LYS A 1 350 ? -28.712 2.199 29.879 1.00 72.00 350 LYS A O 1
ATOM 2855 N N . PHE A 1 351 ? -28.608 2.434 27.630 1.00 78.56 351 PHE A N 1
ATOM 2856 C CA . PHE A 1 351 ? -28.097 3.790 27.677 1.00 78.56 351 PHE A CA 1
ATOM 2857 C C . PHE A 1 351 ? -29.183 4.800 28.067 1.00 78.56 351 PHE A C 1
ATOM 2859 O O . PHE A 1 351 ? -30.222 4.894 27.411 1.00 78.56 351 PHE A O 1
ATOM 2866 N N . SER A 1 352 ? -28.941 5.569 29.126 1.00 74.75 352 SER A N 1
ATOM 2867 C CA . SER A 1 352 ? -29.841 6.626 29.602 1.00 74.75 352 SER A CA 1
ATOM 2868 C C . SER A 1 352 ? -29.332 8.008 29.204 1.00 74.75 352 SER A C 1
ATOM 2870 O O . SER A 1 352 ? -28.153 8.317 29.362 1.00 74.75 352 SER A O 1
ATOM 2872 N N . TYR A 1 353 ? -30.220 8.879 28.719 1.00 77.69 353 TYR A N 1
ATOM 2873 C CA . TYR A 1 353 ? -29.847 10.256 28.390 1.00 77.69 353 TYR A CA 1
ATOM 2874 C C . TYR A 1 353 ? -29.211 10.965 29.599 1.00 77.69 353 TYR A C 1
ATOM 2876 O O . TYR A 1 353 ? -29.716 10.865 30.717 1.00 77.69 353 TYR A O 1
ATOM 2884 N N . ASN A 1 354 ? -28.113 11.691 29.363 1.00 78.12 354 ASN A N 1
ATOM 2885 C CA . ASN A 1 354 ? -27.278 12.360 30.368 1.00 78.12 354 ASN A CA 1
ATOM 2886 C C . ASN A 1 354 ? -26.529 11.449 31.351 1.00 78.12 354 ASN A C 1
ATOM 2888 O O . ASN A 1 354 ? -25.866 11.962 32.259 1.00 78.12 354 ASN A O 1
ATOM 2892 N N . GLU A 1 355 ? -26.566 10.127 31.187 1.00 84.94 355 GLU A N 1
ATOM 2893 C CA . GLU A 1 355 ? -25.687 9.266 31.973 1.00 84.94 355 GLU A CA 1
ATOM 2894 C C . GLU A 1 355 ? -24.220 9.463 31.560 1.00 84.94 355 GLU A C 1
ATOM 2896 O O . GLU A 1 355 ? -23.907 9.832 30.423 1.00 84.94 355 GLU A O 1
ATOM 2901 N N . LYS A 1 356 ? -23.308 9.203 32.499 1.00 89.38 356 LYS A N 1
ATOM 2902 C CA . LYS A 1 356 ? -21.866 9.257 32.252 1.00 89.38 356 LYS A CA 1
ATOM 2903 C C . LYS A 1 356 ? -21.317 7.850 32.089 1.00 89.38 356 LYS A C 1
ATOM 2905 O O . LYS A 1 356 ? -21.359 7.065 33.035 1.00 89.38 356 LYS A O 1
ATOM 2910 N N . ILE A 1 357 ? -20.745 7.580 30.923 1.00 90.44 357 ILE A N 1
ATOM 2911 C CA . ILE A 1 357 ? -20.050 6.337 30.602 1.00 90.44 357 ILE A CA 1
ATOM 2912 C C . ILE A 1 357 ? -18.548 6.599 30.554 1.00 90.44 357 ILE A C 1
ATOM 2914 O O . ILE A 1 357 ? -18.094 7.594 29.991 1.00 90.44 357 ILE A O 1
ATOM 2918 N N . LEU A 1 358 ? -17.781 5.709 31.174 1.00 91.88 358 LEU A N 1
ATOM 2919 C CA . LEU A 1 358 ? -16.323 5.691 31.134 1.00 91.88 358 LEU A CA 1
ATOM 2920 C C . LEU A 1 358 ? -15.847 4.556 30.227 1.00 91.88 358 LEU A C 1
ATOM 2922 O O . LEU A 1 358 ? -16.614 3.640 29.934 1.00 91.88 358 LEU A O 1
ATOM 2926 N N . PHE A 1 359 ? -14.585 4.598 29.800 1.00 89.88 359 PHE A N 1
ATOM 2927 C CA . PHE A 1 359 ? -14.028 3.587 28.903 1.00 89.88 359 PHE A CA 1
ATOM 2928 C C . PHE A 1 359 ? -12.634 3.163 29.330 1.00 89.88 359 PHE A C 1
ATOM 2930 O O . PHE A 1 359 ? -11.787 4.003 29.640 1.00 89.88 359 PHE A O 1
ATOM 2937 N N . ASP A 1 360 ? -12.407 1.857 29.264 1.00 91.94 360 ASP A N 1
ATOM 2938 C CA . ASP A 1 360 ? -11.073 1.295 29.132 1.00 91.94 360 ASP A CA 1
ATOM 2939 C C . ASP A 1 360 ? -10.853 0.940 27.661 1.00 91.94 360 ASP A C 1
ATOM 2941 O O . ASP A 1 360 ? -11.762 0.443 26.993 1.00 91.94 360 ASP A O 1
ATOM 2945 N N . VAL A 1 361 ? -9.663 1.212 27.138 1.00 92.19 361 VAL A N 1
ATOM 2946 C CA . VAL A 1 361 ? -9.302 0.867 25.762 1.00 92.19 361 VAL A CA 1
ATOM 2947 C C . VAL A 1 361 ? -8.183 -0.152 25.780 1.00 92.19 361 VAL A C 1
ATOM 2949 O O . VAL A 1 361 ? -7.104 0.135 26.282 1.00 92.19 361 VAL A O 1
ATOM 2952 N N . GLU A 1 362 ? -8.425 -1.326 25.214 1.00 93.38 362 GLU A N 1
ATOM 2953 C CA . GLU A 1 362 ? -7.426 -2.377 25.073 1.00 93.38 362 GLU A CA 1
ATOM 2954 C C . GLU A 1 362 ? -6.880 -2.405 23.647 1.00 93.38 362 GLU A C 1
ATOM 2956 O O . GLU A 1 362 ? -7.648 -2.393 22.686 1.00 93.38 362 GLU A O 1
ATOM 2961 N N . ILE A 1 363 ? -5.560 -2.482 23.520 1.00 93.12 363 ILE A N 1
ATOM 2962 C CA . ILE A 1 363 ? -4.838 -2.729 22.274 1.00 93.12 363 ILE A CA 1
ATOM 2963 C C . ILE A 1 363 ? -4.056 -4.025 22.473 1.00 93.12 363 ILE A C 1
ATOM 2965 O O . ILE A 1 363 ? -3.209 -4.104 23.358 1.00 93.12 363 ILE A O 1
ATOM 2969 N N . ILE A 1 364 ? -4.349 -5.042 21.670 1.00 93.69 364 ILE A N 1
ATOM 2970 C CA . ILE A 1 364 ? -3.669 -6.340 21.711 1.00 93.69 364 ILE A CA 1
ATOM 2971 C C . ILE A 1 364 ? -2.832 -6.471 20.445 1.00 93.69 364 ILE A C 1
ATOM 2973 O O . ILE A 1 364 ? -3.375 -6.339 19.346 1.00 93.69 364 ILE A O 1
ATOM 2977 N N . ASN A 1 365 ? -1.537 -6.745 20.586 1.00 93.06 365 ASN A N 1
ATOM 2978 C CA . ASN A 1 365 ? -0.693 -7.137 19.466 1.00 93.06 365 ASN A CA 1
ATOM 2979 C C . ASN A 1 365 ? -0.903 -8.631 19.182 1.00 93.06 365 ASN A C 1
ATOM 2981 O O . ASN A 1 365 ? -0.372 -9.495 19.873 1.00 93.06 365 ASN A O 1
ATOM 2985 N N . GLU A 1 366 ? -1.693 -8.939 18.155 1.00 92.25 366 GLU A N 1
ATOM 2986 C CA . GLU A 1 366 ? -1.989 -10.314 17.728 1.00 92.25 366 GLU A CA 1
ATOM 2987 C C . GLU A 1 366 ? -0.971 -10.834 16.696 1.00 92.25 366 GLU A C 1
ATOM 2989 O O . GLU A 1 366 ? -1.124 -11.930 16.147 1.00 92.25 366 GLU A O 1
ATOM 2994 N N . SER A 1 367 ? 0.058 -10.045 16.383 1.00 87.88 367 SER A N 1
ATOM 2995 C CA . SER A 1 367 ? 1.119 -10.446 15.472 1.00 87.88 367 SER A CA 1
ATOM 2996 C C . SER A 1 367 ? 2.053 -11.448 16.131 1.00 87.88 367 SER A C 1
ATOM 2998 O O . SER A 1 367 ? 2.474 -11.290 17.272 1.00 87.88 367 SER A O 1
ATOM 3000 N N . SER A 1 368 ? 2.446 -12.461 15.365 1.00 86.75 368 SER A N 1
ATOM 3001 C CA . SER A 1 368 ? 3.566 -13.342 15.701 1.00 86.75 368 SER A CA 1
ATOM 3002 C C . SER A 1 368 ? 4.919 -12.775 15.260 1.00 86.75 368 SER A C 1
ATOM 3004 O O . SER A 1 368 ? 5.961 -13.317 15.633 1.00 86.75 368 SER A O 1
ATOM 3006 N N . SER A 1 369 ? 4.902 -11.719 14.445 1.00 86.75 369 SER A N 1
ATOM 3007 C CA . SER A 1 369 ? 6.031 -11.339 13.592 1.00 86.75 369 SER A CA 1
ATOM 3008 C C . SER A 1 369 ? 6.652 -9.998 13.967 1.00 86.75 369 SER A C 1
ATOM 3010 O O . SER A 1 369 ? 7.841 -9.800 13.738 1.00 86.75 369 SER A O 1
ATOM 3012 N N . TYR A 1 370 ? 5.884 -9.096 14.584 1.00 87.50 370 TYR A N 1
ATOM 3013 C CA . TYR A 1 370 ? 6.312 -7.719 14.823 1.00 87.50 370 TYR A CA 1
ATOM 3014 C C . TYR A 1 370 ? 6.039 -7.274 16.250 1.00 87.50 370 TYR A C 1
ATOM 3016 O O . TYR A 1 370 ? 4.930 -7.455 16.753 1.00 87.50 370 TYR A O 1
ATOM 3024 N N . ASP A 1 371 ? 7.025 -6.595 16.821 1.00 89.50 371 ASP A N 1
ATOM 3025 C CA . ASP A 1 371 ? 6.806 -5.638 17.897 1.00 89.50 371 ASP A CA 1
ATOM 3026 C C . ASP A 1 371 ? 6.403 -4.302 17.255 1.00 89.50 371 ASP A C 1
ATOM 3028 O O . ASP A 1 371 ? 6.871 -3.953 16.163 1.00 89.50 371 ASP A O 1
ATOM 3032 N N . TYR A 1 372 ? 5.504 -3.568 17.902 1.00 89.69 372 TYR A N 1
ATOM 3033 C CA . TYR A 1 372 ? 5.039 -2.273 17.416 1.00 89.69 372 TYR A CA 1
ATOM 3034 C C . TYR A 1 372 ? 5.657 -1.146 18.216 1.00 89.69 372 TYR A C 1
ATOM 3036 O O . TYR A 1 372 ? 5.765 -1.250 19.430 1.00 89.69 372 TYR A O 1
ATOM 3044 N N . SER A 1 373 ? 6.008 -0.044 17.559 1.00 88.62 373 SER A N 1
ATOM 3045 C CA . SER A 1 373 ? 6.484 1.159 18.247 1.00 88.62 373 SER A CA 1
ATOM 3046 C C . SER A 1 373 ? 5.655 2.389 17.893 1.00 88.62 373 SER A C 1
ATOM 3048 O O . SER A 1 373 ? 4.874 2.386 16.942 1.00 88.62 373 SER A O 1
ATOM 3050 N N . ASN A 1 374 ? 5.790 3.455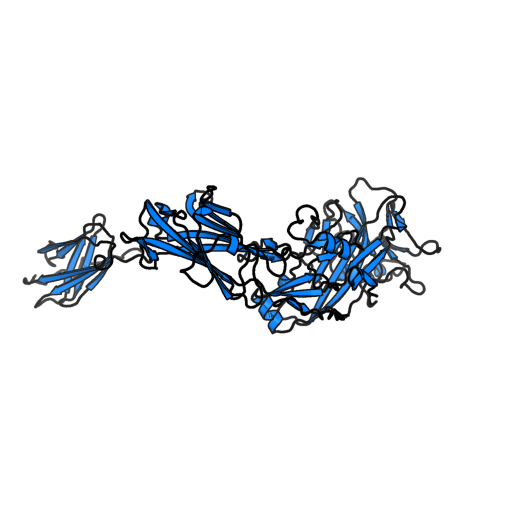 18.683 1.00 86.62 374 ASN A N 1
ATOM 3051 C CA . ASN A 1 374 ? 5.118 4.743 18.477 1.00 86.62 374 ASN A CA 1
ATOM 3052 C C . ASN A 1 374 ? 3.595 4.627 18.287 1.00 86.62 374 ASN A C 1
ATOM 3054 O O . ASN A 1 374 ? 3.041 5.184 17.337 1.00 86.62 374 ASN A O 1
ATOM 3058 N N . LEU A 1 375 ? 2.917 3.931 19.201 1.00 90.94 375 LEU A N 1
ATOM 3059 C CA . LEU A 1 375 ? 1.470 3.775 19.148 1.00 90.94 375 LEU A CA 1
ATOM 3060 C C . LEU A 1 375 ? 0.784 5.146 19.311 1.00 90.94 375 LEU A C 1
ATOM 3062 O O . LEU A 1 375 ? 1.000 5.857 20.298 1.00 90.94 375 LEU A O 1
ATOM 3066 N N . ASP A 1 376 ? -0.053 5.511 18.340 1.00 90.62 376 ASP A N 1
ATOM 3067 C CA . ASP A 1 376 ? -0.905 6.705 18.341 1.00 90.62 376 ASP A CA 1
ATOM 3068 C C . ASP A 1 376 ? -2.347 6.292 18.038 1.00 90.62 376 ASP A C 1
ATOM 3070 O O . ASP A 1 376 ? -2.693 5.878 16.927 1.00 90.62 376 ASP A O 1
ATOM 3074 N N . LEU A 1 377 ? -3.187 6.376 19.062 1.00 92.62 377 LEU A N 1
ATOM 3075 C CA . LEU A 1 377 ? -4.587 6.002 19.012 1.00 92.62 377 LEU A CA 1
ATOM 3076 C C . LEU A 1 377 ? -5.461 7.252 19.059 1.00 92.62 377 LEU A C 1
ATOM 3078 O O . LEU A 1 377 ? -5.335 8.092 19.949 1.00 92.62 377 LEU A O 1
ATOM 3082 N N . ARG A 1 378 ? -6.441 7.304 18.162 1.00 92.81 378 ARG A N 1
ATOM 3083 C CA . ARG A 1 378 ? -7.533 8.272 18.175 1.00 92.81 378 ARG A CA 1
ATOM 3084 C C . ARG A 1 378 ? -8.876 7.554 18.169 1.00 92.81 378 ARG A C 1
ATOM 3086 O O . ARG A 1 378 ? -9.084 6.677 17.339 1.00 92.81 378 ARG A O 1
ATOM 3093 N N . ILE A 1 379 ? -9.798 7.960 19.033 1.00 92.31 379 ILE A N 1
ATOM 3094 C CA . ILE A 1 379 ? -11.182 7.474 19.059 1.00 92.31 379 ILE A CA 1
ATOM 3095 C C . ILE A 1 379 ? -12.116 8.679 18.976 1.00 92.31 379 ILE A C 1
ATOM 3097 O O . ILE A 1 379 ? -12.013 9.603 19.775 1.00 92.31 379 ILE A O 1
ATOM 3101 N N . ASP A 1 380 ? -13.036 8.644 18.024 1.00 92.50 380 ASP A N 1
ATOM 3102 C CA . ASP A 1 380 ? -14.079 9.630 17.783 1.00 92.50 380 ASP A CA 1
ATOM 3103 C C . ASP A 1 380 ? -15.442 9.012 18.179 1.00 92.50 380 ASP A C 1
ATOM 3105 O O . ASP A 1 380 ? -16.031 8.259 17.400 1.00 92.50 380 ASP A O 1
ATOM 3109 N N . LEU A 1 381 ? -15.964 9.326 19.370 1.00 91.00 381 LEU A N 1
ATOM 3110 C CA . LEU A 1 381 ? -17.313 8.924 19.802 1.00 91.00 381 LEU A CA 1
ATOM 3111 C C . LEU A 1 381 ? -18.372 9.799 19.127 1.00 91.00 381 LEU A C 1
ATOM 3113 O O . LEU A 1 381 ? -18.307 11.024 19.218 1.00 91.00 381 LEU A O 1
ATOM 3117 N N . ILE A 1 382 ? -19.365 9.199 18.472 1.00 90.75 382 ILE A N 1
ATOM 3118 C CA . ILE A 1 382 ? -20.370 9.918 17.680 1.00 90.75 382 ILE A CA 1
ATOM 3119 C C . ILE A 1 382 ? -21.557 10.323 18.564 1.00 90.75 382 ILE A C 1
ATOM 3121 O O . ILE A 1 382 ? -22.309 9.485 19.067 1.00 90.75 382 ILE A O 1
ATOM 3125 N N . LYS A 1 383 ? -21.744 11.640 18.685 1.00 88.06 383 LYS A N 1
ATOM 3126 C CA . LYS A 1 383 ? -22.795 12.284 19.483 1.00 88.06 383 LYS A CA 1
ATOM 3127 C C . LYS A 1 383 ? -24.099 12.489 18.737 1.00 88.06 383 LYS A C 1
ATOM 3129 O O . LYS A 1 383 ? -25.157 12.405 19.346 1.00 88.06 383 LYS A O 1
ATOM 3134 N N . GLU A 1 384 ? -24.008 12.840 17.459 1.00 85.81 384 GLU A N 1
ATOM 3135 C CA . GLU A 1 384 ? -25.140 13.237 16.620 1.00 85.81 384 GLU A CA 1
ATOM 3136 C C . GLU A 1 384 ? -24.749 13.111 15.139 1.00 85.81 384 GLU A C 1
ATOM 3138 O O . GLU A 1 384 ? -23.578 13.286 14.776 1.00 85.81 384 GLU A O 1
ATOM 3143 N N . LEU A 1 385 ? -25.739 12.851 14.282 1.00 82.25 385 LEU A N 1
ATOM 3144 C CA . LEU A 1 385 ? -25.626 12.940 12.827 1.00 82.25 385 LEU A CA 1
ATOM 3145 C C . LEU A 1 385 ? -26.467 14.117 12.328 1.00 82.25 385 LEU A C 1
ATOM 3147 O O . LEU A 1 385 ? -27.691 14.085 12.429 1.00 82.25 385 LEU A O 1
ATOM 3151 N N . LYS A 1 386 ? -25.810 15.133 11.766 1.00 80.69 386 LYS A N 1
ATOM 3152 C CA . LYS A 1 386 ? -26.474 16.276 11.129 1.00 80.69 386 LYS A CA 1
ATOM 3153 C C . LYS A 1 386 ? -26.763 16.007 9.653 1.00 80.69 386 LYS A C 1
ATOM 3155 O O . LYS A 1 386 ? -26.179 15.105 9.042 1.00 80.69 386 LYS A O 1
ATOM 3160 N N . GLU A 1 387 ? -27.639 16.826 9.069 1.00 71.06 387 GLU A N 1
ATOM 3161 C CA . GLU A 1 387 ? -27.892 16.830 7.624 1.00 71.06 387 GLU A CA 1
ATOM 3162 C C . GLU A 1 387 ? -26.576 16.900 6.831 1.00 71.06 387 GLU A C 1
ATOM 3164 O O . GLU A 1 387 ? -25.632 17.600 7.204 1.00 71.06 387 GLU A O 1
ATOM 3169 N N . GLY A 1 388 ? -26.487 16.123 5.748 1.00 66.00 388 GLY A N 1
ATOM 3170 C CA . GLY A 1 388 ? -25.261 16.013 4.952 1.00 66.00 388 GLY A CA 1
ATOM 3171 C C . GLY A 1 388 ? -24.195 15.064 5.520 1.00 66.00 388 GLY A C 1
ATOM 3172 O O . GLY A 1 388 ? -23.051 15.118 5.079 1.00 66.00 388 GLY A O 1
ATOM 3173 N N . SER A 1 389 ? -24.546 14.167 6.453 1.00 72.00 389 SER A N 1
ATOM 3174 C CA . SER A 1 389 ? -23.639 13.164 7.056 1.00 72.00 389 SER A CA 1
ATOM 3175 C C . SER A 1 389 ? -22.507 13.745 7.915 1.00 72.00 389 SER A C 1
ATOM 3177 O O . SER A 1 389 ? -21.493 13.084 8.155 1.00 72.00 389 SER A O 1
ATOM 3179 N N . VAL A 1 390 ? -22.667 14.974 8.408 1.00 80.75 390 VAL A N 1
ATOM 3180 C CA . VAL A 1 390 ? -21.708 15.582 9.337 1.00 80.75 390 VAL A CA 1
ATOM 3181 C C . VAL A 1 390 ? -21.874 14.935 10.713 1.00 80.75 390 VAL A C 1
ATOM 3183 O O . VAL A 1 390 ? -22.943 15.016 11.319 1.00 80.75 390 VAL A O 1
ATOM 3186 N N . LYS A 1 391 ? -20.814 14.296 11.219 1.00 84.00 391 LYS A N 1
ATOM 3187 C CA . LYS A 1 391 ? -20.803 13.678 12.553 1.00 84.00 391 LYS A CA 1
ATOM 3188 C C . LYS A 1 391 ? -20.302 14.682 13.594 1.00 84.00 391 LYS A C 1
ATOM 3190 O O . LYS A 1 391 ? -19.176 15.164 13.472 1.00 84.00 391 LYS A O 1
ATOM 3195 N N . ILE A 1 392 ? -21.090 14.959 14.634 1.00 88.44 392 ILE A N 1
ATOM 3196 C CA . ILE A 1 392 ? -20.580 15.631 15.842 1.00 88.44 392 ILE A CA 1
ATOM 3197 C C . ILE A 1 392 ? -19.943 14.569 16.727 1.00 88.44 392 ILE A C 1
ATOM 3199 O O . ILE A 1 392 ? -20.523 13.498 16.919 1.00 88.44 392 ILE A O 1
ATOM 3203 N N . ARG A 1 393 ? -18.740 14.844 17.235 1.00 91.56 393 ARG A N 1
ATOM 3204 C CA . ARG A 1 393 ? -17.912 13.845 17.910 1.00 91.56 393 ARG A CA 1
ATOM 3205 C C . ARG A 1 393 ? -17.247 14.391 19.164 1.00 91.56 393 ARG A C 1
ATOM 3207 O O . ARG A 1 393 ? -16.871 15.559 19.187 1.00 91.56 393 ARG A O 1
ATOM 3214 N N . ASP A 1 394 ? -17.054 13.509 20.136 1.00 91.38 394 ASP A N 1
ATOM 3215 C CA . ASP A 1 394 ? -16.024 13.663 21.163 1.00 91.38 394 ASP A CA 1
ATOM 3216 C C . ASP A 1 394 ? -14.779 12.879 20.764 1.00 91.38 394 ASP A C 1
ATOM 3218 O O . ASP A 1 394 ? -14.888 11.772 20.240 1.00 91.38 394 ASP A O 1
ATOM 3222 N N . VAL A 1 395 ? -13.601 13.452 21.003 1.00 91.94 395 VAL A N 1
ATOM 3223 C CA . VAL A 1 395 ? -12.331 12.892 20.533 1.00 91.94 395 VAL A CA 1
ATOM 3224 C C . VAL A 1 395 ? -11.417 12.573 21.706 1.00 91.94 395 VAL A C 1
ATOM 3226 O O . VAL A 1 395 ? -11.057 13.457 22.488 1.00 91.94 395 VAL A O 1
ATOM 3229 N N . PHE A 1 396 ? -10.985 11.318 21.770 1.00 90.81 396 PHE A N 1
ATOM 3230 C CA . PHE A 1 396 ? -9.872 10.861 22.592 1.00 90.81 396 PHE A CA 1
ATOM 3231 C C . PHE A 1 396 ? -8.638 10.676 21.722 1.00 90.81 396 PHE A C 1
ATOM 3233 O O . PHE A 1 396 ? -8.727 10.103 20.635 1.00 90.81 396 PHE A O 1
ATOM 3240 N N . GLN A 1 397 ? -7.483 11.126 22.205 1.00 93.25 397 GLN A N 1
ATOM 3241 C CA . GLN A 1 397 ? -6.213 10.873 21.535 1.00 93.25 397 GLN A CA 1
ATOM 3242 C C . GLN A 1 397 ? -5.121 10.523 22.540 1.00 93.25 397 GLN A C 1
ATOM 3244 O O . GLN A 1 397 ? -4.936 11.240 23.526 1.00 93.25 397 GLN A O 1
ATOM 3249 N N . PHE A 1 398 ? -4.379 9.453 22.261 1.00 91.94 398 PHE A N 1
ATOM 3250 C CA . PHE A 1 398 ? -3.294 8.963 23.101 1.00 91.94 398 PHE A CA 1
ATOM 3251 C C . PHE A 1 398 ? -2.078 8.603 22.265 1.00 91.94 398 PHE A C 1
ATOM 3253 O O . PHE A 1 398 ? -2.189 7.913 21.258 1.00 91.94 398 PHE A O 1
ATOM 3260 N N . ASN A 1 399 ? -0.911 9.010 22.739 1.00 90.94 399 ASN A N 1
ATOM 3261 C CA . ASN A 1 399 ? 0.376 8.488 22.304 1.00 90.94 399 ASN A CA 1
ATOM 3262 C C . ASN A 1 399 ? 1.359 8.536 23.476 1.00 90.94 399 ASN A C 1
ATOM 3264 O O . ASN A 1 399 ? 1.044 9.086 24.534 1.00 90.94 399 ASN A O 1
ATOM 3268 N N . LYS A 1 400 ? 2.586 8.048 23.268 1.00 89.38 400 LYS A N 1
ATOM 3269 C CA . LYS A 1 400 ? 3.637 8.002 24.302 1.00 89.38 400 LYS A CA 1
ATOM 3270 C C . LYS A 1 400 ? 3.908 9.323 25.034 1.00 89.38 400 LYS A C 1
ATOM 3272 O O . LYS A 1 400 ? 4.526 9.328 26.089 1.00 89.38 400 LYS A O 1
ATOM 3277 N N . SER A 1 401 ? 3.520 10.467 24.469 1.00 88.75 401 SER A N 1
ATOM 3278 C CA . SER A 1 401 ? 3.817 11.791 25.025 1.00 88.75 401 SER A CA 1
ATOM 3279 C C . SER A 1 401 ? 2.583 12.584 25.447 1.00 88.75 401 SER A C 1
ATOM 3281 O O . SER A 1 401 ? 2.726 13.521 26.239 1.00 88.75 401 SER A O 1
ATOM 3283 N N . THR A 1 402 ? 1.393 12.238 24.953 1.00 88.38 402 THR A N 1
ATOM 3284 C CA . THR A 1 402 ? 0.174 13.044 25.079 1.00 88.38 402 THR A CA 1
ATOM 3285 C C . THR A 1 402 ? -1.055 12.173 25.322 1.00 88.38 402 THR A C 1
ATOM 3287 O O . THR A 1 402 ? -1.212 11.125 24.709 1.00 88.38 402 THR A O 1
ATOM 3290 N N . GLY A 1 403 ? -1.944 12.640 26.197 1.00 91.38 403 GLY A N 1
ATOM 3291 C CA . GLY A 1 403 ? -3.298 12.118 26.361 1.00 91.38 403 GLY A CA 1
ATOM 3292 C C . GLY A 1 403 ? -4.260 13.297 26.346 1.00 91.38 403 GLY A C 1
ATOM 3293 O O . GLY A 1 403 ? -4.075 14.234 27.127 1.00 91.38 403 GLY A O 1
ATOM 3294 N N . LYS A 1 404 ? -5.236 13.297 25.439 1.00 93.19 404 LYS A N 1
ATOM 3295 C CA . LYS A 1 404 ? -6.174 14.408 25.241 1.00 93.19 404 LYS A CA 1
ATOM 3296 C C . LYS A 1 404 ? -7.617 13.929 25.173 1.00 93.19 404 LYS A C 1
ATOM 3298 O O . LYS A 1 404 ? -7.902 12.877 24.605 1.00 93.19 404 LYS A O 1
ATOM 3303 N N . TYR A 1 405 ? -8.511 14.769 25.681 1.00 90.25 405 TYR A N 1
ATOM 3304 C CA . TYR A 1 405 ? -9.952 14.674 25.490 1.00 90.25 405 TYR A CA 1
ATOM 3305 C C . TYR A 1 405 ? -10.488 16.031 25.033 1.00 90.25 405 TYR A C 1
ATOM 3307 O O . TYR A 1 405 ? -10.319 17.014 25.755 1.00 90.25 405 TYR A O 1
ATOM 3315 N N . ASN A 1 406 ? -11.086 16.098 23.838 1.00 88.31 406 ASN A N 1
ATOM 3316 C CA . ASN A 1 406 ? -11.573 17.347 23.226 1.00 88.31 406 ASN A CA 1
ATOM 3317 C C . ASN A 1 406 ? -10.555 18.498 23.353 1.00 88.31 406 ASN A C 1
ATOM 3319 O O . ASN A 1 406 ? -10.835 19.543 23.938 1.00 88.31 406 ASN A O 1
ATOM 3323 N N . ASP A 1 407 ? -9.328 18.240 22.892 1.00 86.12 407 ASP A N 1
ATOM 3324 C CA . ASP A 1 407 ? -8.164 19.141 22.939 1.00 86.12 407 ASP A CA 1
ATOM 3325 C C . ASP A 1 407 ? -7.644 19.532 24.333 1.00 86.12 407 ASP A C 1
ATOM 3327 O O . ASP A 1 407 ? -6.591 20.163 24.447 1.00 86.12 407 ASP A O 1
ATOM 3331 N N . THR A 1 408 ? -8.293 19.079 25.404 1.00 91.06 408 THR A N 1
ATOM 3332 C CA . THR A 1 408 ? -7.827 19.277 26.779 1.00 91.06 408 THR A CA 1
ATOM 3333 C C . THR A 1 408 ? -6.858 18.166 27.169 1.00 91.06 408 THR A C 1
ATOM 3335 O O . THR A 1 408 ? -7.159 16.983 27.004 1.00 91.06 408 THR A O 1
ATOM 3338 N N . SER A 1 409 ? -5.689 18.531 27.700 1.00 92.12 409 SER A N 1
ATOM 3339 C CA . SER A 1 409 ? -4.720 17.552 28.207 1.00 92.12 409 SER A CA 1
ATOM 3340 C C . SER A 1 409 ? -5.280 16.823 29.428 1.00 92.12 409 SER A C 1
ATOM 3342 O O . SER A 1 409 ? -5.687 17.454 30.401 1.00 92.12 409 SER A O 1
ATOM 3344 N N . ILE A 1 410 ? -5.252 15.495 29.379 1.00 91.00 410 ILE A N 1
ATOM 3345 C CA . ILE A 1 410 ? -5.605 14.593 30.483 1.00 91.00 410 ILE A CA 1
ATOM 3346 C C . ILE A 1 410 ? -4.461 13.629 30.810 1.00 91.00 410 ILE A C 1
ATOM 3348 O O . ILE A 1 410 ? -4.675 12.653 31.519 1.00 91.00 410 ILE A O 1
ATOM 3352 N N . LYS A 1 411 ? -3.256 13.879 30.276 1.00 88.94 411 LYS A N 1
ATOM 3353 C CA . LYS A 1 411 ? -2.086 12.991 30.366 1.00 88.94 411 LYS A CA 1
ATOM 3354 C C . LYS A 1 411 ? -1.846 12.460 31.783 1.00 88.94 411 LYS A C 1
ATOM 3356 O O . LYS A 1 411 ? -1.686 11.260 31.955 1.00 88.94 411 LYS A O 1
ATOM 3361 N N . ASP A 1 412 ? -1.892 13.339 32.780 1.00 87.94 412 ASP A N 1
ATOM 3362 C CA . ASP A 1 412 ? -1.606 13.000 34.182 1.00 87.94 412 ASP A CA 1
ATOM 3363 C C . ASP A 1 412 ? -2.730 12.190 34.856 1.00 87.94 412 ASP A C 1
ATOM 3365 O O . ASP A 1 412 ? -2.609 11.768 36.003 1.00 87.94 412 ASP A O 1
ATOM 3369 N N . ASN A 1 413 ? -3.851 11.984 34.161 1.00 89.06 413 ASN A N 1
ATOM 3370 C CA . ASN A 1 413 ? -4.977 11.170 34.609 1.00 89.06 413 ASN A CA 1
ATOM 3371 C C . ASN A 1 413 ? -5.118 9.866 33.817 1.00 89.06 413 ASN A C 1
ATOM 3373 O O . ASN A 1 413 ? -6.109 9.161 34.015 1.00 89.06 413 ASN A O 1
ATOM 3377 N N . VAL A 1 414 ? -4.190 9.568 32.906 1.00 90.38 414 VAL A N 1
ATOM 3378 C CA . VAL A 1 414 ? -4.173 8.326 32.132 1.00 90.38 414 VAL A CA 1
ATOM 3379 C C . VAL A 1 414 ? -3.307 7.300 32.848 1.00 90.38 414 VAL A C 1
ATOM 3381 O O . VAL A 1 414 ? -2.118 7.526 33.053 1.00 90.38 414 VAL A O 1
ATOM 3384 N N . ASN A 1 415 ? -3.909 6.161 33.175 1.00 91.56 415 ASN A N 1
ATOM 3385 C CA . ASN A 1 415 ? -3.207 4.968 33.625 1.00 91.56 415 ASN A CA 1
ATOM 3386 C C . ASN A 1 415 ? -3.116 3.990 32.457 1.00 91.56 415 ASN A C 1
ATOM 3388 O O . ASN A 1 415 ? -4.112 3.754 31.767 1.00 91.56 415 ASN A O 1
ATOM 3392 N N . VAL A 1 416 ? -1.936 3.419 32.251 1.00 92.44 416 VAL A N 1
ATOM 3393 C CA . VAL A 1 416 ? -1.722 2.343 31.282 1.00 92.44 416 VAL A CA 1
ATOM 3394 C C . VAL A 1 416 ? -1.414 1.061 32.037 1.00 92.44 416 VAL A C 1
ATOM 3396 O O . VAL A 1 416 ? -0.747 1.116 33.057 1.00 92.44 416 VAL A O 1
ATOM 3399 N N . TYR A 1 417 ? -1.881 -0.082 31.560 1.00 93.38 417 TYR A N 1
ATOM 3400 C CA . TYR A 1 417 ? -1.545 -1.387 32.120 1.00 93.38 417 TYR A CA 1
ATOM 3401 C C . TYR A 1 417 ? -1.033 -2.291 31.004 1.00 93.38 417 TYR A C 1
ATOM 3403 O O . TYR A 1 417 ? -1.582 -2.257 29.902 1.00 93.38 417 TYR A O 1
ATOM 3411 N N . VAL A 1 418 ? 0.012 -3.071 31.274 1.00 91.44 418 VAL A N 1
ATOM 3412 C CA . VAL A 1 418 ? 0.634 -3.977 30.299 1.00 91.44 418 VAL A CA 1
ATOM 3413 C C . VAL A 1 418 ? 0.519 -5.399 30.828 1.00 91.44 418 VAL A C 1
ATOM 3415 O O . VAL A 1 418 ? 1.047 -5.699 31.894 1.00 91.44 418 VAL A O 1
ATOM 3418 N N . ASN A 1 419 ? -0.188 -6.265 30.100 1.00 89.88 419 ASN A N 1
ATOM 3419 C CA . ASN A 1 419 ? -0.425 -7.689 30.392 1.00 89.88 419 ASN A CA 1
ATOM 3420 C C . ASN A 1 419 ? -1.110 -8.037 31.730 1.00 89.88 419 ASN A C 1
ATOM 3422 O O . ASN A 1 419 ? -1.577 -9.165 31.897 1.00 89.88 419 ASN A O 1
ATOM 3426 N N . ASP A 1 420 ? -1.236 -7.092 32.654 1.00 84.69 420 ASP A N 1
ATOM 3427 C CA . ASP A 1 420 ? -2.054 -7.173 33.859 1.00 84.69 420 ASP A CA 1
ATOM 3428 C C . ASP A 1 420 ? -3.057 -6.006 33.914 1.00 84.69 420 ASP A C 1
ATOM 3430 O O . ASP A 1 420 ? -3.010 -5.108 33.077 1.00 84.69 420 ASP A O 1
ATOM 3434 N N . ASP A 1 421 ? -4.000 -6.040 34.861 1.00 76.50 421 ASP A N 1
ATOM 3435 C CA . ASP A 1 421 ? -4.983 -4.961 35.071 1.00 76.50 421 ASP A CA 1
ATOM 3436 C C . ASP A 1 421 ? -4.784 -4.250 36.435 1.00 76.50 421 ASP A C 1
ATOM 3438 O O . ASP A 1 421 ? -5.644 -3.491 36.886 1.00 76.50 421 ASP A O 1
ATOM 3442 N N . ASN A 1 422 ? -3.672 -4.517 37.132 1.00 79.56 422 ASN A N 1
ATOM 3443 C CA . ASN A 1 422 ? -3.477 -4.145 38.539 1.00 79.56 422 ASN A CA 1
ATOM 3444 C C . ASN A 1 422 ? -2.327 -3.158 38.762 1.00 79.56 422 ASN A C 1
ATOM 3446 O O . ASN A 1 422 ? -2.371 -2.395 39.730 1.00 79.56 422 ASN A O 1
ATOM 3450 N N . THR A 1 423 ? -1.315 -3.158 37.897 1.00 85.31 423 THR A N 1
ATOM 3451 C CA . THR A 1 423 ? -0.099 -2.358 38.053 1.00 85.31 423 THR A CA 1
ATOM 3452 C C . THR A 1 423 ? -0.126 -1.187 37.070 1.00 85.31 423 THR A C 1
ATOM 3454 O O . THR A 1 423 ? 0.188 -1.371 35.896 1.00 85.31 423 THR A O 1
ATOM 3457 N N . PRO A 1 424 ? -0.522 0.027 37.499 1.00 87.50 424 PRO A N 1
ATOM 3458 C CA . PRO A 1 424 ? -0.564 1.164 36.595 1.00 87.50 424 PRO A CA 1
ATOM 3459 C C . PRO A 1 424 ? 0.851 1.631 36.234 1.00 87.50 424 PRO A C 1
ATOM 3461 O O . PRO A 1 424 ? 1.688 1.907 37.095 1.00 87.50 424 PRO A O 1
ATOM 3464 N N . CYS A 1 425 ? 1.068 1.780 34.940 1.00 87.62 425 CYS A N 1
ATOM 3465 C CA . CYS A 1 425 ? 2.240 2.322 34.282 1.00 87.62 425 CYS A CA 1
ATOM 3466 C C . CYS A 1 425 ? 1.936 3.703 33.677 1.00 87.62 425 CYS A C 1
ATOM 3468 O O . CYS A 1 425 ? 0.791 4.163 33.598 1.00 87.62 425 CYS A O 1
ATOM 3470 N N . SER A 1 426 ? 2.997 4.372 33.230 1.00 86.06 426 SER A N 1
ATOM 3471 C CA . SER A 1 426 ? 2.915 5.667 32.554 1.00 86.06 426 SER A CA 1
ATOM 3472 C C . SER A 1 426 ? 2.431 5.522 31.109 1.00 86.06 426 SER A C 1
ATOM 3474 O O . SER A 1 426 ? 2.664 4.510 30.456 1.00 86.06 426 SER A O 1
ATOM 3476 N N . ILE A 1 427 ? 1.867 6.597 30.553 1.00 88.06 427 ILE A N 1
ATOM 3477 C CA . ILE A 1 427 ? 1.521 6.692 29.127 1.00 88.06 427 ILE A CA 1
ATOM 3478 C C . ILE A 1 427 ? 2.721 6.465 28.185 1.00 88.06 427 ILE A C 1
ATOM 3480 O O . ILE A 1 427 ? 2.530 6.146 27.015 1.00 88.06 427 ILE A O 1
ATOM 3484 N N . ASN A 1 428 ? 3.954 6.586 28.692 1.00 89.19 428 ASN A N 1
ATOM 3485 C CA . ASN A 1 428 ? 5.177 6.278 27.947 1.00 89.19 428 ASN A CA 1
ATOM 3486 C C . ASN A 1 428 ? 5.230 4.821 27.446 1.0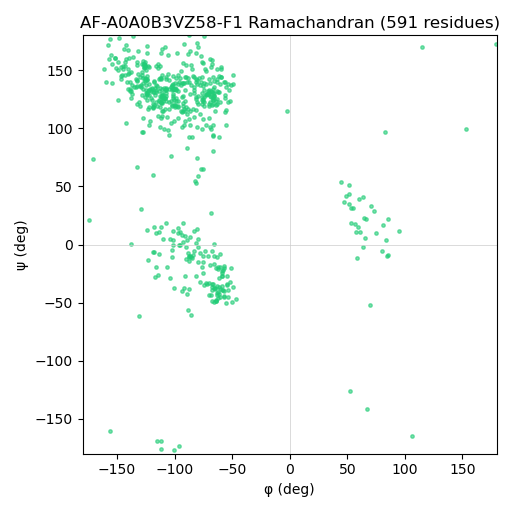0 89.19 428 ASN A C 1
ATOM 3488 O O . ASN A 1 428 ? 5.928 4.570 26.465 1.00 89.19 428 ASN A O 1
ATOM 3492 N N . GLU A 1 429 ? 4.490 3.889 28.060 1.00 88.94 429 GLU A N 1
ATOM 3493 C CA . GLU A 1 429 ? 4.390 2.496 27.590 1.00 88.94 429 GLU A CA 1
ATOM 3494 C C . GLU A 1 429 ? 3.780 2.396 26.184 1.00 88.94 429 GLU A C 1
ATOM 3496 O O . GLU A 1 429 ? 4.100 1.482 25.448 1.00 88.94 429 GLU A O 1
ATOM 3501 N N . LEU A 1 430 ? 3.031 3.403 25.709 1.00 88.19 430 LEU A N 1
ATOM 3502 C CA . LEU A 1 430 ? 2.611 3.484 24.297 1.00 88.19 430 LEU A CA 1
ATOM 3503 C C . LEU A 1 430 ? 3.785 3.688 23.316 1.00 88.19 430 LEU A C 1
ATOM 3505 O O . LEU A 1 430 ? 3.580 3.848 22.113 1.00 88.19 430 LEU A O 1
ATOM 3509 N N . SER A 1 431 ? 5.025 3.758 23.806 1.00 89.69 431 SER A N 1
ATOM 3510 C CA . SER A 1 431 ? 6.207 3.792 22.951 1.00 89.69 431 SER A CA 1
ATOM 3511 C C . SER A 1 431 ? 6.457 2.465 22.250 1.00 89.69 431 SER A C 1
ATOM 3513 O O . SER A 1 431 ? 6.907 2.530 21.110 1.00 89.69 431 SER A O 1
ATOM 3515 N N . ASN A 1 432 ? 6.127 1.331 22.878 1.00 90.75 432 ASN A N 1
ATOM 3516 C CA . ASN A 1 432 ? 6.327 -0.011 22.340 1.00 90.75 432 ASN A CA 1
ATOM 3517 C C . ASN A 1 432 ? 5.190 -0.955 22.764 1.00 90.75 432 ASN A C 1
ATOM 3519 O O . ASN A 1 432 ? 4.591 -0.788 23.819 1.00 90.75 432 ASN A O 1
ATOM 3523 N N . LEU A 1 433 ? 4.903 -1.955 21.942 1.00 91.56 433 LEU A N 1
ATOM 3524 C CA . LEU A 1 433 ? 3.991 -3.045 22.253 1.00 91.56 433 LEU A CA 1
ATOM 3525 C C . LEU A 1 433 ? 4.556 -4.328 21.649 1.00 91.56 433 LEU A C 1
ATOM 3527 O O . LEU A 1 433 ? 4.483 -4.530 20.430 1.00 91.56 433 LEU A O 1
ATOM 3531 N N . ASP A 1 434 ? 5.119 -5.176 22.502 1.00 92.06 434 ASP A N 1
ATOM 3532 C CA . ASP A 1 434 ? 5.761 -6.409 22.067 1.00 92.06 434 ASP A CA 1
ATOM 3533 C C . ASP A 1 434 ? 4.722 -7.392 21.506 1.00 92.06 434 ASP A C 1
ATOM 3535 O O . ASP A 1 434 ? 3.511 -7.299 21.744 1.00 92.06 434 ASP A O 1
ATOM 3539 N N . LYS A 1 435 ? 5.182 -8.336 20.692 1.00 91.00 435 LYS A N 1
ATOM 3540 C CA . LYS A 1 435 ? 4.333 -9.385 20.120 1.00 91.00 435 LYS A CA 1
ATOM 3541 C C . LYS A 1 435 ? 3.603 -10.191 21.200 1.00 91.00 435 LYS A C 1
ATOM 3543 O O . LYS A 1 435 ? 4.218 -10.772 22.092 1.00 91.00 435 LYS A O 1
ATOM 3548 N N . GLY A 1 436 ? 2.280 -10.280 21.073 1.00 90.81 436 GLY A N 1
ATOM 3549 C CA . GLY A 1 436 ? 1.409 -10.962 22.031 1.00 90.81 436 GLY A CA 1
ATOM 3550 C C . GLY A 1 436 ? 0.971 -10.113 23.227 1.00 90.81 436 GLY A C 1
ATOM 3551 O O . GLY A 1 436 ? 0.079 -10.551 23.955 1.00 90.81 436 GLY A O 1
ATOM 3552 N N . ASP A 1 437 ? 1.538 -8.920 23.424 1.00 93.75 437 ASP A N 1
ATOM 3553 C CA . ASP A 1 437 ? 1.190 -8.078 24.566 1.00 93.75 437 ASP A CA 1
ATOM 3554 C C . ASP A 1 437 ? -0.198 -7.440 24.427 1.00 93.75 437 ASP A C 1
ATOM 3556 O O . ASP A 1 437 ? -0.672 -7.102 23.334 1.00 93.75 437 ASP A O 1
ATOM 3560 N N . LYS A 1 438 ? -0.835 -7.224 25.581 1.00 94.19 438 LYS A N 1
ATOM 3561 C CA . LYS A 1 438 ? -2.055 -6.428 25.739 1.00 94.19 438 LYS A CA 1
ATOM 3562 C C . LYS A 1 438 ? -1.740 -5.163 26.525 1.00 94.19 438 LYS A C 1
ATOM 3564 O O . LYS A 1 438 ? -1.286 -5.237 27.665 1.00 94.19 438 LYS A O 1
ATOM 3569 N N . LEU A 1 439 ? -2.109 -4.018 25.965 1.00 94.44 439 LEU A N 1
ATOM 3570 C CA . LEU A 1 439 ? -2.061 -2.724 26.630 1.00 94.4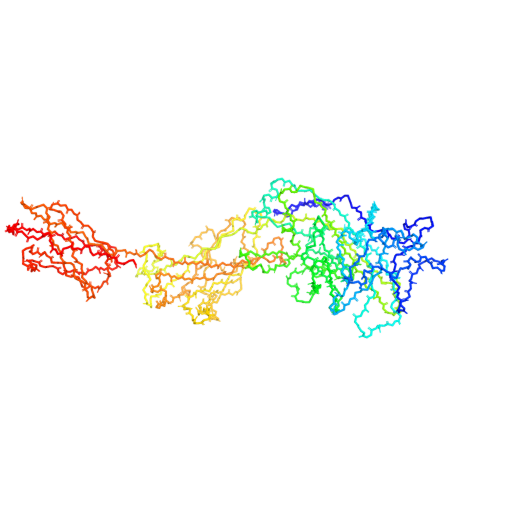4 439 LEU A CA 1
ATOM 3571 C C . LEU A 1 439 ? -3.479 -2.217 26.904 1.00 94.44 439 LEU A C 1
ATOM 3573 O O . LEU A 1 439 ? -4.286 -2.120 25.985 1.00 94.44 439 LEU A O 1
ATOM 3577 N N . THR A 1 440 ? -3.773 -1.850 28.151 1.00 93.94 440 THR A N 1
ATOM 3578 C CA . THR A 1 440 ? -5.054 -1.258 28.567 1.00 93.94 440 THR A CA 1
ATOM 3579 C C . THR A 1 440 ? -4.853 0.204 28.970 1.00 93.94 440 THR A C 1
ATOM 3581 O O . THR A 1 440 ? -4.090 0.495 29.885 1.00 93.94 440 THR A O 1
ATOM 3584 N N . ILE A 1 441 ? -5.561 1.136 28.334 1.00 93.44 441 ILE A N 1
ATOM 3585 C CA . ILE A 1 441 ? -5.588 2.567 28.667 1.00 93.44 441 ILE A CA 1
ATOM 3586 C C . ILE A 1 441 ? -6.858 2.853 29.470 1.00 93.44 441 ILE A C 1
ATOM 3588 O O . ILE A 1 441 ? -7.962 2.589 28.995 1.00 93.44 441 ILE A O 1
ATOM 3592 N N . SER A 1 442 ? -6.717 3.433 30.660 1.00 91.56 442 SER A N 1
ATOM 3593 C CA . SER A 1 442 ? -7.832 3.769 31.550 1.00 91.56 442 SER A CA 1
ATOM 3594 C C . SER A 1 442 ? -7.704 5.191 32.081 1.00 91.56 442 SER A C 1
ATOM 3596 O O . SER A 1 442 ? -6.615 5.643 32.434 1.00 91.56 442 SER A O 1
ATOM 3598 N N . SER A 1 443 ? -8.818 5.914 32.186 1.00 89.62 443 SER A N 1
ATOM 3599 C CA . SER A 1 443 ? -8.842 7.206 32.871 1.00 89.62 443 SER A CA 1
ATOM 3600 C C . SER A 1 443 ? -10.253 7.603 33.289 1.00 89.62 443 SER A C 1
ATOM 3602 O O . SER A 1 443 ? -11.210 7.492 32.528 1.00 89.62 443 SER A O 1
ATOM 3604 N N . ASN A 1 444 ? -10.374 8.174 34.488 1.00 86.44 444 ASN A N 1
ATOM 3605 C CA . ASN A 1 444 ? -11.629 8.751 34.978 1.00 86.44 444 ASN A CA 1
ATOM 3606 C C . ASN A 1 444 ? -12.024 10.062 34.267 1.00 86.44 444 ASN A C 1
ATOM 3608 O O . ASN A 1 444 ? -13.131 10.560 34.473 1.00 86.44 444 ASN A O 1
ATOM 3612 N N . LYS A 1 445 ? -11.129 10.638 33.452 1.00 87.31 445 LYS A N 1
ATOM 3613 C CA . LYS A 1 445 ? -11.408 11.808 32.608 1.00 87.31 445 LYS A CA 1
ATOM 3614 C C . LYS A 1 445 ? -11.986 11.431 31.246 1.00 87.31 445 LYS A C 1
ATOM 3616 O O . LYS A 1 445 ? -12.495 12.314 30.561 1.00 87.31 445 LYS A O 1
ATOM 3621 N N . LEU A 1 446 ? -11.977 10.148 30.881 1.00 84.94 446 LEU A N 1
ATOM 3622 C CA . LEU A 1 446 ? -12.617 9.619 29.671 1.00 84.94 446 LEU A CA 1
ATOM 3623 C C . LEU A 1 446 ? -14.113 9.416 29.898 1.00 84.94 446 LEU A C 1
ATOM 3625 O O . LEU A 1 446 ? -14.642 8.326 29.716 1.00 84.94 446 LEU A O 1
ATOM 3629 N N . ALA A 1 447 ? -14.780 10.467 30.365 1.00 87.00 447 ALA A N 1
ATOM 3630 C CA . ALA A 1 447 ? -16.193 10.449 30.695 1.00 87.00 447 ALA A CA 1
ATOM 3631 C C . ALA A 1 447 ? -16.998 11.015 29.525 1.00 87.00 447 ALA A C 1
ATOM 3633 O O . ALA A 1 447 ? -16.985 12.223 29.272 1.00 87.00 447 ALA A O 1
ATOM 3634 N N . TYR A 1 448 ? -17.713 10.133 28.836 1.00 90.75 448 TYR A N 1
ATOM 3635 C CA . TYR A 1 448 ? -18.673 10.488 27.805 1.00 90.75 448 TYR A CA 1
ATOM 3636 C C . TYR A 1 448 ? -20.059 10.652 28.411 1.00 90.75 448 TYR A C 1
ATOM 3638 O O . TYR A 1 448 ? -20.522 9.800 29.169 1.00 90.75 448 TYR A O 1
ATOM 3646 N N . THR A 1 449 ? -20.729 11.743 28.057 1.00 89.94 449 THR A N 1
ATOM 3647 C CA . THR A 1 449 ? -22.131 11.952 28.416 1.00 89.94 449 THR A CA 1
ATOM 3648 C C . THR A 1 449 ? -23.004 11.444 27.279 1.00 89.94 449 THR A C 1
ATOM 3650 O O . THR A 1 449 ? -22.918 11.957 26.163 1.00 89.94 449 THR A O 1
ATOM 3653 N N . VAL A 1 450 ? -23.854 10.463 27.568 1.00 86.25 450 VAL A N 1
ATOM 3654 C CA . VAL A 1 450 ? -24.777 9.875 26.591 1.00 86.25 450 VAL A CA 1
ATOM 3655 C C . VAL A 1 450 ? -25.764 10.925 26.106 1.00 86.25 450 VAL A C 1
ATOM 3657 O O . VAL A 1 450 ? -26.462 11.565 26.898 1.00 86.25 450 VAL A O 1
ATOM 3660 N N . THR A 1 451 ? -25.818 11.101 24.788 1.00 85.50 451 THR A N 1
ATOM 3661 C CA . THR A 1 451 ? -26.727 12.047 24.141 1.00 85.50 451 THR A CA 1
ATOM 3662 C C . THR A 1 451 ? -28.088 11.410 23.886 1.00 85.50 451 THR A C 1
ATOM 3664 O O . THR A 1 451 ? -28.252 10.191 23.940 1.00 85.50 451 THR A O 1
ATOM 3667 N N . GLU A 1 452 ? -29.078 12.240 23.564 1.00 76.31 452 GLU A N 1
ATOM 3668 C CA . GLU A 1 452 ? -30.402 11.772 23.149 1.00 76.31 452 GLU A CA 1
ATOM 3669 C C . GLU A 1 452 ? -30.311 10.846 21.925 1.00 76.31 452 GLU A C 1
ATOM 3671 O O . GLU A 1 452 ? -30.937 9.792 21.898 1.00 76.31 452 GLU A O 1
ATOM 3676 N N . TYR A 1 453 ? -29.441 11.170 20.962 1.00 82.94 453 TYR A N 1
ATOM 3677 C CA . TYR A 1 453 ? -29.166 10.325 19.797 1.00 82.94 453 TYR A CA 1
ATOM 3678 C C . TYR A 1 453 ? -28.688 8.917 20.189 1.00 82.94 453 TYR A C 1
ATOM 3680 O O . TYR A 1 453 ? -29.157 7.935 19.614 1.00 82.94 453 TYR A O 1
ATOM 3688 N N . ASN A 1 454 ? -27.779 8.799 21.164 1.00 84.19 454 ASN A N 1
ATOM 3689 C CA . ASN A 1 454 ? -27.293 7.491 21.610 1.00 84.19 454 ASN A CA 1
ATOM 3690 C C . ASN A 1 454 ? -28.366 6.714 22.374 1.00 84.19 454 ASN A C 1
ATOM 3692 O O . ASN A 1 454 ? -28.541 5.523 22.130 1.00 84.19 454 ASN A O 1
ATOM 3696 N N . ALA A 1 455 ? -29.088 7.391 23.273 1.00 77.12 455 ALA A N 1
ATOM 3697 C CA . ALA A 1 455 ? -30.146 6.783 24.074 1.00 77.12 455 ALA A CA 1
ATOM 3698 C C . ALA A 1 455 ? -31.296 6.264 23.194 1.00 77.12 455 ALA A C 1
ATOM 3700 O O . ALA A 1 455 ? -31.740 5.136 23.377 1.00 77.12 455 ALA A O 1
ATOM 3701 N N . LEU A 1 456 ? -31.726 7.040 22.191 1.00 75.19 456 LEU A N 1
ATOM 3702 C CA . LEU A 1 456 ? -32.773 6.642 21.240 1.00 75.19 456 LEU A CA 1
ATOM 3703 C C . LEU A 1 456 ? -32.384 5.424 20.398 1.00 75.19 456 LEU A C 1
ATOM 3705 O O . LEU A 1 456 ? -33.239 4.612 20.059 1.00 75.19 456 LEU A O 1
ATOM 3709 N N . LYS A 1 457 ? -31.104 5.304 20.034 1.00 78.44 457 LYS A N 1
ATOM 3710 C CA . LYS A 1 457 ? -30.603 4.164 19.256 1.00 78.44 457 LYS A CA 1
ATOM 3711 C C . LYS A 1 457 ? -30.161 2.981 20.114 1.00 78.44 457 LYS A C 1
ATOM 3713 O O . LYS A 1 457 ? -29.782 1.957 19.553 1.00 78.44 457 LYS A O 1
ATOM 3718 N N . GLU A 1 458 ? -30.139 3.151 21.434 1.00 78.19 458 GLU A N 1
ATOM 3719 C CA . GLU A 1 458 ? -29.545 2.218 22.394 1.00 78.19 458 GLU A CA 1
ATOM 3720 C C . GLU A 1 458 ? -28.129 1.759 21.982 1.00 78.19 458 GLU A C 1
ATOM 3722 O O . GLU A 1 458 ? -27.719 0.614 22.181 1.00 78.19 458 GLU A O 1
ATOM 3727 N N . GLN A 1 459 ? -27.353 2.678 21.394 1.00 86.06 459 GLN A N 1
ATOM 3728 C CA . GLN A 1 459 ? -25.982 2.404 20.973 1.00 86.06 459 GLN A CA 1
ATOM 3729 C C . GLN A 1 459 ? -25.090 3.652 21.004 1.00 86.06 459 GLN A C 1
ATOM 3731 O O . GLN A 1 459 ? -25.535 4.782 20.771 1.00 86.06 459 GLN A O 1
ATOM 3736 N N . ILE A 1 460 ? -23.791 3.432 21.205 1.00 87.94 460 ILE A N 1
ATOM 3737 C CA . ILE A 1 460 ? -22.747 4.445 21.020 1.00 87.94 460 ILE A CA 1
ATOM 3738 C C . ILE A 1 460 ? -21.902 4.037 19.816 1.00 87.94 460 ILE A C 1
ATOM 3740 O O . ILE A 1 460 ? -21.135 3.076 19.877 1.00 87.94 460 ILE A O 1
ATOM 3744 N N . ASP A 1 461 ? -22.050 4.773 18.717 1.00 89.12 461 ASP A N 1
ATOM 3745 C CA . ASP A 1 461 ? -21.229 4.598 17.520 1.00 89.12 461 ASP A CA 1
ATOM 3746 C C . ASP A 1 461 ? -19.881 5.303 17.709 1.00 89.12 461 ASP A C 1
ATOM 3748 O O . ASP A 1 461 ? -19.822 6.407 18.256 1.00 89.12 461 ASP A O 1
ATOM 3752 N N . TYR A 1 462 ? -18.797 4.705 17.223 1.00 89.19 462 TYR A N 1
ATOM 3753 C CA . TYR A 1 462 ? -17.477 5.320 17.280 1.00 89.19 462 TYR A CA 1
ATOM 3754 C C . TYR A 1 462 ? -16.607 4.954 16.081 1.00 89.19 462 TYR A C 1
ATOM 3756 O O . TYR A 1 462 ? -16.648 3.838 15.563 1.00 89.19 462 TYR A O 1
ATOM 3764 N N . ASP A 1 463 ? -15.789 5.910 15.655 1.00 89.62 463 ASP A N 1
ATOM 3765 C CA . ASP A 1 463 ? -14.711 5.682 14.699 1.00 89.62 463 ASP A CA 1
ATOM 3766 C C . ASP A 1 463 ? -13.393 5.635 15.491 1.00 89.62 463 ASP A C 1
ATOM 3768 O O . ASP A 1 463 ? -13.181 6.462 16.371 1.00 89.62 463 ASP A O 1
ATOM 3772 N N . TYR A 1 464 ? -12.481 4.709 15.206 1.00 88.81 464 TYR A N 1
ATOM 3773 C CA . TYR A 1 464 ? -11.133 4.747 15.777 1.00 88.81 464 TYR A CA 1
ATOM 3774 C C . TYR A 1 464 ? -10.067 4.670 14.698 1.00 88.81 464 TYR A C 1
ATOM 3776 O O . TYR A 1 464 ? -10.284 4.150 13.606 1.00 88.81 464 TYR A O 1
ATOM 3784 N N . THR A 1 465 ? -8.908 5.241 14.993 1.00 88.94 465 THR A N 1
ATOM 3785 C CA . THR A 1 465 ? -7.717 5.204 14.158 1.00 88.94 465 THR A CA 1
ATOM 3786 C C . THR A 1 465 ? -6.522 4.841 15.020 1.00 88.94 465 THR A C 1
ATOM 3788 O O . THR A 1 465 ? -6.209 5.575 15.952 1.00 88.94 465 THR A O 1
ATOM 3791 N N . LEU A 1 466 ? -5.852 3.743 14.688 1.00 87.62 466 LEU A N 1
ATOM 3792 C CA . LEU A 1 466 ? -4.581 3.349 15.285 1.00 87.62 466 LEU A CA 1
ATOM 3793 C C . LEU A 1 466 ? -3.462 3.574 14.267 1.00 87.62 466 LEU A C 1
ATOM 3795 O O . LEU A 1 466 ? -3.589 3.196 13.101 1.00 87.62 466 LEU A O 1
ATOM 3799 N N . GLN A 1 467 ? -2.380 4.202 14.709 1.00 87.19 467 GLN A N 1
ATOM 3800 C CA . GLN A 1 467 ? -1.132 4.327 13.972 1.00 87.19 467 GLN A CA 1
ATOM 3801 C C . GLN A 1 467 ? -0.011 3.684 14.782 1.00 87.19 467 GLN A C 1
ATOM 3803 O O . GLN A 1 467 ? 0.091 3.934 15.980 1.00 87.19 467 GLN A O 1
ATOM 3808 N N . VAL A 1 468 ? 0.802 2.852 14.137 1.00 87.31 468 VAL A N 1
ATOM 3809 C CA . VAL A 1 468 ? 1.949 2.171 14.756 1.00 87.31 468 VAL A CA 1
ATOM 3810 C C . VAL A 1 468 ? 3.098 2.093 13.770 1.00 87.31 468 VAL A C 1
ATOM 3812 O O . VAL A 1 468 ? 2.863 2.038 12.569 1.00 87.31 468 VAL A O 1
ATOM 3815 N N . ASN A 1 469 ? 4.325 2.016 14.254 1.00 84.31 469 ASN A N 1
ATOM 3816 C CA . ASN A 1 469 ? 5.462 1.590 13.457 1.00 84.31 469 ASN A CA 1
ATOM 3817 C C . ASN A 1 469 ? 5.620 0.072 13.525 1.00 84.31 469 ASN A C 1
ATOM 3819 O O . ASN A 1 469 ? 5.403 -0.526 14.577 1.00 84.31 469 ASN A O 1
ATOM 3823 N N . TYR A 1 470 ? 6.013 -0.539 12.411 1.00 78.62 470 TYR A N 1
ATOM 3824 C CA . TYR A 1 470 ? 6.366 -1.959 12.313 1.00 78.62 470 TYR A CA 1
ATOM 3825 C C . TYR A 1 470 ? 7.506 -2.109 11.301 1.00 78.62 470 TYR A C 1
ATOM 3827 O O . TYR A 1 470 ? 7.631 -1.267 10.423 1.00 78.62 470 TYR A O 1
ATOM 3835 N N . LEU A 1 471 ? 8.347 -3.145 11.415 1.00 75.50 471 LEU A N 1
ATOM 3836 C CA . LEU A 1 471 ? 9.604 -3.342 10.657 1.00 75.50 471 LEU A CA 1
ATOM 3837 C C . LEU A 1 471 ? 10.750 -2.384 11.014 1.00 75.50 471 LEU A C 1
ATOM 3839 O O . LEU A 1 471 ? 11.855 -2.846 11.283 1.00 75.50 471 LEU A O 1
ATOM 3843 N N . ASN A 1 472 ? 10.513 -1.072 11.016 1.00 70.25 472 ASN A N 1
ATOM 3844 C CA . ASN A 1 472 ? 11.475 -0.067 11.471 1.00 70.25 472 ASN A CA 1
ATOM 3845 C C . ASN A 1 472 ? 10.767 1.225 11.920 1.00 70.25 472 ASN A C 1
ATOM 3847 O O . ASN A 1 472 ? 9.552 1.368 11.785 1.00 70.25 472 ASN A O 1
ATOM 3851 N N . ASP A 1 473 ? 11.533 2.195 12.424 1.00 62.97 473 ASP A N 1
ATOM 3852 C CA . ASP A 1 473 ? 11.001 3.469 12.934 1.00 62.97 473 ASP A CA 1
ATOM 3853 C C . ASP A 1 473 ? 10.384 4.390 11.861 1.00 62.97 473 ASP A C 1
ATOM 3855 O O . ASP A 1 473 ? 9.805 5.429 12.192 1.00 62.97 473 ASP A O 1
ATOM 3859 N N . HIS A 1 474 ? 10.487 4.021 10.584 1.00 61.31 474 HIS A N 1
ATOM 3860 C CA . HIS A 1 474 ? 10.084 4.832 9.436 1.00 61.31 474 HIS A CA 1
ATOM 3861 C C . HIS A 1 474 ? 8.896 4.245 8.659 1.00 61.31 474 HIS A C 1
ATOM 3863 O O . HIS A 1 474 ? 8.352 4.911 7.777 1.00 61.31 474 HIS A O 1
ATOM 3869 N N . ILE A 1 475 ? 8.458 3.026 8.979 1.00 64.31 475 ILE A N 1
ATOM 3870 C CA . ILE A 1 475 ? 7.317 2.364 8.341 1.00 64.31 475 ILE A CA 1
ATOM 3871 C C . ILE A 1 475 ? 6.118 2.444 9.286 1.00 64.31 475 ILE A C 1
ATOM 3873 O O . ILE A 1 475 ? 6.021 1.712 10.267 1.00 64.31 475 ILE A O 1
ATOM 3877 N N . PHE A 1 476 ? 5.183 3.334 8.967 1.00 69.94 476 PHE A N 1
ATOM 3878 C CA . PHE A 1 476 ? 3.989 3.577 9.772 1.00 69.94 476 PHE A CA 1
ATOM 3879 C C . PHE A 1 476 ? 2.839 2.776 9.184 1.00 69.94 476 PHE A C 1
ATOM 3881 O O . PHE A 1 476 ? 2.510 2.977 8.022 1.00 69.94 476 PHE A O 1
ATOM 3888 N N . TYR A 1 477 ? 2.197 1.920 9.972 1.00 73.38 477 TYR A N 1
ATOM 3889 C CA . TYR A 1 477 ? 0.876 1.387 9.689 1.00 73.38 477 TYR A CA 1
ATOM 3890 C C . TYR A 1 477 ? -0.205 2.331 10.198 1.00 73.38 477 TYR A C 1
ATOM 3892 O O . TYR A 1 477 ? -0.123 2.824 11.319 1.00 73.38 477 TYR A O 1
ATOM 3900 N N . LYS A 1 478 ? -1.251 2.550 9.406 1.00 77.19 478 LYS A N 1
ATOM 3901 C CA . LYS A 1 478 ? -2.459 3.253 9.827 1.00 77.19 478 LYS A CA 1
ATOM 3902 C C . LYS A 1 478 ? -3.639 2.328 9.614 1.00 77.19 478 LYS A C 1
ATOM 3904 O O . LYS A 1 478 ? -3.736 1.676 8.584 1.00 77.19 478 LYS A O 1
ATOM 3909 N N . TYR A 1 479 ? -4.549 2.305 10.569 1.00 78.19 479 TYR A N 1
ATOM 3910 C CA . TYR A 1 479 ? -5.777 1.539 10.489 1.00 78.19 479 TYR A CA 1
ATOM 3911 C C . TYR A 1 479 ? -6.914 2.362 11.038 1.00 78.19 479 TYR A C 1
ATOM 3913 O O . TYR A 1 479 ? -6.780 2.984 12.088 1.00 78.19 479 TYR A O 1
ATOM 3921 N N . THR A 1 480 ? -8.025 2.375 10.317 1.00 80.88 480 THR A N 1
ATOM 3922 C CA . THR A 1 480 ? -9.224 3.102 10.714 1.00 80.88 480 THR A CA 1
ATOM 3923 C C . THR A 1 480 ? -10.382 2.137 10.679 1.00 80.88 480 THR A C 1
ATOM 3925 O O . THR A 1 480 ? -10.525 1.416 9.704 1.00 80.88 480 THR A O 1
ATOM 3928 N N . ASN A 1 481 ? -11.218 2.127 11.705 1.00 82.12 481 ASN A N 1
ATOM 3929 C CA . ASN A 1 481 ? -12.393 1.273 11.733 1.00 82.12 481 ASN A CA 1
ATOM 3930 C C . ASN A 1 481 ? -13.561 2.000 12.404 1.00 82.12 481 ASN A C 1
ATOM 3932 O O . ASN A 1 481 ? -13.360 2.934 13.180 1.00 82.12 481 ASN A O 1
ATOM 3936 N N . THR A 1 482 ? -14.775 1.569 12.091 1.00 84.06 482 THR A N 1
ATOM 3937 C CA . THR A 1 482 ? -16.010 2.056 12.703 1.00 84.06 482 THR A CA 1
ATOM 3938 C C . THR A 1 482 ? -16.640 0.896 13.444 1.00 84.06 482 THR A C 1
ATOM 3940 O O . THR A 1 482 ? -16.776 -0.197 12.898 1.00 84.06 482 THR A O 1
ATOM 3943 N N . ASN A 1 483 ? -17.028 1.123 14.688 1.00 85.50 483 ASN A N 1
ATOM 3944 C CA . ASN A 1 483 ? -17.644 0.105 15.518 1.00 85.50 483 ASN A CA 1
ATOM 3945 C C . ASN A 1 483 ? -18.753 0.740 16.372 1.00 85.50 483 ASN A C 1
ATOM 3947 O O . ASN A 1 483 ? -18.949 1.958 16.361 1.00 85.50 483 ASN A O 1
ATOM 3951 N N . ARG A 1 484 ? -19.530 -0.090 17.060 1.00 85.44 484 ARG A N 1
ATOM 3952 C CA . ARG A 1 484 ? -20.642 0.342 17.902 1.00 85.44 484 ARG A CA 1
ATOM 3953 C C . ARG A 1 484 ? -20.672 -0.451 19.194 1.00 85.44 484 ARG A C 1
ATOM 3955 O O . ARG A 1 484 ? -20.479 -1.664 19.201 1.00 85.44 484 ARG A O 1
ATOM 3962 N N . LEU A 1 485 ? -20.968 0.245 20.278 1.00 82.25 485 LEU A N 1
ATOM 3963 C CA . LEU A 1 485 ? -21.357 -0.359 21.542 1.00 82.25 485 LEU A CA 1
ATOM 3964 C C . LEU A 1 485 ? -22.875 -0.468 21.517 1.00 82.25 485 LEU A C 1
ATOM 3966 O O . LEU A 1 485 ? -23.547 0.556 21.601 1.00 82.25 485 LEU A O 1
ATOM 3970 N N . GLN A 1 486 ? -23.402 -1.677 21.335 1.00 74.69 486 GLN A N 1
ATOM 3971 C CA . GLN A 1 486 ? -24.837 -1.911 21.214 1.00 74.69 486 GLN A CA 1
ATOM 3972 C C . GLN A 1 486 ? -25.363 -2.662 22.436 1.00 74.69 486 GLN A C 1
ATOM 3974 O O . GLN A 1 486 ? -24.859 -3.728 22.790 1.00 74.69 486 GLN A O 1
ATOM 3979 N N . ALA A 1 487 ? -26.393 -2.091 23.044 1.00 64.62 487 ALA A N 1
ATOM 3980 C CA . ALA A 1 487 ? -27.259 -2.762 23.989 1.00 64.62 487 ALA A CA 1
ATOM 3981 C C . ALA A 1 487 ? -28.317 -3.588 23.242 1.00 64.62 487 ALA A C 1
ATOM 3983 O O . ALA A 1 487 ? -28.839 -3.163 22.211 1.00 64.62 487 ALA A O 1
ATOM 3984 N N . ASN A 1 488 ? -28.664 -4.759 23.761 1.00 57.81 488 ASN A N 1
ATOM 3985 C CA . ASN A 1 488 ? -29.893 -5.448 23.410 1.00 57.81 488 ASN A CA 1
ATOM 3986 C C . ASN A 1 488 ? -31.049 -4.628 23.978 1.00 57.81 488 ASN A C 1
ATOM 3988 O O . ASN A 1 488 ? -31.044 -4.311 25.171 1.00 57.81 488 ASN A O 1
ATOM 3992 N N . LEU A 1 489 ? -32.074 -4.369 23.161 1.00 53.84 489 LEU A N 1
ATOM 3993 C CA . LEU A 1 489 ? -33.354 -3.928 23.699 1.00 53.84 489 LEU A CA 1
ATOM 3994 C C . LEU A 1 489 ? -33.814 -4.988 24.700 1.00 53.84 489 LEU A C 1
ATOM 3996 O O . LEU A 1 489 ? -34.117 -6.125 24.328 1.00 53.84 489 LEU A O 1
ATOM 4000 N N . ILE A 1 490 ? -33.882 -4.627 25.977 1.00 54.72 490 ILE A N 1
ATOM 4001 C CA . ILE A 1 490 ? -34.616 -5.447 26.930 1.00 54.72 490 ILE A CA 1
ATOM 4002 C C . ILE A 1 490 ? -36.079 -5.315 26.496 1.00 54.72 490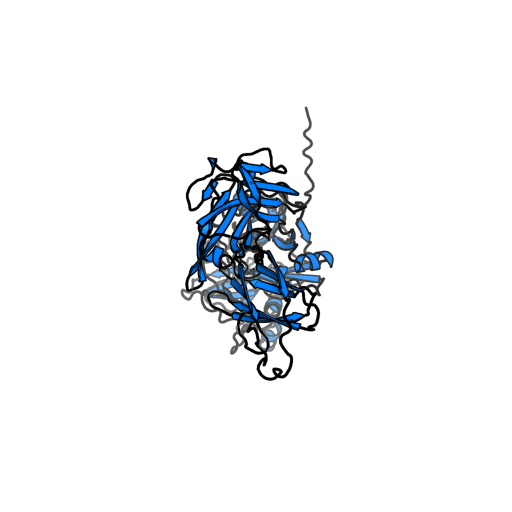 ILE A C 1
ATOM 4004 O O . ILE A 1 490 ? -36.612 -4.209 26.457 1.00 54.72 490 ILE A O 1
ATOM 4008 N N . GLU A 1 491 ? -36.745 -6.412 26.149 1.00 63.56 491 GLU A N 1
ATOM 4009 C CA . GLU A 1 491 ? -38.172 -6.399 25.802 1.00 63.56 491 GLU A CA 1
ATOM 4010 C C . GLU A 1 491 ? -39.025 -6.455 27.076 1.00 63.56 491 GLU A C 1
ATOM 4012 O O . GLU A 1 491 ? -38.830 -7.346 27.910 1.00 63.56 491 GLU A O 1
ATOM 4017 N N . GLY A 1 492 ? -40.008 -5.560 27.222 1.00 69.50 492 GLY A N 1
ATOM 4018 C CA . GLY A 1 492 ? -40.999 -5.667 28.290 1.00 69.50 492 GLY A CA 1
ATOM 4019 C C . GLY A 1 492 ? -41.919 -6.863 28.042 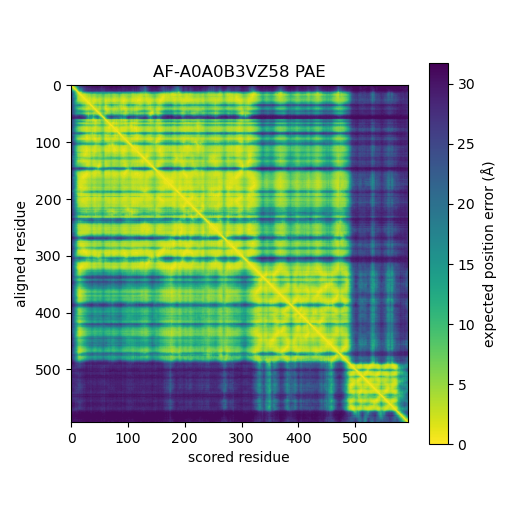1.00 69.50 492 GLY A C 1
ATOM 4020 O O . GLY A 1 492 ? -42.484 -6.994 26.951 1.00 69.50 492 GLY A O 1
ATOM 4021 N N . ARG A 1 493 ? -42.074 -7.754 29.033 1.00 83.31 493 ARG A N 1
ATOM 4022 C CA . ARG A 1 493 ? -42.882 -8.984 28.895 1.00 83.31 493 ARG A CA 1
ATOM 4023 C C . ARG A 1 493 ? -44.005 -9.062 29.921 1.00 83.31 493 ARG A C 1
ATOM 4025 O O . ARG A 1 493 ? -43.781 -8.888 31.118 1.00 83.31 493 ARG A O 1
ATOM 4032 N N . LEU A 1 494 ? -45.200 -9.416 29.464 1.00 87.06 494 LEU A N 1
ATOM 4033 C CA . LEU A 1 494 ? -46.341 -9.730 30.320 1.00 87.06 494 LEU A CA 1
ATOM 4034 C C . LEU A 1 494 ? -46.777 -11.176 30.079 1.00 87.06 494 LEU A C 1
ATOM 4036 O O . LEU A 1 494 ? -47.235 -11.504 28.989 1.00 87.06 494 LEU A O 1
ATOM 4040 N N . THR A 1 495 ? -46.709 -12.016 31.108 1.00 89.75 495 THR A N 1
ATOM 4041 C CA . THR A 1 495 ? -47.309 -13.355 31.097 1.00 89.75 495 THR A CA 1
ATOM 4042 C C . THR A 1 495 ? -48.652 -13.306 31.812 1.00 89.75 495 THR A C 1
ATOM 4044 O O . THR A 1 495 ? -48.727 -12.912 32.977 1.00 89.75 495 THR A O 1
ATOM 4047 N N . VAL A 1 496 ? -49.722 -13.721 31.142 1.00 88.56 496 VAL A N 1
ATOM 4048 C CA . VAL A 1 496 ? -51.067 -13.776 31.723 1.00 88.56 496 VAL A CA 1
ATOM 4049 C C . VAL A 1 496 ? -51.558 -15.212 31.762 1.00 88.56 496 VAL A C 1
ATOM 4051 O O . VAL A 1 496 ? -51.442 -15.932 30.778 1.00 88.56 496 VAL A O 1
ATOM 4054 N N . THR A 1 497 ? -52.130 -15.624 32.889 1.00 88.31 497 THR A N 1
ATOM 4055 C CA . THR A 1 497 ? -52.863 -16.893 33.017 1.00 88.31 497 THR A CA 1
ATOM 4056 C C . THR A 1 497 ? -54.272 -16.599 33.513 1.00 88.31 497 THR A C 1
ATOM 4058 O O . THR A 1 497 ? -54.443 -15.872 34.494 1.00 88.31 497 THR A O 1
ATOM 4061 N N . VAL A 1 498 ? -55.287 -17.142 32.839 1.00 84.06 498 VAL A N 1
ATOM 4062 C CA . VAL A 1 498 ? -56.685 -17.019 33.276 1.00 84.06 498 VAL A CA 1
ATOM 4063 C C . VAL A 1 498 ? -57.174 -18.381 33.744 1.00 84.06 498 VAL A C 1
ATOM 4065 O O . VAL A 1 498 ? -57.351 -19.297 32.937 1.00 84.06 498 VAL A O 1
ATOM 4068 N N . ASN A 1 499 ? -57.385 -18.501 35.052 1.00 84.31 499 ASN A N 1
ATOM 4069 C CA . ASN A 1 499 ? -57.887 -19.715 35.673 1.00 84.31 499 ASN A CA 1
ATOM 4070 C C . ASN A 1 499 ? -59.411 -19.730 35.580 1.00 84.31 499 ASN A C 1
ATOM 4072 O O . ASN A 1 499 ? -60.080 -18.858 36.142 1.00 84.31 499 ASN A O 1
ATOM 4076 N N . GLY A 1 500 ? -59.946 -20.713 34.862 1.00 76.94 500 GLY A N 1
ATOM 4077 C CA . GLY A 1 500 ? -61.377 -20.881 34.636 1.00 76.94 500 GLY A CA 1
ATOM 4078 C C . GLY A 1 500 ? -61.770 -22.351 34.716 1.00 76.94 500 GLY A C 1
ATOM 4079 O O . GLY A 1 500 ? -60.976 -23.228 34.380 1.00 76.94 500 GLY A O 1
ATOM 4080 N N . ASN A 1 501 ? -62.992 -22.616 35.180 1.00 67.75 501 ASN A N 1
ATOM 4081 C CA . ASN A 1 501 ? -63.453 -23.984 35.439 1.00 67.75 501 ASN A CA 1
ATOM 4082 C C . ASN A 1 501 ? -64.159 -24.634 34.233 1.00 67.75 501 ASN A C 1
ATOM 4084 O O . ASN A 1 501 ? -64.110 -25.852 34.116 1.00 67.75 501 ASN A O 1
ATOM 4088 N N . ASP A 1 502 ? -64.778 -23.842 33.342 1.00 63.34 502 ASP A N 1
ATOM 4089 C CA . ASP A 1 502 ? -65.739 -24.343 32.336 1.00 63.34 502 ASP A CA 1
ATOM 4090 C C . ASP A 1 502 ? -65.597 -23.730 30.915 1.00 63.34 502 ASP A C 1
ATOM 4092 O O . ASP A 1 502 ? -66.400 -24.059 30.041 1.00 63.34 502 ASP A O 1
ATOM 4096 N N . GLU A 1 503 ? -64.645 -22.819 30.655 1.00 66.44 503 GLU A N 1
ATOM 4097 C CA . GLU A 1 503 ? -64.483 -22.165 29.336 1.00 66.44 503 GLU A CA 1
ATOM 4098 C C . GLU A 1 503 ? -63.179 -22.560 28.638 1.00 66.44 503 GLU A C 1
ATOM 4100 O O . GLU A 1 503 ? -62.137 -22.630 29.279 1.00 66.44 503 GLU A O 1
ATOM 4105 N N . ASP A 1 504 ? -63.209 -22.730 27.310 1.00 68.81 504 ASP A N 1
ATOM 4106 C CA . ASP A 1 504 ? -61.999 -23.020 26.526 1.00 68.81 504 ASP A CA 1
ATOM 4107 C C . ASP A 1 504 ? -61.097 -21.783 26.361 1.00 68.81 504 ASP A C 1
ATOM 4109 O O . ASP A 1 504 ? -59.871 -21.901 26.340 1.00 68.81 504 ASP A O 1
ATOM 4113 N N . TYR A 1 505 ? -61.680 -20.582 26.245 1.00 78.19 505 TYR A N 1
ATOM 4114 C CA . TYR A 1 505 ? -60.940 -19.345 25.977 1.00 78.19 505 TYR A CA 1
ATOM 4115 C C . TYR A 1 505 ? -61.546 -18.127 26.670 1.00 78.19 505 TYR A C 1
ATOM 4117 O O . TYR A 1 505 ? -62.759 -17.964 26.699 1.00 78.19 505 TYR A O 1
ATOM 4125 N N . PHE A 1 506 ? -60.677 -17.209 27.087 1.00 79.69 506 PHE A N 1
ATOM 4126 C CA . PHE A 1 506 ? -61.028 -15.896 27.617 1.00 79.69 506 PHE A CA 1
ATOM 4127 C C . PHE A 1 506 ? -60.502 -14.779 26.713 1.00 79.69 506 PHE A C 1
ATOM 4129 O O . PHE A 1 506 ? -59.498 -14.936 26.014 1.00 79.69 506 PHE A O 1
ATOM 4136 N N . TYR A 1 507 ? -61.170 -13.626 26.752 1.00 84.00 507 TYR A N 1
ATOM 4137 C CA . TYR A 1 507 ? -60.748 -12.428 26.033 1.00 84.00 507 TYR A CA 1
ATOM 4138 C C . TYR A 1 507 ? -60.261 -11.371 27.014 1.00 84.00 507 TYR A C 1
ATOM 4140 O O . TYR A 1 507 ? -60.949 -11.020 27.969 1.00 84.00 507 TYR A O 1
ATOM 4148 N N . LEU A 1 508 ? -59.073 -10.845 26.757 1.00 83.06 508 LEU A N 1
ATOM 4149 C CA . LEU A 1 508 ? -58.459 -9.768 27.513 1.00 83.06 508 LEU A CA 1
ATOM 4150 C C . LEU A 1 508 ? -58.333 -8.536 26.623 1.00 83.06 508 LEU A C 1
ATOM 4152 O O . LEU A 1 508 ? -58.179 -8.650 25.408 1.00 83.06 508 LEU A O 1
ATOM 4156 N N . LYS A 1 509 ? -58.347 -7.355 27.228 1.00 84.56 509 LYS A N 1
ATOM 4157 C CA . LYS A 1 509 ? -57.962 -6.107 26.578 1.00 84.56 509 LYS A CA 1
ATOM 4158 C C . LYS A 1 509 ? -56.780 -5.518 27.324 1.00 84.56 509 LYS A C 1
ATOM 4160 O O . LYS A 1 509 ? -56.895 -5.238 28.512 1.00 84.56 509 LYS A O 1
ATOM 4165 N N . LEU A 1 510 ? -55.668 -5.337 26.626 1.00 85.75 510 LEU A N 1
ATOM 4166 C CA . LEU A 1 510 ? -54.500 -4.623 27.118 1.00 85.75 510 LEU A CA 1
ATOM 4167 C C . LEU A 1 510 ? -54.535 -3.206 26.551 1.00 85.75 510 LEU A C 1
ATOM 4169 O O . LEU A 1 510 ? -54.545 -3.027 25.334 1.00 85.75 510 LEU A O 1
ATOM 4173 N N . LYS A 1 511 ? -54.585 -2.202 27.417 1.00 85.31 511 LYS A N 1
ATOM 4174 C CA . LYS A 1 511 ? -54.606 -0.790 27.038 1.00 85.31 511 LYS A CA 1
ATOM 4175 C C . LYS A 1 511 ? -53.346 -0.116 27.574 1.00 85.31 511 LYS A C 1
ATOM 4177 O O . LYS A 1 511 ? -53.105 -0.174 28.772 1.00 85.31 511 LYS A O 1
ATOM 4182 N N . GLY A 1 512 ? -52.556 0.480 26.688 1.00 79.38 512 GLY A N 1
ATOM 4183 C CA . GLY A 1 512 ? -51.488 1.416 27.042 1.00 79.38 512 GLY A CA 1
ATOM 4184 C C . GLY A 1 512 ? -51.944 2.862 26.837 1.00 79.38 512 GLY A C 1
ATOM 4185 O O . GLY A 1 512 ? -53.093 3.104 26.460 1.00 79.38 512 GLY A O 1
ATOM 4186 N N . GLU A 1 513 ? -51.041 3.816 27.057 1.00 70.81 513 GLU A N 1
ATOM 4187 C CA . GLU A 1 513 ? -51.323 5.254 26.913 1.00 70.81 513 GLU A CA 1
ATOM 4188 C C . GLU A 1 513 ? -51.825 5.622 25.506 1.00 70.81 513 GLU A C 1
ATOM 4190 O O . GLU A 1 513 ? -52.845 6.299 25.377 1.00 70.81 513 GLU A O 1
ATOM 4195 N N . ASP A 1 514 ? -51.173 5.093 24.464 1.00 64.31 514 ASP A N 1
ATOM 4196 C CA . ASP A 1 514 ? -51.440 5.477 23.069 1.00 64.31 514 ASP A CA 1
ATOM 4197 C C . ASP A 1 514 ? -52.205 4.410 22.266 1.00 64.31 514 ASP A C 1
ATOM 4199 O O . ASP A 1 514 ? -52.807 4.712 21.238 1.00 64.31 514 ASP A O 1
ATOM 4203 N N . ASN A 1 515 ? -52.205 3.152 22.725 1.00 70.38 515 ASN A N 1
ATOM 4204 C CA . ASN A 1 515 ? -52.648 1.989 21.946 1.00 70.38 515 ASN A CA 1
ATOM 4205 C C . ASN A 1 515 ? -53.461 0.990 22.787 1.00 70.38 515 ASN A C 1
ATOM 4207 O O . ASN A 1 515 ? -53.371 0.952 24.013 1.00 70.38 515 ASN A O 1
ATOM 4211 N N . SER A 1 516 ? -54.237 0.118 22.134 1.00 78.12 516 SER A N 1
ATOM 4212 C CA . SER A 1 516 ? -54.884 -1.015 22.812 1.00 78.12 516 SER A CA 1
ATOM 4213 C C . SER A 1 516 ? -54.933 -2.264 21.941 1.00 78.12 516 SER A C 1
ATOM 4215 O O . SER A 1 516 ? -55.124 -2.163 20.732 1.00 78.12 516 SER A O 1
ATOM 4217 N N . ALA A 1 517 ? -54.819 -3.432 22.567 1.00 73.12 517 ALA A N 1
ATOM 4218 C CA . ALA A 1 517 ? -54.874 -4.737 21.924 1.00 73.12 517 ALA A CA 1
ATOM 4219 C C . ALA A 1 517 ? -55.902 -5.639 22.617 1.00 73.12 517 ALA A C 1
ATOM 4221 O O . ALA A 1 517 ? -56.035 -5.621 23.841 1.00 73.12 517 ALA A O 1
ATOM 4222 N N . ASN A 1 518 ? -56.612 -6.455 21.836 1.00 78.38 518 ASN A N 1
ATOM 4223 C CA . ASN A 1 518 ? -57.455 -7.528 22.361 1.00 78.38 518 ASN A CA 1
ATOM 4224 C C . ASN A 1 518 ? -56.702 -8.856 22.228 1.00 78.38 518 ASN A C 1
ATOM 4226 O O . ASN A 1 518 ? -56.138 -9.142 21.175 1.00 78.38 518 ASN A O 1
ATOM 4230 N N . ILE A 1 519 ? -56.705 -9.665 23.281 1.00 79.44 519 ILE A N 1
ATOM 4231 C CA . ILE A 1 519 ? -55.921 -10.896 23.386 1.00 79.44 519 ILE A CA 1
ATOM 4232 C C . ILE A 1 519 ? -56.880 -12.043 23.690 1.00 79.44 519 ILE A C 1
ATOM 4234 O O . ILE A 1 519 ? -57.678 -11.955 24.620 1.00 79.44 519 ILE A O 1
ATOM 4238 N N . LYS A 1 520 ? -56.803 -13.127 22.919 1.00 83.00 520 LYS A N 1
ATOM 4239 C CA . LYS A 1 520 ? -57.531 -14.368 23.198 1.00 83.00 520 LYS A CA 1
ATOM 4240 C C . LYS A 1 520 ? -56.580 -15.344 23.885 1.00 83.00 520 LYS A C 1
ATOM 4242 O O . LYS A 1 520 ? -55.576 -15.722 23.292 1.00 83.00 520 LYS A O 1
ATOM 4247 N N . VAL A 1 521 ? -56.900 -15.756 25.106 1.00 82.50 521 VAL A N 1
ATOM 4248 C CA . VAL A 1 521 ? -56.073 -16.6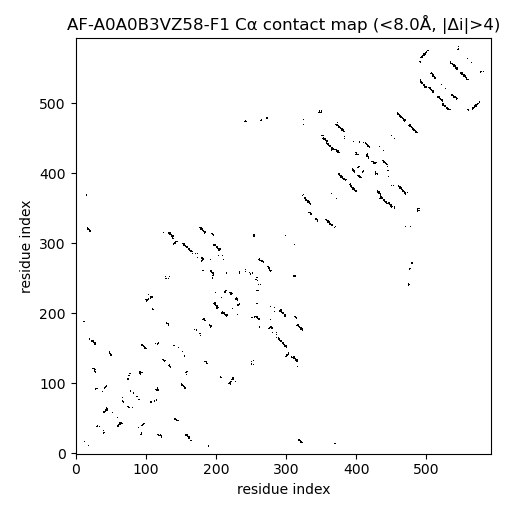67 25.913 1.00 82.50 521 VAL A CA 1
ATOM 4249 C C . VAL A 1 521 ? -56.830 -17.957 26.196 1.00 82.50 521 VAL A C 1
ATOM 4251 O O . VAL A 1 521 ? -58.041 -17.926 26.406 1.00 82.50 521 VAL A O 1
ATOM 4254 N N . LYS A 1 522 ? -56.142 -19.098 26.159 1.00 83.56 522 LYS A N 1
ATOM 4255 C CA . LYS A 1 522 ? -56.742 -20.397 26.483 1.00 83.56 522 LYS A CA 1
ATOM 4256 C C . LYS A 1 522 ? -56.832 -20.559 28.000 1.00 83.56 522 LYS A C 1
ATOM 4258 O O . LYS A 1 522 ? -55.959 -20.079 28.723 1.00 83.56 522 LYS A O 1
ATOM 4263 N N . SER A 1 523 ? -57.902 -21.177 28.490 1.00 84.25 523 SER A N 1
ATOM 4264 C CA . SER A 1 523 ? -58.083 -21.353 29.933 1.00 84.25 523 SER A CA 1
ATOM 4265 C C . SER A 1 523 ? -56.986 -22.226 30.541 1.00 84.25 523 SER A C 1
ATOM 4267 O O . SER A 1 523 ? -56.587 -23.226 29.948 1.00 84.25 523 SER A O 1
ATOM 4269 N N . ASN A 1 524 ? -56.523 -21.839 31.734 1.00 83.81 524 ASN A N 1
ATOM 4270 C CA . ASN A 1 524 ? -55.504 -22.538 32.522 1.00 83.81 524 ASN A CA 1
ATOM 4271 C C . ASN A 1 524 ? -54.143 -22.697 31.810 1.00 83.81 524 ASN A C 1
ATOM 4273 O O . ASN A 1 524 ? -53.299 -23.468 32.263 1.00 83.81 524 ASN A O 1
ATOM 4277 N N . GLU A 1 525 ? -53.903 -21.949 30.728 1.00 86.81 525 GLU A N 1
ATOM 4278 C CA . GLU A 1 525 ? -52.628 -21.911 30.013 1.00 86.81 525 GLU A CA 1
ATOM 4279 C C . GLU A 1 525 ? -52.025 -20.495 30.052 1.00 86.81 525 GLU A C 1
ATOM 4281 O O . GLU A 1 525 ? -52.750 -19.502 29.913 1.00 86.81 525 GLU A O 1
ATOM 4286 N N . PRO A 1 526 ? -50.700 -20.368 30.241 1.00 89.06 526 PRO A N 1
ATOM 4287 C CA . PRO A 1 526 ? -50.033 -19.077 30.200 1.00 89.06 526 PRO A CA 1
ATOM 4288 C C . PRO A 1 526 ? -49.940 -18.550 28.763 1.00 89.06 526 PRO A C 1
ATOM 4290 O O . PRO A 1 526 ? -49.585 -19.275 27.835 1.00 89.06 526 PRO A O 1
ATOM 4293 N N . TYR A 1 527 ? -50.191 -17.254 28.592 1.00 85.50 527 TYR A N 1
ATOM 4294 C CA . TYR A 1 527 ? -49.999 -16.522 27.343 1.00 85.50 527 TYR A CA 1
ATOM 4295 C C . TYR A 1 527 ? -49.050 -15.342 27.564 1.00 85.50 527 TYR A C 1
ATOM 4297 O O . TYR A 1 527 ? -49.242 -14.563 28.499 1.00 85.50 527 TYR A O 1
ATOM 4305 N N . THR A 1 528 ? -48.056 -15.179 26.691 1.00 87.06 528 THR A N 1
ATOM 4306 C CA . THR A 1 528 ? -47.031 -14.135 26.828 1.00 87.06 528 THR A CA 1
ATOM 4307 C C . THR A 1 528 ? -47.193 -13.052 25.767 1.00 87.06 528 THR A C 1
ATOM 4309 O O . THR A 1 528 ? -47.189 -13.332 24.571 1.00 87.06 528 THR A O 1
ATOM 4312 N N . VAL A 1 529 ? -47.278 -11.802 26.217 1.00 81.12 529 VAL A N 1
ATOM 4313 C CA . VAL A 1 529 ? -47.181 -10.589 25.399 1.00 81.12 529 VAL A CA 1
ATOM 4314 C C . VAL A 1 529 ? -45.749 -10.062 25.487 1.00 81.12 529 VAL A C 1
ATOM 4316 O O . VAL A 1 529 ? -45.195 -9.954 26.583 1.00 81.12 529 VAL A O 1
ATOM 4319 N N . LEU A 1 530 ? -45.158 -9.745 24.337 1.00 78.44 530 LEU A N 1
ATOM 4320 C CA . LEU A 1 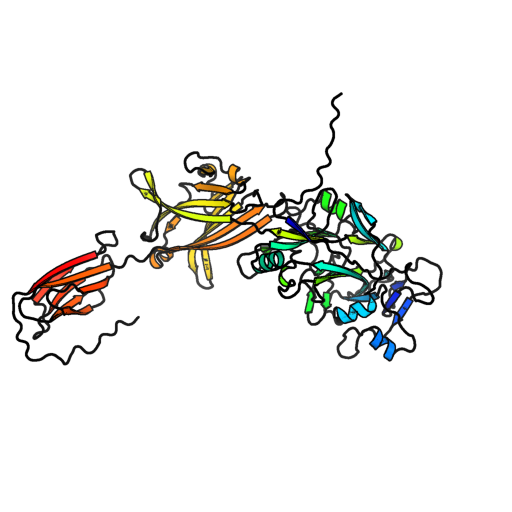530 ? -43.801 -9.207 24.202 1.00 78.44 530 LEU A CA 1
ATOM 4321 C C . LEU A 1 530 ? -43.847 -7.741 23.743 1.00 78.44 530 LEU A C 1
ATOM 4323 O O . LEU A 1 530 ? -44.890 -7.275 23.284 1.00 78.44 530 LEU A O 1
ATOM 4327 N N . ASN A 1 531 ? -42.702 -7.057 23.818 1.00 73.06 531 ASN A N 1
ATOM 4328 C CA . ASN A 1 531 ? -42.486 -5.695 23.310 1.00 73.06 531 ASN A CA 1
ATOM 4329 C C . ASN A 1 531 ? -43.385 -4.631 23.947 1.00 73.06 531 ASN A C 1
ATOM 4331 O O . ASN A 1 531 ? -43.883 -3.737 23.269 1.00 73.06 531 ASN A O 1
ATOM 4335 N N . LEU A 1 532 ? -43.613 -4.739 25.254 1.00 76.75 532 LEU A N 1
ATOM 4336 C CA . LEU A 1 532 ? -44.263 -3.675 26.010 1.00 76.75 532 LEU A CA 1
ATOM 4337 C C . LEU A 1 532 ? -43.247 -2.578 26.357 1.00 76.75 532 LEU A C 1
ATOM 4339 O O . LEU A 1 532 ? -42.115 -2.883 26.736 1.00 76.75 532 LEU A O 1
ATOM 4343 N N . ASP A 1 533 ? -43.671 -1.321 26.234 1.00 71.38 533 ASP A N 1
ATOM 4344 C CA . ASP A 1 533 ? -42.878 -0.148 26.595 1.00 71.38 533 ASP A CA 1
ATOM 4345 C C . ASP A 1 533 ? -42.659 -0.090 28.115 1.00 71.38 533 ASP A C 1
ATOM 4347 O O . ASP A 1 533 ? -43.443 -0.609 28.915 1.00 71.38 533 ASP A O 1
ATOM 4351 N N . TYR A 1 534 ? -41.589 0.582 28.527 1.00 72.94 534 TYR A N 1
ATOM 4352 C CA . TYR A 1 534 ? -41.276 0.809 29.936 1.00 72.94 534 TYR A CA 1
ATOM 4353 C C . TYR A 1 534 ? -41.832 2.128 30.444 1.00 72.94 534 TYR A C 1
ATOM 4355 O O . TYR A 1 534 ? -42.056 3.052 29.667 1.00 72.94 534 TYR A O 1
ATOM 4363 N N . ASP A 1 535 ? -42.035 2.201 31.761 1.00 72.56 535 ASP A N 1
ATOM 4364 C CA . ASP A 1 535 ? -42.471 3.395 32.498 1.00 72.56 535 ASP A CA 1
ATOM 4365 C C . ASP A 1 535 ? -43.809 3.994 32.025 1.00 72.56 535 ASP A C 1
ATOM 4367 O O . ASP A 1 535 ? -44.217 5.054 32.493 1.00 72.56 535 ASP A O 1
ATOM 4371 N N . LYS A 1 536 ? -44.531 3.266 31.167 1.00 79.94 536 LYS A N 1
ATOM 4372 C CA . LYS A 1 536 ? -45.921 3.518 30.797 1.00 79.94 536 LYS A CA 1
ATOM 4373 C C . LYS A 1 536 ? -46.859 2.679 31.654 1.00 79.94 536 LYS A C 1
ATOM 4375 O O . LYS A 1 536 ? -46.571 1.521 31.977 1.00 79.94 536 LYS A O 1
ATOM 4380 N N . GLU A 1 537 ? -48.001 3.258 32.010 1.00 85.12 537 GLU A N 1
ATOM 4381 C CA . GLU A 1 537 ? -49.063 2.522 32.690 1.00 85.12 537 GLU A CA 1
ATOM 4382 C C . GLU A 1 537 ? -49.871 1.698 31.682 1.00 85.12 537 GLU A C 1
ATOM 4384 O O . GLU A 1 537 ? -50.367 2.205 30.673 1.00 85.12 537 GLU A O 1
ATOM 4389 N N . TYR A 1 538 ? -50.007 0.407 31.973 1.00 87.81 538 TYR A N 1
ATOM 4390 C CA . TYR A 1 538 ? -50.840 -0.517 31.219 1.00 87.81 538 TYR A CA 1
ATOM 4391 C C . TYR A 1 538 ? -52.011 -0.983 32.070 1.00 87.81 538 TYR A C 1
ATOM 4393 O O . TYR A 1 538 ? -51.823 -1.412 33.206 1.00 87.81 538 TYR A O 1
ATOM 4401 N N . GLU A 1 539 ? -53.206 -0.991 31.489 1.00 89.69 539 GLU A N 1
ATOM 4402 C CA . GLU A 1 539 ? -54.403 -1.603 32.061 1.00 89.69 539 GLU A CA 1
ATOM 4403 C C . GLU A 1 539 ? -54.699 -2.920 31.332 1.00 89.69 539 GLU A C 1
ATOM 4405 O O . GLU A 1 539 ? -55.001 -2.934 30.134 1.00 89.69 539 GLU A O 1
ATOM 4410 N N . LEU A 1 540 ? -54.648 -4.040 32.054 1.00 89.44 540 LEU A N 1
ATOM 4411 C CA . LEU A 1 540 ? -55.104 -5.341 31.569 1.00 89.44 540 LEU A CA 1
ATOM 4412 C C . LEU A 1 540 ? -56.506 -5.625 32.109 1.00 89.44 540 LEU A C 1
ATOM 4414 O O . LEU A 1 540 ? -56.701 -5.746 33.314 1.00 89.44 540 LEU A O 1
ATOM 4418 N N . SER A 1 541 ? -57.477 -5.774 31.214 1.00 83.38 541 SER A N 1
ATOM 4419 C CA . SER A 1 541 ? -58.876 -6.048 31.542 1.00 83.38 541 SER A CA 1
ATOM 4420 C C . SER A 1 541 ? -59.312 -7.428 31.064 1.00 83.38 541 SER A C 1
ATOM 4422 O O . SER A 1 541 ? -59.125 -7.752 29.894 1.00 83.38 541 SER A O 1
ATOM 4424 N N . LEU A 1 542 ? -59.975 -8.206 31.921 1.00 83.12 542 LEU A N 1
ATOM 4425 C CA . LEU A 1 542 ? -60.771 -9.362 31.504 1.00 83.12 542 LEU A CA 1
ATOM 4426 C C . LEU A 1 542 ? -62.084 -8.866 30.903 1.00 83.12 542 LEU A C 1
ATOM 4428 O O . LEU A 1 542 ? -62.826 -8.128 31.550 1.00 83.12 542 LEU A O 1
ATOM 4432 N N . ILE A 1 543 ? -62.381 -9.271 29.674 1.00 80.06 543 ILE A N 1
ATOM 4433 C CA . ILE A 1 543 ? -63.553 -8.822 28.931 1.00 80.06 543 ILE A CA 1
ATOM 4434 C C . ILE A 1 543 ? -64.629 -9.901 28.953 1.00 80.06 543 ILE A C 1
ATOM 4436 O O . ILE A 1 543 ? -64.379 -11.066 28.652 1.00 80.06 543 ILE A O 1
ATOM 4440 N N . ASN A 1 544 ? -65.860 -9.491 29.256 1.00 70.31 544 ASN A N 1
ATOM 4441 C CA . ASN A 1 544 ? -67.020 -10.351 29.086 1.00 70.31 544 ASN A CA 1
ATOM 4442 C C . ASN A 1 544 ? -67.298 -10.541 27.586 1.00 70.31 544 ASN A C 1
ATOM 4444 O O . ASN A 1 544 ? -67.567 -9.564 26.883 1.00 70.31 544 ASN A O 1
ATOM 4448 N N . SER A 1 545 ? -67.284 -11.788 27.115 1.00 60.28 545 SER A N 1
ATOM 4449 C CA . SER A 1 545 ? -67.491 -12.158 25.707 1.00 60.28 545 SER A CA 1
ATOM 4450 C C . SER A 1 545 ? -68.843 -11.711 25.125 1.00 60.28 545 SER A C 1
ATOM 4452 O O . SER A 1 545 ? -68.942 -11.499 23.916 1.00 60.28 545 SER A O 1
ATOM 4454 N N . LEU A 1 546 ? -69.865 -11.510 25.969 1.00 58.12 546 LEU A N 1
ATOM 4455 C CA . LEU A 1 546 ? -71.209 -11.076 25.568 1.00 58.12 546 LEU A CA 1
ATOM 4456 C C . LEU A 1 546 ? -71.374 -9.556 25.528 1.00 58.12 546 LEU A C 1
ATOM 4458 O O . LEU A 1 546 ? -72.024 -9.023 24.631 1.00 58.12 546 LEU A O 1
ATOM 4462 N N . SER A 1 547 ? -70.844 -8.846 26.528 1.00 60.34 547 SER A N 1
ATOM 4463 C CA . SER A 1 547 ? -71.081 -7.401 26.678 1.00 60.34 547 SER A CA 1
ATOM 4464 C C . SER A 1 547 ? -69.917 -6.529 26.217 1.00 60.34 547 SER A C 1
ATOM 4466 O O . SER A 1 547 ? -70.079 -5.313 26.128 1.00 60.34 547 SER A O 1
ATOM 4468 N N . TYR A 1 548 ? -68.751 -7.126 25.948 1.00 62.06 548 TYR A N 1
ATOM 4469 C CA . TYR A 1 548 ? -67.486 -6.437 25.673 1.00 62.06 548 TYR A CA 1
ATOM 4470 C C . TYR A 1 548 ? -67.080 -5.418 26.752 1.00 62.06 548 TYR A C 1
ATOM 4472 O O . TYR A 1 548 ? -66.250 -4.539 26.516 1.00 62.06 548 TYR A O 1
ATOM 4480 N N . LYS A 1 549 ? -67.657 -5.533 27.953 1.00 65.62 549 LYS A N 1
ATOM 4481 C CA . LYS A 1 549 ? -67.314 -4.707 29.111 1.00 65.62 549 LYS A CA 1
ATOM 4482 C C . LYS A 1 549 ? -66.273 -5.411 29.972 1.00 65.62 549 LYS A C 1
ATOM 4484 O O . LYS A 1 549 ? -66.243 -6.642 30.041 1.00 65.62 549 LYS A O 1
ATOM 4489 N N . SER A 1 550 ? -65.437 -4.608 30.628 1.00 68.88 550 SER A N 1
ATOM 4490 C CA . SER A 1 550 ? -64.454 -5.102 31.592 1.00 68.88 550 SER A CA 1
ATOM 4491 C C . SER A 1 550 ? -65.167 -5.707 32.803 1.00 68.88 550 SER A C 1
ATOM 4493 O O . SER A 1 550 ? -66.068 -5.090 33.371 1.00 68.88 550 SER A O 1
ATOM 4495 N N . VAL A 1 551 ? -64.793 -6.938 33.146 1.00 72.19 551 VAL A N 1
ATOM 4496 C CA . VAL A 1 551 ? -65.263 -7.684 34.324 1.00 72.19 551 VAL A CA 1
ATOM 4497 C C . VAL A 1 551 ? -64.329 -7.439 35.504 1.00 72.19 551 VAL A C 1
ATOM 4499 O O . VAL A 1 551 ? -64.774 -7.321 36.641 1.00 72.19 551 VAL A O 1
ATOM 4502 N N . SER A 1 552 ? -63.034 -7.339 35.221 1.00 77.00 552 SER A N 1
ATOM 4503 C CA . SER A 1 552 ? -61.986 -7.019 36.182 1.00 77.00 552 SER A CA 1
ATOM 4504 C C . SER A 1 552 ? -60.818 -6.397 35.434 1.00 77.00 552 SER A C 1
ATOM 4506 O O . SER A 1 552 ? -60.450 -6.912 34.376 1.00 77.00 552 SER A O 1
ATOM 4508 N N . SER A 1 553 ? -60.205 -5.354 35.986 1.00 82.50 553 SER A N 1
ATOM 4509 C CA . SER A 1 553 ? -58.989 -4.767 35.430 1.00 82.50 553 SER A CA 1
ATOM 4510 C C . SER A 1 553 ? -57.877 -4.667 36.465 1.00 82.50 553 SER A C 1
ATOM 4512 O O . SER A 1 553 ? -58.122 -4.609 37.671 1.00 82.50 553 SER A O 1
ATOM 4514 N N . GLN A 1 554 ? -56.641 -4.707 35.979 1.00 87.12 554 GLN A N 1
ATOM 4515 C CA . GLN A 1 554 ? -55.444 -4.527 36.779 1.00 87.12 554 GLN A CA 1
ATOM 4516 C C . GLN A 1 554 ? -54.462 -3.634 36.032 1.00 87.12 554 GLN A C 1
ATOM 4518 O O . GLN A 1 554 ? -54.115 -3.913 34.883 1.00 87.12 554 GLN A O 1
ATOM 4523 N N . ASN A 1 555 ? -53.978 -2.604 36.723 1.00 90.12 555 ASN A N 1
ATOM 4524 C CA . ASN A 1 555 ? -52.927 -1.744 36.206 1.00 90.12 555 ASN A CA 1
ATOM 4525 C C . ASN A 1 555 ? -51.551 -2.272 36.603 1.00 90.12 555 ASN A C 1
ATOM 4527 O O . ASN A 1 555 ? -51.357 -2.807 37.702 1.00 90.12 555 ASN A O 1
ATOM 4531 N N . PHE A 1 556 ? -50.585 -2.108 35.712 1.00 88.31 556 PHE A N 1
ATOM 4532 C CA . PHE A 1 556 ? -49.190 -2.406 35.982 1.00 88.31 556 PHE A CA 1
ATOM 4533 C C . PHE A 1 556 ? -48.276 -1.476 35.185 1.00 88.31 556 PHE A C 1
ATOM 4535 O O . PHE A 1 556 ? -48.651 -0.929 34.153 1.00 88.31 556 PHE A O 1
ATOM 4542 N N . VAL A 1 557 ? -47.053 -1.332 35.684 1.00 84.56 557 VAL A N 1
ATOM 4543 C CA . VAL A 1 557 ? -45.963 -0.626 35.012 1.00 84.56 557 VAL A CA 1
ATOM 4544 C C . VAL A 1 557 ? -44.798 -1.599 34.937 1.00 84.56 557 VAL A C 1
ATOM 4546 O O . VAL A 1 557 ? -44.446 -2.224 35.944 1.00 84.56 557 VAL A O 1
ATOM 4549 N N . LEU A 1 558 ? -44.222 -1.750 33.749 1.00 77.62 558 LEU A N 1
ATOM 4550 C CA . LEU A 1 558 ? -42.948 -2.437 33.578 1.00 77.62 558 LEU A CA 1
ATOM 4551 C C . LEU A 1 558 ? -41.832 -1.417 33.723 1.00 77.62 558 LEU A C 1
ATOM 4553 O O . LEU A 1 558 ? -41.937 -0.300 33.222 1.00 77.62 558 LEU A O 1
ATOM 4557 N N . LYS A 1 559 ? -40.753 -1.812 34.390 1.00 71.12 559 LYS A N 1
ATOM 4558 C CA . LYS A 1 559 ? -39.560 -0.974 34.499 1.00 71.12 559 LYS A CA 1
ATOM 4559 C C . LYS A 1 559 ? -38.440 -1.595 33.706 1.00 71.12 559 LYS A C 1
ATOM 4561 O O . LYS A 1 559 ? -38.293 -2.818 33.690 1.00 71.12 559 LYS A O 1
ATOM 4566 N N . ASN A 1 560 ? -37.607 -0.748 33.124 1.00 61.03 560 ASN A N 1
ATOM 4567 C CA . ASN A 1 560 ? -36.411 -1.202 32.440 1.00 61.03 560 ASN A CA 1
ATOM 4568 C C . ASN A 1 560 ? -35.299 -1.577 33.442 1.00 61.03 560 ASN A C 1
ATOM 4570 O O . ASN A 1 560 ? -34.271 -0.913 33.543 1.00 61.03 560 ASN A O 1
ATOM 4574 N N . ALA A 1 561 ? -35.547 -2.615 34.240 1.00 58.28 561 ALA A N 1
ATOM 4575 C CA . ALA A 1 561 ? -34.622 -3.171 35.219 1.00 58.28 561 ALA A CA 1
ATOM 4576 C C . ALA A 1 561 ? -34.823 -4.690 35.321 1.00 58.28 561 ALA A C 1
ATOM 4578 O O . ALA A 1 561 ? -35.954 -5.178 35.277 1.00 58.28 561 ALA A O 1
ATOM 4579 N N . SER A 1 562 ? -33.732 -5.442 35.484 1.00 51.75 562 SER A N 1
ATOM 4580 C CA . SER A 1 562 ? -33.784 -6.905 35.611 1.00 51.75 562 SER A CA 1
ATOM 4581 C C . SER A 1 562 ? -34.698 -7.331 36.767 1.00 51.75 562 SER A C 1
ATOM 4583 O O . SER A 1 562 ? -34.592 -6.812 37.879 1.00 51.75 562 SER A O 1
ATOM 4585 N N . GLY A 1 563 ? -35.641 -8.235 36.486 1.00 63.78 563 GLY A N 1
ATOM 4586 C CA . GLY A 1 563 ? -36.667 -8.684 37.437 1.00 63.78 563 GLY A CA 1
ATOM 4587 C C . GLY A 1 563 ? -37.908 -7.785 37.522 1.00 63.78 563 GLY A C 1
ATOM 4588 O O . GLY A 1 563 ? -38.913 -8.199 38.094 1.00 63.78 563 GLY A O 1
ATOM 4589 N N . TYR A 1 564 ? -37.875 -6.597 36.913 1.00 67.75 564 TYR A N 1
ATOM 4590 C CA . TYR A 1 564 ? -39.001 -5.654 36.819 1.00 67.75 564 TYR A CA 1
ATOM 4591 C C . TYR A 1 564 ? -39.433 -5.374 35.369 1.00 67.75 564 TYR A C 1
ATOM 4593 O O . TYR A 1 564 ? -40.462 -4.738 35.139 1.00 67.75 564 TYR A O 1
ATOM 4601 N N . ASN A 1 565 ? -38.669 -5.888 34.403 1.00 63.56 565 ASN A N 1
ATOM 4602 C CA . ASN A 1 565 ? -38.959 -5.894 32.969 1.00 63.56 565 ASN A CA 1
ATOM 4603 C C . ASN A 1 565 ? -39.981 -6.972 32.569 1.00 63.56 565 ASN A C 1
ATOM 4605 O O . ASN A 1 565 ? -40.434 -7.014 31.426 1.00 63.56 565 ASN A O 1
ATOM 4609 N N . THR A 1 566 ? -40.351 -7.847 33.508 1.00 79.81 566 THR A N 1
ATOM 4610 C CA . THR A 1 566 ? -41.369 -8.876 33.308 1.00 79.81 566 THR A CA 1
ATOM 4611 C C . THR A 1 566 ? -42.446 -8.790 34.385 1.00 79.81 566 THR A C 1
ATOM 4613 O O . THR A 1 566 ? -42.161 -8.522 35.554 1.00 79.81 566 THR A O 1
ATOM 4616 N N . LYS A 1 567 ? -43.704 -9.029 34.007 1.00 88.62 567 LYS A N 1
ATOM 4617 C CA . LYS A 1 567 ? -44.829 -9.137 34.941 1.00 88.62 567 LYS A CA 1
ATOM 4618 C C . LYS A 1 567 ? -45.609 -10.411 34.664 1.00 88.62 567 LYS A C 1
ATOM 4620 O O . LYS A 1 567 ? -45.871 -10.742 33.515 1.00 88.62 567 LYS A O 1
ATOM 4625 N N . SER A 1 568 ? -45.996 -11.113 35.724 1.00 89.81 568 SER A N 1
ATOM 4626 C CA . SER A 1 568 ? -46.938 -12.230 35.642 1.00 89.81 568 SER A CA 1
ATOM 4627 C C . SER A 1 568 ? -48.239 -11.853 36.339 1.00 89.81 568 SER A C 1
ATOM 4629 O O . SER A 1 568 ? -48.212 -11.400 37.485 1.00 89.81 568 SER A O 1
ATOM 4631 N N . ILE A 1 569 ? -49.366 -12.017 35.648 1.00 88.62 569 ILE A N 1
ATOM 4632 C CA . ILE A 1 569 ? -50.708 -11.745 36.170 1.00 88.62 569 ILE A CA 1
ATOM 4633 C C . ILE A 1 569 ? -51.540 -13.022 36.070 1.00 88.62 569 ILE A C 1
ATOM 4635 O O . ILE A 1 569 ? -51.623 -13.646 35.015 1.00 88.62 569 ILE A O 1
ATOM 4639 N N . THR A 1 570 ? -52.164 -13.412 37.181 1.00 87.06 570 THR A N 1
ATOM 4640 C CA . THR A 1 570 ? -53.126 -14.519 37.222 1.00 87.06 570 THR A CA 1
ATOM 4641 C C . THR A 1 570 ? -54.507 -13.969 37.539 1.00 87.06 570 THR A C 1
ATOM 4643 O O . THR A 1 570 ? -54.681 -13.292 38.552 1.00 87.06 570 THR A O 1
ATOM 4646 N N . ILE A 1 571 ? -55.482 -14.259 36.681 1.00 83.31 571 ILE A N 1
ATOM 4647 C CA . ILE A 1 571 ? -56.874 -13.829 36.844 1.00 83.31 571 ILE A CA 1
ATOM 4648 C C . ILE A 1 571 ? -57.717 -15.070 37.127 1.00 83.31 571 ILE A C 1
ATOM 4650 O O . ILE A 1 571 ? -57.731 -15.997 36.324 1.00 83.31 571 ILE A O 1
ATOM 4654 N N . ASN A 1 572 ? -58.432 -15.091 38.252 1.00 80.56 572 ASN A N 1
ATOM 4655 C CA . ASN A 1 572 ? -59.379 -16.162 38.568 1.00 80.56 572 ASN A CA 1
ATOM 4656 C C . ASN A 1 572 ? -60.782 -15.739 38.117 1.00 80.56 572 ASN A C 1
ATOM 4658 O O . ASN A 1 572 ? -61.340 -14.779 38.652 1.00 80.56 572 ASN A O 1
ATOM 4662 N N . ALA A 1 573 ? -61.350 -16.438 37.136 1.00 71.44 573 ALA A N 1
ATOM 4663 C CA . ALA A 1 573 ? -62.677 -16.155 36.603 1.00 71.44 573 ALA A CA 1
ATOM 4664 C C . ALA A 1 573 ? -63.710 -17.134 37.197 1.00 71.44 573 ALA A C 1
ATOM 4666 O O . ALA A 1 573 ? -63.756 -18.305 36.830 1.00 71.44 573 ALA A O 1
ATOM 4667 N N . ASN A 1 574 ? -64.554 -16.642 38.115 1.00 61.34 574 ASN A N 1
ATOM 4668 C CA . ASN A 1 574 ? -65.572 -17.447 38.819 1.00 61.34 574 ASN A CA 1
ATOM 4669 C C . ASN A 1 574 ? -66.972 -17.397 38.178 1.00 61.34 574 ASN A C 1
ATOM 4671 O O . ASN A 1 574 ? -67.908 -18.003 38.698 1.00 61.34 574 ASN A O 1
ATOM 4675 N N . THR A 1 575 ? -67.157 -16.649 37.091 1.00 54.66 575 THR A N 1
ATOM 4676 C CA . THR A 1 575 ? -68.469 -16.439 36.467 1.00 54.66 575 THR A CA 1
ATOM 4677 C C . THR A 1 575 ? -68.514 -17.013 35.062 1.00 54.66 575 THR A C 1
ATOM 4679 O O . THR A 1 575 ? -67.585 -16.844 34.282 1.00 54.66 575 THR A O 1
ATOM 4682 N N . LYS A 1 576 ? -69.630 -17.681 34.753 1.00 49.22 576 LYS A N 1
ATOM 4683 C CA . LYS A 1 576 ? -69.961 -18.270 33.453 1.00 49.22 576 LYS A CA 1
ATOM 4684 C C . LYS A 1 576 ? -70.629 -17.201 32.567 1.00 49.22 576 LYS A C 1
ATOM 4686 O O . LYS A 1 576 ? -71.802 -16.900 32.810 1.00 49.22 576 LYS A O 1
ATOM 4691 N N . PRO A 1 577 ? -69.959 -16.573 31.582 1.00 47.75 577 PRO A N 1
ATOM 4692 C CA . PRO A 1 577 ? -70.669 -15.850 30.537 1.00 47.75 577 PRO A CA 1
ATOM 4693 C C . PRO A 1 577 ? -71.299 -16.875 29.580 1.00 47.75 577 PRO A C 1
ATOM 4695 O O . PRO A 1 577 ? -70.714 -17.884 29.211 1.00 47.75 577 PRO A O 1
ATOM 4698 N N . ASN A 1 578 ? -72.570 -16.678 29.252 1.00 42.72 578 ASN A N 1
ATOM 4699 C CA . ASN A 1 578 ? -73.362 -17.642 28.493 1.00 42.72 578 ASN A CA 1
ATOM 4700 C C . ASN A 1 578 ? -72.952 -17.613 27.003 1.00 42.72 578 ASN A C 1
ATOM 4702 O O . ASN A 1 578 ? -73.268 -16.656 26.308 1.00 42.72 578 ASN A O 1
ATOM 4706 N N . ASN A 1 579 ? -72.252 -18.635 26.501 1.00 46.44 579 ASN A N 1
ATOM 4707 C CA . ASN A 1 579 ? -71.680 -18.680 25.142 1.00 46.44 579 ASN A CA 1
ATOM 4708 C C . ASN A 1 579 ? -72.705 -18.933 24.020 1.00 46.44 579 ASN A C 1
ATOM 4710 O O . ASN A 1 579 ? -72.630 -19.930 23.306 1.00 46.44 579 ASN A O 1
ATOM 4714 N N . TYR A 1 580 ? -73.638 -18.007 23.807 1.00 42.91 580 TYR A N 1
ATOM 4715 C CA . TYR A 1 580 ? -74.433 -17.981 22.581 1.00 42.91 580 TYR A CA 1
ATOM 4716 C C . TYR A 1 580 ? -74.233 -16.643 21.868 1.00 42.91 580 TYR A C 1
ATOM 4718 O O . TYR A 1 580 ? -74.786 -15.630 22.278 1.00 42.91 580 TYR A O 1
ATOM 4726 N N . PHE A 1 581 ? -73.477 -16.702 20.765 1.00 43.91 581 PHE A N 1
ATOM 4727 C CA . PHE A 1 581 ? -73.182 -15.650 19.778 1.00 43.91 581 PHE A CA 1
ATOM 4728 C C . PHE A 1 581 ? -72.055 -14.663 20.099 1.00 43.91 581 PHE A C 1
ATOM 4730 O O . PHE A 1 581 ? -72.329 -13.603 20.640 1.00 43.91 581 PHE A O 1
ATOM 4737 N N . THR A 1 582 ? -70.848 -14.922 19.567 1.00 43.84 582 THR A N 1
ATOM 4738 C CA . THR A 1 582 ? -69.964 -13.881 18.978 1.00 43.84 582 THR A CA 1
ATOM 4739 C C . THR A 1 582 ? -68.753 -14.489 18.249 1.00 43.84 582 THR A C 1
ATOM 4741 O O . THR A 1 582 ? -67.613 -14.403 18.688 1.00 43.84 582 THR A O 1
ATOM 4744 N N . GLN A 1 583 ? -68.982 -15.073 17.066 1.00 40.06 583 GLN A N 1
ATOM 4745 C CA . GLN A 1 583 ? -67.912 -15.433 16.112 1.00 40.06 583 GLN A CA 1
ATOM 4746 C C . GLN A 1 583 ? -67.794 -14.427 14.947 1.00 40.06 583 GLN A C 1
ATOM 4748 O O . GLN A 1 583 ? -67.121 -14.689 13.960 1.00 40.06 583 GLN A O 1
ATOM 4753 N N . ARG A 1 584 ? -68.455 -13.262 15.033 1.00 38.41 584 ARG A N 1
ATOM 4754 C CA . ARG A 1 584 ? -68.463 -12.235 13.974 1.00 38.41 584 ARG A CA 1
ATOM 4755 C C . ARG A 1 584 ? -68.187 -10.840 14.535 1.00 38.41 584 ARG A C 1
ATOM 4757 O O . ARG A 1 584 ? -69.092 -10.013 14.570 1.00 38.41 584 ARG A O 1
ATOM 4764 N N . LYS A 1 585 ? -66.973 -10.612 15.047 1.00 40.47 585 LYS A N 1
ATOM 4765 C CA . LYS A 1 585 ? -66.363 -9.266 15.195 1.00 40.47 585 LYS A CA 1
ATOM 4766 C C . LYS A 1 585 ? -64.907 -9.283 15.682 1.00 40.47 585 LYS A C 1
ATOM 4768 O O . LYS A 1 585 ? -64.427 -8.294 16.226 1.00 40.47 585 LYS A O 1
ATOM 4773 N N . ILE A 1 586 ? -64.211 -10.402 15.509 1.00 42.50 586 ILE A N 1
ATOM 4774 C CA . ILE A 1 586 ? -62.765 -10.488 15.736 1.00 42.50 586 ILE A CA 1
ATOM 4775 C C . ILE A 1 586 ? -62.159 -10.879 14.393 1.00 42.50 586 ILE A C 1
ATOM 4777 O O . ILE A 1 586 ? -61.613 -11.965 14.239 1.00 42.50 586 ILE A O 1
ATOM 4781 N N . ASP A 1 587 ? -62.377 -10.025 13.395 1.00 32.16 587 ASP A N 1
ATOM 4782 C CA . ASP A 1 587 ? -61.564 -10.078 12.191 1.00 32.16 587 ASP A CA 1
ATOM 4783 C C . ASP A 1 587 ? -60.205 -9.473 12.559 1.00 32.16 587 ASP A C 1
ATOM 4785 O O . ASP A 1 587 ? -60.128 -8.404 13.170 1.00 32.16 587 ASP A O 1
ATOM 4789 N N . GLU A 1 588 ? -59.178 -10.274 12.289 1.00 37.62 588 GLU A N 1
ATOM 4790 C CA . GLU A 1 588 ? -57.737 -10.022 12.311 1.00 37.62 588 GLU A CA 1
ATOM 4791 C C . GLU A 1 588 ? -57.296 -8.594 12.660 1.00 37.62 588 GLU A C 1
ATOM 4793 O O . GLU A 1 588 ? -57.451 -7.656 11.879 1.00 37.62 588 GLU A O 1
ATOM 4798 N N . ILE A 1 589 ? -56.615 -8.446 13.799 1.00 35.12 589 ILE A N 1
ATOM 4799 C CA . ILE A 1 589 ? -55.725 -7.303 14.000 1.00 35.12 589 ILE A CA 1
ATOM 4800 C C . ILE A 1 589 ? -54.337 -7.735 13.540 1.00 35.12 589 ILE A C 1
ATOM 4802 O O . ILE A 1 589 ? -53.626 -8.465 14.231 1.00 35.12 589 ILE A O 1
ATOM 4806 N N . ILE A 1 590 ? -53.974 -7.267 12.350 1.00 31.61 590 ILE A N 1
ATOM 4807 C CA . ILE A 1 590 ? -52.600 -7.218 11.862 1.00 31.61 590 ILE A CA 1
ATOM 4808 C C . ILE A 1 590 ? -51.846 -6.233 12.763 1.00 31.61 590 ILE A C 1
ATOM 4810 O O . ILE A 1 590 ? -52.142 -5.039 12.770 1.00 31.61 590 ILE A O 1
ATOM 4814 N N . ILE A 1 591 ? -50.869 -6.724 13.526 1.00 27.73 591 ILE A N 1
ATOM 4815 C CA . ILE A 1 591 ? -49.828 -5.863 14.093 1.00 27.73 591 ILE A CA 1
ATOM 4816 C C . ILE A 1 591 ? -48.933 -5.491 12.910 1.00 27.73 591 ILE A C 1
ATOM 4818 O O . ILE A 1 591 ? -48.184 -6.332 12.409 1.00 27.73 591 ILE A O 1
ATOM 4822 N N . ASN A 1 592 ? -49.084 -4.270 12.397 1.00 26.44 592 ASN A N 1
ATOM 4823 C CA . ASN A 1 592 ? -48.190 -3.761 11.363 1.00 26.44 592 ASN A CA 1
ATOM 4824 C C . ASN A 1 592 ? -46.760 -3.701 11.917 1.00 26.44 592 ASN A C 1
ATOM 4826 O O . ASN A 1 592 ? -46.544 -3.221 13.029 1.00 26.44 592 ASN A O 1
ATOM 4830 N N . ARG A 1 593 ? -45.840 -4.256 11.122 1.00 30.00 593 ARG A N 1
ATOM 4831 C CA . ARG A 1 593 ? -44.386 -4.256 11.315 1.00 30.00 593 ARG A CA 1
ATOM 4832 C C . ARG A 1 593 ? -43.791 -2.860 11.259 1.00 30.00 593 ARG A C 1
ATOM 4834 O O . ARG A 1 593 ? -44.314 -2.047 10.463 1.00 30.00 593 ARG A O 1
#

Organism: NCBI:txid1577792

Mean predicted aligned error: 14.08 Å

Secondary structure (DSSP, 8-state):
-----------PPPTTEEEE--EEEEEPBPTTT--TT--SEEEE--SSEEE--SS--S--EEEES-SB-TTT-BBPPHHHHHHT-SS----SB-EEEEEESS----BB-HHHHHHHH--SPPP--EE-GGG-EEEEEE--EEESS-BTTTEEEEEEEEEEEEEE--HHHHHHHHTTSEEEEEEEEETTEEE-EEEBSSEEEEEETTEEEEEEEE-SSS--EEEETTEEEEPEEP-TTTTTTSS-HHHHHHHTGGGTS-EEETTPEEEPSSSS-EEETTB-GGG--TT--EEEEEEEEEEE-B-STTGGG-EEEEEPEEEEEEEPP-EEEEEEEEEE-TTS-EEE--TT--PPTT-EEEEEEEEEE--SS--EEEEEEEEEEEEEEETTTEEEEEEEEEETTEEEETTEE-GGG-EEEES-SSS-B-GGGGGEE-TT-EEEEEEEEEEEEPPHHHHHHTEEEEEEEEEEE-SSTT-EEEEEEEEEEE---PPEEEEEEEEESS-SEEEEEEE-SS-EEEEEEETTSEEEEEEEPSS-EEEEEEEPTTT--EEEEEEEE--SSTTTSEEEEEEEE-------S-SSS--------